Protein AF-0000000081037862 (afdb_homodimer)

Organism: NCBI:txid2518322

pLDDT: mean 84.96, std 15.94, range [25.64, 98.81]

Sequence (468 aa):
MTLSNKYPLRYVFLEILLSYFIVTRISPFDSIDIDLWNFDKNHYYYWLYSTFLILFIVYFSKLTSSYNFKDEFFIPKFNPIFIWQAFLIFVKLLICIFLLLIIFCFILYCLPESVRVWIEVGNSGFMWNIGSKQSLYFMVITSLFTGGVEELFYRAFIITKLKQVGITSLIAALLSSFIFAYGHFYYGFIGFLFALIFGGILSYIYLIHKNIYYSIFVHSFYNIFVSVLLFLLNMTLSNKYPLRYVFLEILLSYFIVTRISPFDSIDIDLWNFDKNHYYYWLYSTFLILFIVYFSKLTSSYNFKDEFFIPKFNPIFIWQAFLIFVKLLICIFLLLIIFCFILYCLPESVRVWIEVGNSGFMWNIGSKQSLYFMVITSLFTGGVEELFYRAFIITKLKQVGITSLIAALLSSFIFAYGHFYYGFIGFLFALIFGGILSYIYLIHKNIYYSIFVHSFYNIFVSVLLFLLN

Solvent-accessible surface area (backbone atoms only — not comparable to full-atom values): 24622 Å² total; per-residue (Å²): 130,79,83,67,89,58,54,60,59,71,55,41,56,50,50,50,51,53,50,49,50,50,74,72,28,48,42,89,57,91,77,57,80,58,58,68,76,40,48,84,79,34,43,66,59,52,52,52,46,37,50,51,49,41,52,47,52,54,52,53,44,50,67,67,39,91,68,58,40,44,71,67,44,18,49,66,84,88,52,79,63,48,57,57,55,16,48,55,54,37,55,56,46,50,55,50,49,52,53,48,48,53,48,46,54,53,48,56,71,70,46,61,70,68,61,50,46,58,59,54,64,49,54,75,35,88,69,86,78,39,84,44,74,67,43,48,55,52,42,47,57,46,19,48,44,51,18,43,39,50,35,48,42,41,44,30,45,46,25,39,48,40,38,52,63,67,43,49,70,68,59,23,31,53,51,28,10,47,56,55,8,59,74,34,41,80,35,26,71,66,35,18,51,51,35,28,52,51,34,38,53,39,32,48,48,26,67,74,65,51,30,46,64,37,34,18,46,29,48,16,50,50,49,36,51,54,48,52,54,49,36,73,73,102,130,78,83,66,89,58,56,59,59,70,55,42,56,50,50,50,51,52,50,49,49,49,72,72,28,49,42,89,57,90,76,57,79,60,59,69,75,40,46,85,79,35,42,65,58,52,53,52,46,36,49,51,49,41,52,48,53,53,50,54,46,49,68,67,42,92,68,59,40,44,70,67,44,19,49,66,84,88,54,80,63,47,58,56,55,15,47,53,53,37,53,56,45,48,57,50,50,52,52,48,49,53,51,46,54,52,48,57,70,68,46,61,70,69,58,49,46,58,59,52,62,48,53,74,34,88,69,86,78,40,84,44,72,66,44,48,55,51,42,48,57,47,21,47,44,50,18,42,39,51,36,48,43,42,45,30,45,45,25,39,48,40,38,50,63,65,43,50,69,68,58,23,31,51,52,27,11,46,56,56,7,60,75,34,40,78,36,24,69,66,35,20,52,52,34,29,52,52,33,39,53,40,32,48,47,26,68,73,66,51,31,47,64,38,33,20,46,29,48,15,50,50,48,36,50,54,49,50,53,49,37,72,74,100

Structure (mmCIF, N/CA/C/O backbone):
data_AF-0000000081037862-model_v1
#
loop_
_entity.id
_entity.type
_entity.pdbx_description
1 polymer 'CAAX amino protease'
#
loop_
_atom_site.group_PDB
_atom_site.id
_atom_site.type_symbol
_atom_site.label_atom_id
_atom_site.label_alt_id
_atom_site.label_comp_id
_atom_site.label_asym_id
_atom_site.label_entity_id
_atom_site.label_seq_id
_atom_site.pdbx_PDB_ins_code
_atom_site.Cartn_x
_atom_site.Cartn_y
_atom_site.Cartn_z
_atom_site.occupancy
_atom_site.B_iso_or_equiv
_atom_site.auth_seq_id
_atom_site.auth_comp_id
_atom_site.auth_asym_id
_atom_site.auth_atom_id
_atom_site.pdbx_PDB_model_num
ATOM 1 N N . MET A 1 1 ? 29.047 -20.688 -0.542 1 25.64 1 MET A N 1
ATOM 2 C CA . MET A 1 1 ? 29.156 -19.234 -0.348 1 25.64 1 MET A CA 1
ATOM 3 C C . MET A 1 1 ? 28.406 -18.797 0.903 1 25.64 1 MET A C 1
ATOM 5 O O . MET A 1 1 ? 27.203 -19.031 1.024 1 25.64 1 MET A O 1
ATOM 9 N N . THR A 1 2 ? 28.984 -18.703 2.01 1 28.7 2 THR A N 1
ATOM 10 C CA . THR A 1 2 ? 28.484 -18.391 3.342 1 28.7 2 THR A CA 1
ATOM 11 C C . THR A 1 2 ? 27.625 -17.125 3.312 1 28.7 2 THR A C 1
ATOM 13 O O . THR A 1 2 ? 28.047 -16.094 2.787 1 28.7 2 THR A O 1
ATOM 16 N N . LEU A 1 3 ? 26.375 -17.25 3.123 1 38.34 3 LEU A N 1
ATOM 17 C CA . LEU A 1 3 ? 25.484 -16.109 3.07 1 38.34 3 LEU A CA 1
ATOM 18 C C . LEU A 1 3 ? 25.875 -15.062 4.109 1 38.34 3 LEU A C 1
ATOM 20 O O . LEU A 1 3 ? 25.641 -15.25 5.305 1 38.34 3 LEU A O 1
ATOM 24 N N . SER A 1 4 ? 27.078 -14.555 4.172 1 39.66 4 SER A N 1
ATOM 25 C CA . SER A 1 4 ? 27.641 -13.625 5.148 1 39.66 4 SER A CA 1
ATOM 26 C C . SER A 1 4 ? 26.594 -12.641 5.641 1 39.66 4 SER A C 1
ATOM 28 O O . SER A 1 4 ? 26.391 -12.484 6.848 1 39.66 4 SER A O 1
ATOM 30 N N . ASN A 1 5 ? 26.547 -11.25 5.117 1 44.09 5 ASN A N 1
ATOM 31 C CA . ASN A 1 5 ? 25.906 -10.125 5.77 1 44.09 5 ASN A CA 1
ATOM 32 C C . ASN A 1 5 ? 24.375 -10.258 5.75 1 44.09 5 ASN A C 1
ATOM 34 O O . ASN A 1 5 ? 23.75 -10.117 4.695 1 44.09 5 ASN A O 1
ATOM 38 N N . LYS A 1 6 ? 23.875 -10.977 6.609 1 54.53 6 LYS A N 1
ATOM 39 C CA . LYS A 1 6 ? 22.469 -11.32 6.797 1 54.53 6 LYS A CA 1
ATOM 40 C C . LYS A 1 6 ? 21.609 -10.062 6.902 1 54.53 6 LYS A C 1
ATOM 42 O O . LYS A 1 6 ? 21.969 -9.109 7.59 1 54.53 6 LYS A O 1
ATOM 47 N N . TYR A 1 7 ? 20.812 -9.891 5.953 1 66.75 7 TYR A N 1
ATOM 48 C CA . TYR A 1 7 ? 19.734 -8.898 6.035 1 66.75 7 TYR A CA 1
ATOM 49 C C . TYR A 1 7 ? 19.062 -8.945 7.402 1 66.75 7 TYR A C 1
ATOM 51 O O . TYR A 1 7 ? 18.734 -10.023 7.906 1 66.75 7 TYR A O 1
ATOM 59 N N . PRO A 1 8 ? 19.219 -7.941 8.281 1 72.75 8 PRO A N 1
ATOM 60 C CA . PRO A 1 8 ? 18.656 -7.977 9.633 1 72.75 8 PRO A CA 1
ATOM 61 C C . PRO A 1 8 ? 17.219 -8.492 9.648 1 72.75 8 PRO A C 1
ATOM 63 O O . PRO A 1 8 ? 16.391 -8.055 8.844 1 72.75 8 PRO A O 1
ATOM 66 N N . LEU A 1 9 ? 16.984 -9.516 10.438 1 76.25 9 LEU A N 1
ATOM 67 C CA . LEU A 1 9 ? 15.719 -10.234 10.562 1 76.25 9 LEU A CA 1
ATOM 68 C C . LEU A 1 9 ? 14.555 -9.266 10.734 1 76.25 9 LEU A C 1
ATOM 70 O O . LEU A 1 9 ? 13.484 -9.453 10.141 1 76.25 9 LEU A O 1
ATOM 74 N N . ARG A 1 10 ? 14.758 -8.211 11.539 1 78.44 10 ARG A N 1
ATOM 75 C CA . ARG A 1 10 ? 13.68 -7.277 11.836 1 78.44 10 ARG A CA 1
ATOM 76 C C . ARG A 1 10 ? 13.211 -6.562 10.57 1 78.44 10 ARG A C 1
ATOM 78 O O . ARG A 1 10 ? 12.023 -6.25 10.43 1 78.44 10 ARG A O 1
ATOM 85 N N . TYR A 1 11 ? 14 -6.461 9.68 1 87.5 11 TYR A N 1
ATOM 86 C CA . TYR A 1 11 ? 13.617 -5.766 8.453 1 87.5 11 TYR A CA 1
ATOM 87 C C . TYR A 1 11 ? 12.844 -6.695 7.523 1 87.5 11 TYR A C 1
ATOM 89 O O . TYR A 1 11 ? 11.906 -6.266 6.852 1 87.5 11 TYR A O 1
ATOM 97 N N . VAL A 1 12 ? 13.133 -7.977 7.648 1 90.56 12 VAL A N 1
ATOM 98 C CA . VAL A 1 12 ? 12.453 -8.93 6.781 1 90.56 12 VAL A CA 1
ATOM 99 C C . VAL A 1 12 ? 11 -9.086 7.211 1 90.56 12 VAL A C 1
ATOM 101 O O . VAL A 1 12 ? 10.086 -9.031 6.379 1 90.56 12 VAL A O 1
ATOM 104 N N . PHE A 1 13 ? 10.758 -9.195 8.523 1 92.69 13 PHE A N 1
ATOM 105 C CA . PHE A 1 13 ? 9.398 -9.32 9.039 1 92.69 13 PHE A CA 1
ATOM 106 C C . PHE A 1 13 ? 8.586 -8.062 8.734 1 92.69 13 PHE A C 1
ATOM 108 O O . PHE A 1 13 ? 7.43 -8.148 8.328 1 92.69 13 PHE A O 1
ATOM 115 N N . LEU A 1 14 ? 9.219 -6.938 8.961 1 94.62 14 LEU A N 1
ATOM 116 C CA . LEU A 1 14 ? 8.555 -5.672 8.672 1 94.62 14 LEU A CA 1
ATOM 117 C C . LEU A 1 14 ? 8.211 -5.559 7.191 1 94.62 14 LEU A C 1
ATOM 119 O O . LEU A 1 14 ? 7.102 -5.16 6.836 1 9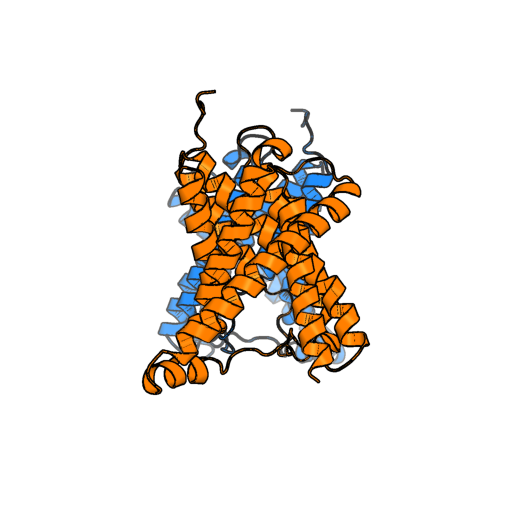4.62 14 LEU A O 1
ATOM 123 N N . GLU A 1 15 ? 9.094 -5.93 6.359 1 96.06 15 GLU A N 1
ATOM 124 C CA . GLU A 1 15 ? 8.914 -5.836 4.914 1 96.06 15 GLU A CA 1
ATOM 125 C C . GLU A 1 15 ? 7.824 -6.781 4.43 1 96.06 15 GLU A C 1
ATOM 127 O O . GLU A 1 15 ? 7.016 -6.418 3.576 1 96.06 15 GLU A O 1
ATOM 132 N N . ILE A 1 16 ? 7.797 -7.98 5.023 1 96.25 16 ILE A N 1
ATOM 133 C CA . ILE A 1 16 ? 6.758 -8.945 4.672 1 96.25 16 ILE A CA 1
ATOM 134 C C . ILE A 1 16 ? 5.398 -8.438 5.148 1 96.25 16 ILE A C 1
ATOM 136 O O . ILE A 1 16 ? 4.418 -8.477 4.402 1 96.25 16 ILE A O 1
ATOM 140 N N . LEU A 1 17 ? 5.395 -7.918 6.344 1 94.81 17 LEU A N 1
ATOM 141 C CA . LEU A 1 17 ? 4.145 -7.414 6.906 1 94.81 17 LEU A CA 1
ATOM 142 C C . LEU A 1 17 ? 3.615 -6.238 6.086 1 94.81 17 LEU A C 1
ATOM 144 O O . LEU A 1 17 ? 2.443 -6.223 5.707 1 94.81 17 LEU A O 1
ATOM 148 N N . LEU A 1 18 ? 4.445 -5.27 5.82 1 95.06 18 LEU A N 1
ATOM 149 C CA . LEU A 1 18 ? 4.047 -4.086 5.062 1 95.06 18 LEU A CA 1
ATOM 150 C C . LEU A 1 18 ? 3.559 -4.473 3.67 1 95.06 18 LEU A C 1
ATOM 152 O O . LEU A 1 18 ? 2.488 -4.035 3.24 1 95.06 18 LEU A O 1
ATOM 156 N N . SER A 1 19 ? 4.355 -5.305 2.992 1 96.31 19 SER A N 1
ATOM 157 C CA . SER A 1 19 ? 3.994 -5.68 1.628 1 96.31 19 SER A CA 1
ATOM 158 C C . SER A 1 19 ? 2.725 -6.523 1.604 1 96.31 19 SER A C 1
ATOM 160 O O . SER A 1 19 ? 1.899 -6.387 0.697 1 96.31 19 SER A O 1
ATOM 162 N N . TYR A 1 20 ? 2.529 -7.422 2.586 1 95.31 20 TYR A N 1
ATOM 163 C CA . TYR A 1 20 ? 1.333 -8.25 2.639 1 95.31 20 TYR A CA 1
ATOM 164 C C . TYR A 1 20 ? 0.08 -7.395 2.775 1 95.31 20 TYR A C 1
ATOM 166 O O . TYR A 1 20 ? -0.902 -7.602 2.057 1 95.31 20 TYR A O 1
ATOM 174 N N . PHE A 1 21 ? 0.146 -6.441 3.654 1 92.25 21 PHE A N 1
ATOM 175 C CA . PHE A 1 21 ? -1.003 -5.566 3.861 1 92.25 21 PHE A CA 1
ATOM 176 C C . PHE A 1 21 ? -1.286 -4.742 2.613 1 92.25 21 PHE A C 1
ATOM 178 O O . PHE A 1 21 ? -2.445 -4.562 2.229 1 92.25 21 PHE A O 1
ATOM 185 N N . ILE A 1 22 ? -0.271 -4.266 1.992 1 93.75 22 ILE A N 1
ATOM 186 C CA . ILE A 1 22 ? -0.435 -3.453 0.792 1 93.75 22 ILE A CA 1
ATOM 187 C C . ILE A 1 22 ? -1.044 -4.297 -0.324 1 93.75 22 ILE A C 1
ATOM 189 O O . ILE A 1 22 ? -2.018 -3.889 -0.961 1 93.75 22 ILE A O 1
ATOM 193 N N . VAL A 1 23 ? -0.574 -5.488 -0.521 1 93.69 23 VAL A N 1
ATOM 194 C CA . VAL A 1 23 ? -0.993 -6.34 -1.628 1 93.69 23 VAL A CA 1
ATOM 195 C C . VAL A 1 23 ? -2.41 -6.848 -1.381 1 93.69 23 VAL A C 1
ATOM 197 O O . VAL A 1 23 ? -3.197 -6.996 -2.32 1 93.69 23 VAL A O 1
ATOM 200 N N . THR A 1 24 ? -2.816 -7.023 -0.118 1 89.81 24 THR A N 1
ATOM 201 C CA . THR A 1 24 ? -4.094 -7.672 0.158 1 89.81 24 THR A CA 1
ATOM 202 C C . THR A 1 24 ? -5.172 -6.637 0.464 1 89.81 24 THR A C 1
ATOM 204 O O . THR A 1 24 ? -6.367 -6.93 0.378 1 89.81 24 THR A O 1
ATOM 207 N N . ARG A 1 25 ? -4.742 -5.395 0.786 1 85.88 25 ARG A N 1
ATOM 208 C CA . ARG A 1 25 ? -5.758 -4.48 1.298 1 85.88 25 ARG A CA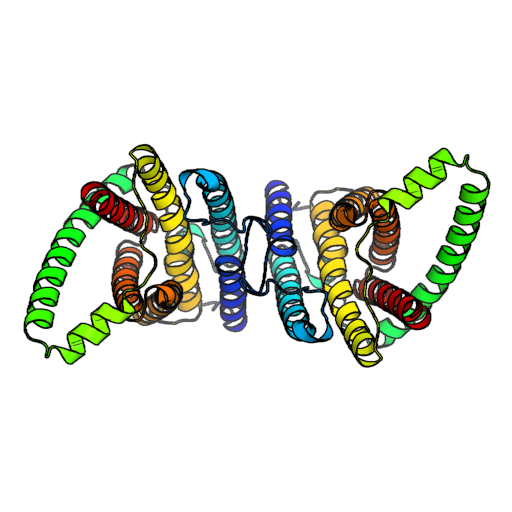 1
ATOM 209 C C . ARG A 1 25 ? -5.879 -3.248 0.409 1 85.88 25 ARG A C 1
ATOM 211 O O . ARG A 1 25 ? -6.77 -2.416 0.61 1 85.88 25 ARG A O 1
ATOM 218 N N . ILE A 1 26 ? -5.02 -3.102 -0.438 1 82.44 26 ILE A N 1
ATOM 219 C CA . ILE A 1 26 ? -5.141 -1.946 -1.319 1 82.44 26 ILE A CA 1
ATOM 220 C C . ILE A 1 26 ? -6.348 -2.125 -2.238 1 82.44 26 ILE A C 1
ATOM 222 O O . ILE A 1 26 ? -6.59 -3.221 -2.75 1 82.44 26 ILE A O 1
ATOM 226 N N . SER A 1 27 ? -7.355 -1.199 -2.076 1 70.56 27 SER A N 1
ATOM 227 C CA . SER A 1 27 ? -8.555 -1.265 -2.906 1 70.56 27 SER A CA 1
ATOM 228 C C . SER A 1 27 ? -8.602 -0.109 -3.9 1 70.56 27 SER A C 1
ATOM 230 O O . SER A 1 27 ? -8.422 1.051 -3.521 1 70.56 27 SER A O 1
ATOM 232 N N . PRO A 1 28 ? -8.344 -0.389 -5.203 1 57.66 28 PRO A N 1
ATOM 233 C CA . PRO A 1 28 ? -8.281 0.734 -6.145 1 57.66 28 PRO A CA 1
ATOM 234 C C . PRO A 1 28 ? -9.508 1.645 -6.047 1 57.66 28 PRO A C 1
ATOM 236 O O . PRO A 1 28 ? -9.438 2.822 -6.41 1 57.66 28 PRO A O 1
ATOM 239 N N . PHE A 1 29 ? -10.898 1.04 -5.801 1 54.66 29 PHE A N 1
ATOM 240 C CA . PHE A 1 29 ? -11.969 1.973 -6.125 1 54.66 29 PHE A CA 1
ATOM 241 C C . PHE A 1 29 ? -13.078 1.907 -5.082 1 54.66 29 PHE A C 1
ATOM 243 O O . PHE A 1 29 ? -13.531 0.82 -4.715 1 54.66 29 PHE A O 1
ATOM 250 N N . ASP A 1 30 ? -13.18 2.951 -4.211 1 52.38 30 ASP A N 1
ATOM 251 C CA . ASP A 1 30 ? -14.172 3.107 -3.152 1 52.38 30 ASP A CA 1
ATOM 252 C C . ASP A 1 30 ? -15.547 2.615 -3.609 1 52.38 30 ASP A C 1
ATOM 254 O O . ASP A 1 30 ? -16.312 2.068 -2.814 1 52.38 30 ASP A O 1
ATOM 258 N N . SER A 1 31 ? -15.93 3.109 -4.727 1 47.5 31 SER A N 1
ATOM 259 C CA . SER A 1 31 ? -17.328 3.018 -5.113 1 47.5 31 SER A CA 1
ATOM 260 C C . SER A 1 31 ? -17.609 1.757 -5.93 1 47.5 31 SER A C 1
ATOM 262 O O . SER A 1 31 ? -18.688 1.603 -6.504 1 47.5 31 SER A O 1
ATOM 264 N N . ILE A 1 32 ? -16.672 1.044 -6.055 1 47.44 32 ILE A N 1
ATOM 265 C CA . ILE A 1 32 ? -17.078 -0.074 -6.902 1 47.44 32 ILE A CA 1
ATOM 266 C C . ILE A 1 32 ? -17.812 -1.116 -6.07 1 47.44 32 ILE A C 1
ATOM 268 O O . ILE A 1 32 ? -17.219 -1.78 -5.219 1 47.44 32 ILE A O 1
ATOM 272 N N . ASP A 1 33 ? -18.766 -0.677 -5.32 1 47.47 33 ASP A N 1
ATOM 273 C CA . ASP A 1 33 ? -19.688 -1.709 -4.836 1 47.47 33 ASP A CA 1
ATOM 274 C C . ASP A 1 33 ? -19.578 -2.979 -5.68 1 47.47 33 ASP A C 1
ATOM 276 O O . ASP A 1 33 ? -20.312 -3.941 -5.461 1 47.47 33 ASP A O 1
ATOM 280 N N . ILE A 1 34 ? -19.234 -2.871 -6.969 1 47.66 34 ILE A N 1
ATOM 281 C CA . ILE A 1 34 ? -19.594 -3.814 -8.023 1 47.66 34 ILE A CA 1
ATOM 282 C C . ILE A 1 34 ? -18.766 -5.09 -7.871 1 47.66 34 ILE A C 1
ATOM 284 O O . ILE A 1 34 ? -17.625 -5.047 -7.422 1 47.66 34 ILE A O 1
ATOM 288 N N . ASP A 1 35 ? -19.406 -6.129 -8.172 1 54.09 35 ASP A N 1
ATOM 289 C CA . ASP A 1 35 ? -18.938 -7.48 -8.469 1 54.09 35 ASP A CA 1
ATOM 290 C C . ASP A 1 35 ? -17.625 -7.453 -9.242 1 54.09 35 ASP A C 1
ATOM 292 O O . ASP A 1 35 ? -17.625 -7.336 -10.469 1 54.09 35 ASP A O 1
ATOM 296 N N . LEU A 1 36 ? -16.562 -7.074 -8.57 1 54.84 36 LEU A N 1
ATOM 297 C CA . LEU A 1 36 ? -15.25 -7.105 -9.203 1 54.84 36 LEU A CA 1
ATOM 298 C C . LEU A 1 36 ? -15.148 -8.25 -10.203 1 54.84 36 LEU A C 1
ATOM 300 O O . LEU A 1 36 ? -14.398 -8.164 -11.172 1 54.84 36 LEU A O 1
ATOM 304 N N . TRP A 1 37 ? -16.031 -9.211 -9.844 1 57.97 37 TRP A N 1
ATOM 305 C CA . TRP A 1 37 ? -15.922 -10.398 -10.688 1 57.97 37 TRP A CA 1
ATOM 306 C C . TRP A 1 37 ? -16.859 -10.305 -11.883 1 57.97 37 TRP A C 1
ATOM 308 O O . TRP A 1 37 ? -16.953 -11.234 -12.688 1 57.97 37 TRP A O 1
ATOM 318 N N . ASN A 1 38 ? -17.484 -9.047 -11.758 1 64.69 38 ASN A N 1
ATOM 319 C CA . ASN A 1 38 ? -18.156 -8.758 -13.023 1 64.69 38 ASN A CA 1
ATOM 320 C C . ASN A 1 38 ? -17.172 -8.211 -14.055 1 64.69 38 ASN A C 1
ATOM 322 O O . ASN A 1 38 ? -17.109 -7 -14.281 1 64.69 38 ASN A O 1
ATOM 326 N N . PHE A 1 39 ? -16.438 -9.055 -14.656 1 66.19 39 PHE A N 1
ATOM 327 C CA . PHE A 1 39 ? -15.297 -8.75 -15.516 1 66.19 39 PHE A CA 1
ATOM 328 C C . PHE A 1 39 ? -15.742 -7.996 -16.766 1 66.19 39 PHE A C 1
ATOM 330 O O . PHE A 1 39 ? -14.953 -7.273 -17.375 1 66.19 39 PHE A O 1
ATOM 337 N N . ASP A 1 40 ? -16.984 -8.125 -17.031 1 68.19 40 ASP A N 1
ATOM 338 C CA . ASP A 1 40 ? -17.453 -7.402 -18.219 1 68.19 40 ASP A CA 1
ATOM 339 C C . ASP A 1 40 ? -17.422 -5.895 -17.984 1 68.19 40 ASP A C 1
ATOM 341 O O . ASP A 1 40 ? -17.078 -5.129 -18.891 1 68.19 40 ASP A O 1
ATOM 345 N N . LYS A 1 41 ? -17.625 -5.512 -16.719 1 71.31 41 LYS A N 1
ATOM 346 C CA . LYS A 1 41 ? -17.734 -4.074 -16.484 1 71.31 41 LYS A CA 1
ATOM 347 C C . LYS A 1 41 ? -16.484 -3.531 -15.789 1 71.31 41 LYS A C 1
ATOM 349 O O . LYS A 1 41 ? -16.094 -2.383 -16.016 1 71.31 41 LYS A O 1
ATOM 354 N N . ASN A 1 42 ? -15.812 -4.449 -15.109 1 75.25 42 ASN A N 1
ATOM 355 C CA . ASN A 1 42 ? -14.828 -3.887 -14.188 1 75.25 42 ASN A CA 1
ATOM 356 C C . ASN A 1 42 ? -13.43 -4.426 -14.461 1 75.25 42 ASN A C 1
ATOM 358 O O . ASN A 1 42 ? -12.508 -4.207 -13.672 1 75.25 42 ASN A O 1
ATOM 362 N N . HIS A 1 43 ? -13.219 -5.023 -15.711 1 80 43 HIS A N 1
ATOM 363 C CA . HIS A 1 43 ? -11.938 -5.668 -15.984 1 80 43 HIS A CA 1
ATOM 364 C C . HIS A 1 43 ? -10.812 -4.645 -16.047 1 80 43 HIS A C 1
ATOM 366 O O . HIS A 1 43 ? -9.688 -4.922 -15.609 1 80 43 HIS A O 1
ATOM 372 N N . TYR A 1 44 ? -11.102 -3.465 -16.469 1 83.75 44 TYR A N 1
ATOM 373 C CA . TYR A 1 44 ? -10.062 -2.457 -16.625 1 83.75 44 TYR A CA 1
ATOM 374 C C . TYR A 1 44 ? -9.523 -2.008 -15.281 1 83.75 44 TYR A C 1
ATOM 376 O O . TYR A 1 44 ? -8.328 -1.746 -15.133 1 83.75 44 TYR A O 1
ATOM 384 N N . TYR A 1 45 ? -10.367 -1.936 -14.281 1 82.62 45 TYR A N 1
ATOM 385 C CA . TYR A 1 45 ? -9.938 -1.556 -12.938 1 82.62 45 TYR A CA 1
ATOM 386 C C . TYR A 1 45 ? -9.016 -2.615 -12.344 1 82.62 45 TYR A C 1
ATOM 388 O O . TYR A 1 45 ? -8.016 -2.289 -11.703 1 82.62 45 TYR A O 1
ATOM 396 N N . TYR A 1 46 ? -9.383 -3.844 -12.672 1 85.81 46 TYR A N 1
ATOM 397 C CA . TYR A 1 46 ? -8.562 -4.938 -12.172 1 85.81 46 TYR A CA 1
ATOM 398 C C . TYR A 1 46 ? -7.18 -4.922 -12.812 1 85.81 46 TYR A C 1
ATOM 400 O O . TYR A 1 46 ? -6.172 -5.148 -12.133 1 85.81 46 TYR A O 1
ATOM 408 N N . TRP A 1 47 ? -7.152 -4.652 -14.078 1 90.94 47 TRP A N 1
ATOM 409 C CA . TRP A 1 47 ? -5.883 -4.641 -14.797 1 90.94 47 TRP A CA 1
ATOM 410 C C . TRP A 1 47 ? -4.992 -3.504 -14.312 1 90.94 47 TRP A C 1
ATOM 412 O O . TRP A 1 47 ? -3.789 -3.689 -14.117 1 90.94 47 TRP A O 1
ATOM 422 N N . LEU A 1 48 ? -5.613 -2.359 -14.102 1 89.12 48 LEU A N 1
ATOM 423 C CA . LEU A 1 48 ? -4.863 -1.205 -13.617 1 89.12 48 LEU A CA 1
ATOM 424 C C . LEU A 1 48 ? -4.332 -1.452 -12.211 1 89.12 48 LEU A C 1
ATOM 426 O O . LEU A 1 48 ? -3.162 -1.177 -11.93 1 89.12 48 LEU A O 1
ATOM 430 N N . TYR A 1 49 ? -5.164 -1.945 -11.445 1 89 49 TYR A N 1
ATOM 431 C CA . TYR A 1 49 ? -4.812 -2.285 -10.07 1 89 49 TYR A CA 1
ATOM 432 C C . TYR A 1 49 ? -3.689 -3.314 -10.031 1 89 49 TYR A C 1
ATOM 434 O O . TYR A 1 49 ? -2.736 -3.172 -9.266 1 89 49 TYR A O 1
ATOM 442 N N . SER A 1 50 ? -3.795 -4.297 -10.828 1 93.25 50 SER A N 1
ATOM 443 C CA . SER A 1 50 ? -2.783 -5.348 -10.883 1 93.25 50 SER A CA 1
ATOM 444 C C . SER A 1 50 ? -1.45 -4.801 -11.391 1 93.25 50 SER A C 1
ATOM 446 O O . SER A 1 50 ? -0.388 -5.215 -10.922 1 93.25 50 SER A O 1
ATOM 448 N N . THR A 1 51 ? -1.572 -3.91 -12.336 1 94.69 51 THR A N 1
ATOM 449 C CA . THR A 1 51 ? -0.359 -3.275 -12.844 1 94.69 51 THR A CA 1
ATOM 450 C C . THR A 1 51 ? 0.352 -2.51 -11.734 1 94.69 51 THR A C 1
ATOM 452 O O . THR A 1 51 ? 1.572 -2.604 -11.586 1 94.69 51 THR A O 1
ATOM 455 N N . PHE A 1 52 ? -0.38 -1.768 -10.953 1 93.88 52 PHE A N 1
ATOM 456 C CA . PHE A 1 52 ? 0.181 -1.055 -9.812 1 93.88 52 PHE A CA 1
ATOM 457 C C . PHE A 1 52 ? 0.874 -2.02 -8.859 1 93.88 52 PHE A C 1
ATOM 459 O O . PHE A 1 52 ? 1.998 -1.769 -8.422 1 93.88 52 PHE A O 1
ATOM 466 N N . LEU A 1 53 ? 0.172 -3.109 -8.562 1 96.12 53 LEU A N 1
ATOM 467 C CA . LEU A 1 53 ? 0.715 -4.066 -7.605 1 96.12 53 LEU A CA 1
ATOM 468 C C . LEU A 1 53 ? 2 -4.695 -8.141 1 96.12 53 LEU A C 1
ATOM 470 O O . LEU A 1 53 ? 2.951 -4.906 -7.383 1 96.12 53 LEU A O 1
ATOM 474 N N . ILE A 1 54 ? 2.021 -5.023 -9.406 1 97.56 54 ILE A N 1
ATOM 475 C CA . ILE A 1 54 ? 3.217 -5.605 -10.016 1 97.56 54 ILE A CA 1
ATOM 476 C C . ILE A 1 54 ? 4.383 -4.625 -9.898 1 97.56 54 ILE A C 1
ATOM 478 O O . ILE A 1 54 ? 5.477 -5 -9.469 1 97.56 54 ILE A O 1
ATOM 482 N N . LEU A 1 55 ? 4.145 -3.395 -10.203 1 96.62 55 LEU A N 1
ATOM 483 C CA . LEU A 1 55 ? 5.18 -2.371 -10.102 1 96.62 55 LEU A CA 1
ATOM 484 C C . LEU A 1 55 ? 5.66 -2.215 -8.664 1 96.62 55 LEU A C 1
ATOM 486 O O . LEU A 1 55 ? 6.859 -2.102 -8.414 1 96.62 55 LEU A O 1
ATOM 490 N N . PHE A 1 56 ? 4.746 -2.184 -7.75 1 97.06 56 PHE A N 1
ATOM 491 C CA . PHE A 1 56 ? 5.094 -2.043 -6.344 1 97.06 56 PHE A CA 1
ATOM 492 C C . PHE A 1 56 ? 5.953 -3.215 -5.879 1 97.06 56 PHE A C 1
ATOM 494 O O . PHE A 1 56 ? 7.012 -3.018 -5.277 1 97.06 56 PHE A O 1
ATOM 501 N N . ILE A 1 57 ? 5.504 -4.457 -6.164 1 98 57 ILE A N 1
ATOM 502 C CA . ILE A 1 57 ? 6.195 -5.648 -5.688 1 98 57 ILE A CA 1
ATOM 503 C C . ILE A 1 57 ? 7.613 -5.688 -6.258 1 98 57 ILE A C 1
ATOM 505 O O . ILE A 1 57 ? 8.578 -5.922 -5.527 1 98 57 ILE A O 1
ATOM 509 N N . VAL A 1 58 ? 7.742 -5.406 -7.539 1 97.62 58 VAL A N 1
ATOM 510 C CA . VAL A 1 58 ? 9.039 -5.469 -8.203 1 97.62 58 VAL A CA 1
ATOM 511 C C . VAL A 1 58 ? 9.961 -4.383 -7.652 1 97.62 58 VAL A C 1
ATOM 513 O O . VAL A 1 58 ? 11.109 -4.652 -7.309 1 97.62 58 VAL A O 1
ATOM 516 N N . TYR A 1 59 ? 9.461 -3.201 -7.516 1 96.5 59 TYR A N 1
ATOM 517 C CA . TYR A 1 59 ? 10.289 -2.094 -7.043 1 96.5 59 TYR A CA 1
ATOM 518 C C . TYR A 1 59 ? 10.664 -2.283 -5.578 1 96.5 59 TYR A C 1
ATOM 520 O O . TYR A 1 59 ? 11.805 -2.021 -5.188 1 96.5 59 TYR A O 1
ATOM 528 N N . PHE A 1 60 ? 9.68 -2.689 -4.734 1 96.31 60 PHE A N 1
ATOM 529 C CA . PHE A 1 60 ? 9.938 -2.932 -3.32 1 96.31 60 PHE A CA 1
ATOM 530 C C . PHE A 1 60 ? 10.953 -4.059 -3.141 1 96.31 60 PHE A C 1
ATOM 532 O O . PHE A 1 60 ? 11.805 -4 -2.252 1 96.31 60 PHE A O 1
ATOM 539 N N . SER A 1 61 ? 10.867 -5.113 -4.023 1 96 61 SER A N 1
ATOM 540 C CA . SER A 1 61 ? 11.859 -6.184 -4.031 1 96 61 SER A CA 1
ATOM 541 C C . SER A 1 61 ? 13.25 -5.652 -4.371 1 96 61 SER A C 1
ATOM 543 O O . SER A 1 61 ? 14.234 -6.043 -3.746 1 96 61 SER A O 1
ATOM 545 N N . LYS A 1 62 ? 13.273 -4.777 -5.316 1 95 62 LYS A N 1
ATOM 546 C CA . LYS A 1 62 ? 14.547 -4.176 -5.707 1 95 62 LYS A CA 1
ATOM 547 C C . LYS A 1 62 ? 15.156 -3.369 -4.566 1 95 62 LYS A C 1
ATOM 549 O O . LYS A 1 62 ? 16.344 -3.473 -4.289 1 95 62 LYS A O 1
ATOM 554 N N . LEU A 1 63 ? 14.336 -2.59 -3.857 1 93.62 63 LEU A N 1
ATOM 555 C CA . LEU A 1 63 ? 14.789 -1.736 -2.764 1 93.62 63 LEU A CA 1
ATOM 556 C C . LEU A 1 63 ? 15.281 -2.572 -1.589 1 93.62 63 LEU A C 1
ATOM 558 O O . LEU A 1 63 ? 16.141 -2.127 -0.823 1 93.62 63 LEU A O 1
ATOM 562 N N . THR A 1 64 ? 14.75 -3.781 -1.444 1 93.75 64 THR A N 1
ATOM 563 C CA . THR A 1 64 ? 15.016 -4.555 -0.238 1 93.75 64 THR A CA 1
ATOM 564 C C . THR A 1 64 ? 15.867 -5.781 -0.558 1 93.75 64 THR A C 1
ATOM 566 O O . THR A 1 64 ? 15.891 -6.742 0.21 1 93.75 64 THR A O 1
ATOM 569 N N . SER A 1 65 ? 16.469 -5.82 -1.705 1 93.06 65 SER A N 1
ATOM 570 C CA . SER A 1 65 ? 17.375 -6.902 -2.088 1 93.06 65 SER A CA 1
ATOM 571 C C . SER A 1 65 ? 18.688 -6.824 -1.318 1 93.06 65 SER A C 1
ATOM 573 O O . SER A 1 65 ? 19.125 -5.734 -0.936 1 93.06 65 SER A O 1
ATOM 575 N N . SER A 1 66 ? 19.266 -7.922 -1.049 1 89.81 66 SER A N 1
ATOM 576 C CA . SER A 1 66 ? 20.531 -7.984 -0.309 1 89.81 66 SER A CA 1
ATOM 577 C C . SER A 1 66 ? 21.734 -7.895 -1.247 1 89.81 66 SER A C 1
ATOM 579 O O . SER A 1 66 ? 22.828 -7.551 -0.82 1 89.81 66 SER A O 1
ATOM 581 N N . TYR A 1 67 ? 21.609 -8.266 -2.527 1 90.31 67 TYR A N 1
ATOM 582 C CA . TYR A 1 67 ? 22.625 -8.141 -3.566 1 90.31 67 TYR A CA 1
ATOM 583 C C . TYR A 1 67 ? 21.984 -7.812 -4.914 1 90.31 67 TYR A C 1
ATOM 585 O O . TYR A 1 67 ? 21.203 -6.863 -5.023 1 90.31 67 TYR A O 1
ATOM 593 N N . ASN A 1 68 ? 22.172 -8.656 -5.816 1 92.75 68 ASN A N 1
ATOM 594 C CA . ASN A 1 68 ? 21.547 -8.383 -7.109 1 92.75 68 ASN A CA 1
ATOM 595 C C . ASN A 1 68 ? 20.078 -8.805 -7.125 1 92.75 68 ASN A C 1
ATOM 597 O O . ASN A 1 68 ? 19.781 -9.992 -7 1 92.75 68 ASN A O 1
ATOM 601 N N . PHE A 1 69 ? 19.25 -7.801 -7.344 1 92.75 69 PHE A N 1
ATOM 602 C CA . PHE A 1 69 ? 17.812 -7.977 -7.234 1 92.75 69 PHE A CA 1
ATOM 603 C C . PHE A 1 69 ? 17.312 -9.047 -8.203 1 92.75 69 PHE A C 1
ATOM 605 O O . PHE A 1 69 ? 16.547 -9.922 -7.828 1 92.75 69 PHE A O 1
ATOM 612 N N . LYS A 1 70 ? 17.719 -9.062 -9.461 1 95.94 70 LYS A N 1
ATOM 613 C CA . LYS A 1 70 ? 17.25 -10 -10.477 1 95.94 70 LYS A CA 1
ATOM 614 C C . LYS A 1 70 ? 17.688 -11.422 -10.156 1 95.94 70 LYS A C 1
ATOM 616 O O . LYS A 1 70 ? 16.906 -12.367 -10.328 1 95.94 70 LYS A O 1
ATOM 621 N N . ASP A 1 71 ? 18.859 -11.586 -9.688 1 96.19 71 ASP A N 1
ATOM 622 C CA . ASP A 1 71 ? 19.406 -12.891 -9.32 1 96.19 71 ASP A CA 1
ATOM 623 C C . ASP A 1 71 ? 18.75 -13.43 -8.055 1 96.19 71 ASP A C 1
ATOM 625 O O . ASP A 1 71 ? 18.375 -14.602 -7.98 1 96.19 71 ASP A O 1
ATOM 629 N N . GLU A 1 72 ? 18.609 -12.531 -7.098 1 95.81 72 GLU A N 1
ATOM 630 C CA . GLU A 1 72 ? 18.109 -12.953 -5.793 1 95.81 72 GLU A CA 1
ATOM 631 C C . GLU A 1 72 ? 16.641 -13.375 -5.871 1 95.81 72 GLU A C 1
ATOM 633 O O . GLU A 1 72 ? 16.219 -14.32 -5.195 1 95.81 72 GLU A O 1
ATOM 638 N N . PHE A 1 73 ? 15.867 -12.695 -6.707 1 97.31 73 PHE A N 1
ATOM 639 C CA . PHE A 1 73 ? 14.438 -12.938 -6.785 1 97.31 73 PHE A CA 1
ATOM 640 C C . PHE A 1 73 ? 14.094 -13.773 -8.016 1 97.31 73 PHE A C 1
ATOM 642 O O . PHE A 1 73 ? 12.922 -13.938 -8.359 1 97.31 73 PHE A O 1
ATOM 649 N N . PHE A 1 74 ? 15.172 -14.289 -8.719 1 98.06 74 PHE A N 1
ATOM 650 C CA . PHE A 1 74 ? 15.055 -15.188 -9.859 1 98.06 74 PHE A CA 1
ATOM 651 C C . PHE A 1 74 ? 14.188 -14.562 -10.945 1 98.06 74 PHE A C 1
ATOM 653 O O . PHE A 1 74 ? 13.242 -15.188 -11.438 1 98.06 74 PHE A O 1
ATOM 660 N N . ILE A 1 75 ? 14.492 -13.312 -11.281 1 98.06 75 ILE A N 1
ATOM 661 C CA . ILE A 1 75 ? 13.812 -12.586 -12.352 1 98.06 75 ILE A CA 1
ATOM 662 C C . ILE A 1 75 ? 14.781 -12.359 -13.508 1 98.06 75 ILE A C 1
ATOM 664 O O . ILE A 1 75 ? 15.281 -11.25 -13.703 1 98.06 75 ILE A O 1
ATOM 668 N N . PRO A 1 76 ? 15.047 -13.406 -14.273 1 97.5 76 PRO A N 1
ATOM 669 C CA . PRO A 1 76 ? 15.945 -13.234 -15.414 1 97.5 76 PRO A CA 1
ATOM 670 C C . PRO A 1 76 ? 15.359 -12.32 -16.5 1 97.5 76 PRO A C 1
ATOM 672 O O . PRO A 1 76 ? 14.18 -11.945 -16.422 1 97.5 76 PRO A O 1
ATOM 675 N N . LYS A 1 77 ? 16.219 -11.922 -17.438 1 97 77 LYS A N 1
ATOM 676 C CA . LYS A 1 77 ? 15.727 -11.203 -18.609 1 97 77 LYS A CA 1
ATOM 677 C C . LYS A 1 77 ? 14.688 -12.023 -19.359 1 97 77 LYS A C 1
ATOM 679 O O . LYS A 1 77 ? 14.906 -13.211 -19.641 1 97 77 LYS A O 1
ATOM 684 N N . PHE A 1 78 ? 13.586 -11.422 -19.641 1 97.06 78 PHE A N 1
ATOM 685 C CA . PHE A 1 78 ? 12.477 -12.133 -20.266 1 97.06 78 PHE A CA 1
ATOM 686 C C . PHE A 1 78 ? 12.867 -12.633 -21.641 1 97.06 78 PHE A C 1
ATOM 688 O O . PHE A 1 78 ? 13.516 -11.914 -22.422 1 97.06 78 PHE A O 1
ATOM 695 N N . ASN A 1 79 ? 12.516 -13.852 -21.938 1 97.69 79 ASN A N 1
ATOM 696 C CA . ASN A 1 79 ? 12.617 -14.5 -23.25 1 97.69 79 ASN A CA 1
ATOM 697 C C . ASN A 1 79 ? 11.305 -15.172 -23.641 1 97.69 79 ASN A C 1
ATOM 699 O O . ASN A 1 79 ? 10.758 -15.969 -22.875 1 97.69 79 ASN A O 1
ATOM 703 N N . PRO A 1 80 ? 10.789 -14.867 -24.875 1 96.88 80 PRO A N 1
ATOM 704 C CA . PRO A 1 80 ? 9.508 -15.43 -25.297 1 96.88 80 PRO A CA 1
ATOM 705 C C . PRO A 1 80 ? 9.477 -16.953 -25.219 1 96.88 80 PRO A C 1
ATOM 707 O O . PRO A 1 80 ? 8.406 -17.547 -25.078 1 96.88 80 PRO A O 1
ATOM 710 N N . ILE A 1 81 ? 10.562 -17.594 -25.297 1 98 81 ILE A N 1
ATOM 711 C CA . ILE A 1 81 ? 10.633 -19.047 -25.234 1 98 81 ILE A CA 1
ATOM 712 C C . ILE A 1 81 ? 10.141 -19.531 -23.875 1 98 81 ILE A C 1
ATOM 714 O O . ILE A 1 81 ? 9.742 -20.688 -23.734 1 98 81 ILE A O 1
ATOM 718 N N . PHE A 1 82 ? 10.203 -18.672 -22.859 1 98 82 PHE A N 1
ATOM 719 C CA . PHE A 1 82 ? 9.75 -19.016 -21.516 1 98 82 PHE A CA 1
ATOM 720 C C . PHE A 1 82 ? 8.273 -19.406 -21.531 1 98 82 PHE A C 1
ATOM 722 O O . PHE A 1 82 ? 7.844 -20.266 -20.75 1 98 82 PHE A O 1
ATOM 729 N N . ILE A 1 83 ? 7.543 -18.75 -22.422 1 97.75 83 ILE A N 1
ATOM 730 C CA . ILE A 1 83 ? 6.109 -19.016 -22.516 1 97.75 83 ILE A CA 1
ATOM 731 C C . ILE A 1 83 ? 5.883 -20.453 -22.969 1 97.75 83 ILE A C 1
ATOM 733 O O . ILE A 1 83 ? 5.102 -21.188 -22.344 1 97.75 83 ILE A O 1
ATOM 737 N N . TRP A 1 84 ? 6.613 -20.828 -23.953 1 97.62 84 TRP A N 1
ATOM 738 C CA . TRP A 1 84 ? 6.484 -22.188 -24.484 1 97.62 84 TRP A CA 1
ATOM 739 C C . TRP A 1 84 ? 6.965 -23.219 -23.469 1 97.62 84 TRP A C 1
ATOM 741 O O . TRP A 1 84 ? 6.32 -24.25 -23.266 1 97.62 84 TRP A O 1
ATOM 751 N N . GLN A 1 85 ? 8.039 -23 -22.844 1 98.19 85 GLN A N 1
ATOM 752 C CA . GLN A 1 85 ? 8.578 -23.906 -21.828 1 98.19 85 GLN A CA 1
ATOM 753 C C . GLN A 1 85 ? 7.625 -24.031 -20.656 1 98.19 85 GLN A C 1
ATOM 755 O O . GLN A 1 85 ? 7.43 -25.141 -20.125 1 98.19 85 GLN A O 1
ATOM 760 N N . ALA A 1 86 ? 7.043 -22.922 -20.312 1 98.25 86 ALA A N 1
ATOM 761 C CA . ALA A 1 86 ? 6.059 -22.938 -19.219 1 98.25 86 ALA A CA 1
ATOM 762 C C . ALA A 1 86 ? 4.828 -23.75 -19.625 1 98.25 86 ALA A C 1
ATOM 764 O O . ALA A 1 86 ? 4.242 -24.453 -18.797 1 98.25 86 ALA A O 1
ATOM 765 N N . PHE A 1 87 ? 4.453 -23.609 -20.875 1 97.31 87 PHE A N 1
ATOM 766 C CA . PHE A 1 87 ? 3.311 -24.359 -21.375 1 97.31 87 PHE A CA 1
ATOM 767 C C . PHE A 1 87 ? 3.566 -25.859 -21.281 1 97.31 87 PHE A C 1
ATOM 769 O O . PHE A 1 87 ? 2.682 -26.625 -20.875 1 97.31 87 PHE A O 1
ATOM 776 N N . LEU A 1 88 ? 4.75 -26.312 -21.594 1 96.81 88 LEU A N 1
ATOM 777 C CA . LEU A 1 88 ? 5.105 -27.719 -21.5 1 96.81 88 LEU A CA 1
ATOM 778 C C . LEU A 1 88 ? 5.066 -28.188 -20.047 1 96.81 88 LEU A C 1
ATOM 780 O O . LEU A 1 88 ? 4.613 -29.297 -19.766 1 96.81 88 LEU A O 1
ATOM 784 N N . ILE A 1 89 ? 5.547 -27.359 -19.156 1 97 89 ILE A N 1
ATOM 785 C CA . ILE A 1 89 ? 5.48 -27.672 -17.734 1 97 89 ILE A CA 1
ATOM 786 C C . ILE A 1 89 ? 4.023 -27.797 -17.297 1 97 89 ILE A C 1
ATOM 788 O O . ILE A 1 89 ? 3.67 -28.719 -16.547 1 97 89 ILE A O 1
ATOM 792 N N . PHE A 1 90 ? 3.209 -26.906 -17.812 1 96.5 90 PHE A N 1
ATOM 793 C CA . PHE A 1 90 ? 1.787 -26.891 -17.484 1 96.5 90 PHE A CA 1
ATOM 794 C C . PHE A 1 90 ? 1.118 -28.172 -17.969 1 96.5 90 PHE A C 1
ATOM 796 O O . PHE A 1 90 ? 0.32 -28.781 -17.25 1 96.5 90 PHE A O 1
ATOM 803 N N . VAL A 1 91 ? 1.396 -28.656 -19.156 1 93.62 91 VAL A N 1
ATOM 804 C CA . VAL A 1 91 ? 0.822 -29.875 -19.719 1 93.62 91 VAL A CA 1
ATOM 805 C C . VAL A 1 91 ? 1.2 -31.078 -18.844 1 93.62 91 VAL A C 1
ATOM 807 O O . VAL A 1 91 ? 0.361 -31.938 -18.562 1 93.62 91 VAL A O 1
ATOM 810 N N . LYS A 1 92 ? 2.43 -31.109 -18.422 1 91.44 92 LYS A N 1
ATOM 811 C CA . LYS A 1 92 ? 2.861 -32.188 -17.531 1 91.44 92 LYS A CA 1
ATOM 812 C C . LYS A 1 92 ? 2.1 -32.125 -16.203 1 91.44 92 LYS A C 1
ATOM 814 O O . LYS A 1 92 ? 1.728 -33.188 -15.656 1 91.44 92 LYS A O 1
ATOM 819 N N . LEU A 1 93 ? 1.889 -30.953 -15.758 1 90.88 93 LEU A N 1
ATOM 820 C CA . LEU A 1 93 ? 1.159 -30.766 -14.508 1 90.88 93 LEU A CA 1
ATOM 821 C C . LEU A 1 93 ? -0.296 -31.188 -14.656 1 90.88 93 LEU A C 1
ATOM 823 O O . LEU A 1 93 ? -0.869 -31.781 -13.734 1 90.88 93 LEU A O 1
ATOM 827 N N . LEU A 1 94 ? -0.919 -30.844 -15.742 1 88.5 94 LEU A N 1
ATOM 828 C CA . LEU A 1 94 ? -2.309 -31.203 -16 1 88.5 94 LEU A CA 1
ATOM 829 C C . LEU A 1 94 ? -2.486 -32.719 -15.969 1 88.5 94 LEU A C 1
ATOM 831 O O . LEU A 1 94 ? -3.465 -33.219 -15.414 1 88.5 94 LEU A O 1
ATOM 835 N N . ILE A 1 95 ? -1.542 -33.375 -16.484 1 84.12 95 ILE A N 1
ATOM 836 C CA . ILE A 1 95 ? -1.576 -34.844 -16.5 1 84.12 95 ILE A CA 1
ATOM 837 C C . ILE A 1 95 ? -1.532 -35.344 -15.062 1 84.12 95 ILE A C 1
ATOM 839 O O . ILE A 1 95 ? -2.311 -36.25 -14.688 1 84.12 95 ILE A O 1
ATOM 843 N N . CYS A 1 96 ? -0.773 -34.656 -14.25 1 78.88 96 CYS A N 1
ATOM 844 C CA . CYS A 1 96 ? -0.64 -35.062 -12.852 1 78.88 96 CYS A CA 1
ATOM 845 C C . CYS A 1 96 ? -1.906 -34.719 -12.07 1 78.88 96 CYS A C 1
ATOM 847 O O . CYS A 1 96 ? -2.357 -35.531 -11.25 1 78.88 96 CYS A O 1
ATOM 849 N N . ILE A 1 97 ? -2.424 -33.531 -12.328 1 76.69 97 ILE A N 1
ATOM 850 C CA . ILE A 1 97 ? -3.635 -33.094 -11.641 1 76.69 97 ILE A CA 1
ATOM 851 C C . ILE A 1 97 ? -4.797 -34 -12.016 1 76.69 97 ILE A C 1
ATOM 853 O O . ILE A 1 97 ? -5.598 -34.375 -11.148 1 76.69 97 ILE A O 1
ATOM 857 N N . PHE A 1 98 ? -4.914 -34.344 -13.273 1 76.06 98 PHE A N 1
ATOM 858 C CA . PHE A 1 98 ? -5.965 -35.25 -13.727 1 76.06 98 PHE A CA 1
ATOM 859 C C . PHE A 1 98 ? -5.848 -36.625 -13.023 1 76.06 98 PHE A C 1
ATOM 861 O O . PHE A 1 98 ? -6.848 -37.188 -12.578 1 76.06 98 PHE A O 1
ATOM 868 N N . LEU A 1 99 ? -4.676 -37.031 -12.852 1 74.12 99 LEU A N 1
ATOM 869 C CA . LEU A 1 99 ? -4.445 -38.281 -12.148 1 74.12 99 LEU A CA 1
ATOM 870 C C . LEU A 1 99 ? -4.832 -38.156 -10.68 1 74.12 99 LEU A C 1
ATOM 872 O O . LEU A 1 99 ? -5.457 -39.062 -10.117 1 74.12 99 LEU A O 1
ATOM 876 N N . LEU A 1 100 ? -4.566 -37 -10.109 1 71.5 100 LEU A N 1
ATOM 877 C CA . LEU A 1 100 ? -4.902 -36.75 -8.711 1 71.5 100 LEU A CA 1
ATOM 878 C C . LEU A 1 100 ? -6.41 -36.656 -8.531 1 71.5 100 LEU A C 1
ATOM 880 O O . LEU A 1 100 ? -6.957 -37.125 -7.535 1 71.5 100 LEU A O 1
ATOM 884 N N . LEU A 1 101 ? -6.988 -35.969 -9.469 1 70.81 101 LEU A N 1
ATOM 885 C CA . LEU A 1 101 ? -8.438 -35.844 -9.414 1 70.81 101 LEU A CA 1
ATOM 886 C C . LEU A 1 101 ? -9.109 -37.219 -9.547 1 70.81 101 LEU A C 1
ATOM 888 O O . LEU A 1 101 ? -10.102 -37.5 -8.859 1 70.81 101 LEU A O 1
ATOM 892 N N . ILE A 1 102 ? -8.617 -38.031 -10.422 1 68 102 ILE A N 1
ATOM 893 C CA . ILE A 1 102 ? -9.141 -39.406 -10.578 1 68 102 ILE A CA 1
ATOM 894 C C . ILE A 1 102 ? -8.992 -40.156 -9.266 1 68 102 ILE A C 1
ATOM 896 O O . ILE A 1 102 ? -9.938 -40.812 -8.805 1 68 102 ILE A O 1
ATOM 900 N N . ILE A 1 103 ? -7.922 -39.938 -8.648 1 68.12 103 ILE A N 1
ATOM 901 C CA . ILE A 1 103 ? -7.656 -40.594 -7.367 1 68.12 103 ILE A CA 1
ATOM 902 C C . ILE A 1 103 ? -8.586 -40.031 -6.297 1 68.12 103 ILE A C 1
ATOM 904 O O . ILE A 1 103 ? -9.156 -40.781 -5.496 1 68.12 103 ILE A O 1
ATOM 908 N N . PHE A 1 104 ? -8.734 -38.75 -6.305 1 68.5 104 PHE A N 1
ATOM 909 C CA . PHE A 1 104 ? -9.602 -38.094 -5.336 1 68.5 104 PHE A CA 1
ATOM 910 C C . PHE A 1 104 ? -11.047 -38.562 -5.504 1 68.5 104 PHE A C 1
ATOM 912 O O . PHE A 1 104 ? -11.727 -38.844 -4.52 1 68.5 104 PHE A O 1
ATOM 919 N N . CYS A 1 105 ? -11.555 -38.562 -6.707 1 66.5 105 CYS A N 1
ATOM 920 C CA . CYS A 1 105 ? -12.906 -39.031 -6.98 1 66.5 105 CYS A CA 1
ATOM 921 C C . CYS A 1 105 ? -13.078 -40.469 -6.539 1 66.5 105 CYS A C 1
ATOM 923 O O . CYS A 1 105 ? -14.125 -40.844 -6 1 66.5 105 CYS A O 1
ATOM 925 N N . PHE A 1 106 ? -12.031 -41.188 -6.73 1 66.88 106 PHE A N 1
ATOM 926 C CA . PHE A 1 106 ? -12.062 -42.594 -6.289 1 66.88 106 PHE A CA 1
ATOM 927 C C . PHE A 1 106 ? -12.156 -42.688 -4.77 1 66.88 106 PHE A C 1
ATOM 929 O O . PHE A 1 106 ? -12.945 -43.469 -4.234 1 66.88 106 PHE A O 1
ATOM 936 N N . ILE A 1 107 ? -11.477 -41.781 -4.086 1 71 107 ILE A N 1
ATOM 937 C CA . ILE A 1 107 ? -11.484 -41.719 -2.625 1 71 107 ILE A CA 1
ATOM 938 C C . ILE A 1 107 ? -12.852 -41.281 -2.127 1 71 107 ILE A C 1
ATOM 940 O O . ILE A 1 107 ? -13.398 -41.844 -1.188 1 71 107 ILE A O 1
ATOM 944 N N . LEU A 1 108 ? -13.336 -40.219 -2.709 1 68.88 108 LEU A N 1
ATOM 945 C CA . LEU A 1 108 ? -14.648 -39.719 -2.322 1 68.88 108 LEU A CA 1
ATOM 946 C C . LEU A 1 108 ? -15.727 -40.781 -2.518 1 68.88 108 LEU A C 1
ATOM 948 O O . LEU A 1 108 ? -16.656 -40.875 -1.715 1 68.88 108 LEU A O 1
ATOM 952 N N . TYR A 1 109 ? -15.602 -41.5 -3.602 1 67.06 109 TYR A N 1
ATOM 953 C CA . TYR A 1 109 ? -16.531 -42.594 -3.887 1 67.06 109 TYR A CA 1
ATOM 954 C C . TYR A 1 109 ? -16.5 -43.625 -2.787 1 67.06 109 TYR A C 1
ATOM 956 O O . TYR A 1 109 ? -17.547 -44.219 -2.441 1 67.06 109 TYR A O 1
ATOM 964 N N . CYS A 1 110 ? -15.383 -43.688 -2.131 1 74.31 110 CYS A N 1
ATOM 965 C CA . CYS A 1 110 ? -15.227 -44.688 -1.097 1 74.31 110 CYS A CA 1
ATOM 966 C C . CYS A 1 110 ? -15.602 -44.156 0.273 1 74.31 110 CYS A C 1
ATOM 968 O O . CYS A 1 110 ? -15.766 -44.906 1.229 1 74.31 110 CYS A O 1
ATOM 970 N N . LEU A 1 111 ? -15.703 -42.844 0.392 1 72.38 111 LEU A N 1
ATOM 971 C CA . LEU A 1 111 ? -15.984 -42.219 1.688 1 72.38 111 LEU A CA 1
ATOM 972 C C . LEU A 1 111 ? -17.469 -42.312 2.008 1 72.38 111 LEU A C 1
ATOM 974 O O . LEU A 1 111 ? -18.312 -42.344 1.101 1 72.38 111 LEU A O 1
ATOM 978 N N . PRO A 1 112 ? -17.844 -42.375 3.396 1 74.94 112 PRO A N 1
ATOM 979 C CA . PRO A 1 112 ? -19.25 -42.375 3.803 1 74.94 112 PRO A CA 1
ATOM 980 C C . PRO A 1 112 ? -19.984 -41.094 3.383 1 74.94 112 PRO A C 1
ATOM 982 O O . PRO A 1 112 ? -19.359 -40.062 3.184 1 74.94 112 PRO A O 1
ATOM 985 N N . GLU A 1 113 ? -21.312 -41.094 3.127 1 71.31 113 GLU A N 1
ATOM 986 C CA . GLU A 1 113 ? -22.188 -40.031 2.656 1 71.31 113 GLU A CA 1
ATOM 987 C C . GLU A 1 113 ? -22.047 -38.781 3.527 1 71.31 113 GLU A C 1
ATOM 989 O O . GLU A 1 113 ? -22.125 -37.656 3.027 1 71.31 113 GLU A O 1
ATOM 994 N N . SER A 1 114 ? -21.828 -38.938 4.773 1 67.69 114 SER A N 1
ATOM 995 C CA . SER A 1 114 ? -21.75 -37.812 5.699 1 67.69 114 SER A CA 1
ATOM 996 C C . SER A 1 114 ? -20.562 -36.906 5.379 1 67.69 114 SER A C 1
ATOM 998 O O . SER A 1 114 ? -20.672 -35.688 5.426 1 67.69 114 SER A O 1
ATOM 1000 N N . VAL A 1 115 ? -19.547 -37.594 5.035 1 65.62 115 VAL A N 1
ATOM 1001 C CA . VAL A 1 115 ? -18.328 -36.844 4.734 1 65.62 115 VAL A CA 1
ATOM 1002 C C . VAL A 1 115 ? -18.469 -36.156 3.375 1 65.62 115 VAL A C 1
ATOM 1004 O O . VAL A 1 115 ? -18.016 -35.031 3.189 1 65.62 115 VAL A O 1
ATOM 1007 N N . ARG A 1 116 ? -19.172 -36.688 2.627 1 64.31 116 ARG A N 1
ATOM 1008 C CA . ARG A 1 116 ? -19.375 -36.156 1.291 1 64.31 116 ARG A CA 1
ATOM 1009 C C . ARG A 1 116 ? -20.203 -34.875 1.35 1 64.31 116 ARG A C 1
ATOM 1011 O O . ARG A 1 116 ? -19.906 -33.906 0.652 1 64.31 116 ARG A O 1
ATOM 1018 N N . VAL A 1 117 ? -21.172 -34.875 2.17 1 63.09 117 VAL A N 1
ATOM 1019 C CA . VAL A 1 117 ? -22.062 -33.75 2.348 1 63.09 117 VAL A CA 1
ATOM 1020 C C . VAL A 1 117 ? -21.281 -32.562 2.934 1 63.09 117 VAL A C 1
ATOM 1022 O O . VAL A 1 117 ? -21.484 -31.422 2.525 1 63.09 117 VAL A O 1
ATOM 1025 N N . TRP A 1 118 ? -20.531 -32.875 3.805 1 60.84 118 TRP A N 1
ATOM 1026 C CA . TRP A 1 118 ? -19.719 -31.844 4.43 1 60.84 118 TRP A CA 1
ATOM 1027 C C . TRP A 1 118 ? -18.812 -31.156 3.406 1 60.84 118 TRP A C 1
ATOM 1029 O O . TRP A 1 118 ? -18.656 -29.938 3.42 1 60.84 118 TRP A O 1
ATOM 1039 N N . ILE A 1 119 ? -18.312 -32 2.584 1 61.22 119 ILE A N 1
ATOM 1040 C CA . ILE A 1 119 ? -17.438 -31.516 1.529 1 61.22 119 ILE A CA 1
ATOM 1041 C C . ILE A 1 119 ? -18.25 -30.703 0.516 1 61.22 119 ILE A C 1
ATOM 1043 O O . ILE A 1 119 ? -17.766 -29.688 0.003 1 61.22 119 ILE A O 1
ATOM 1047 N N . GLU A 1 120 ? -19.375 -31.156 0.203 1 58.47 120 GLU A N 1
ATOM 1048 C CA . GLU A 1 120 ? -20.219 -30.516 -0.798 1 58.47 120 GLU A CA 1
ATOM 1049 C C . GLU A 1 120 ? -20.812 -29.203 -0.272 1 58.47 120 GLU A C 1
ATOM 1051 O O . GLU A 1 120 ? -20.953 -28.234 -1.02 1 58.47 120 GLU A O 1
ATOM 1056 N N . VAL A 1 121 ? -21.422 -29.203 0.909 1 54.59 121 VAL A N 1
ATOM 1057 C CA . VAL A 1 121 ? -22.109 -28.047 1.475 1 54.59 121 VAL A CA 1
ATOM 1058 C C . VAL A 1 121 ? -21.141 -26.859 1.521 1 54.59 121 VAL A C 1
ATOM 1060 O O . VAL A 1 121 ? -21.547 -25.719 1.307 1 54.59 121 VAL A O 1
ATOM 1063 N N . GLY A 1 122 ? -20.047 -27.062 1.852 1 53.66 122 GLY A N 1
ATOM 1064 C CA . GLY A 1 122 ? -19.125 -25.953 1.998 1 53.66 122 GLY A CA 1
ATOM 1065 C C . GLY A 1 122 ? -18.734 -25.328 0.673 1 53.66 122 GLY A C 1
ATOM 1066 O O . GLY A 1 122 ? -17.953 -24.359 0.64 1 53.66 122 GLY A O 1
ATOM 1067 N N . ASN A 1 123 ? -19.141 -25.984 -0.31 1 52.56 123 ASN A N 1
ATOM 1068 C CA . ASN A 1 123 ? -18.75 -25.562 -1.647 1 52.56 123 ASN A CA 1
ATOM 1069 C C . ASN A 1 123 ? -19.562 -24.375 -2.123 1 52.56 123 ASN A C 1
ATOM 1071 O O . ASN A 1 123 ? -19.859 -24.25 -3.314 1 52.56 123 ASN A O 1
ATOM 1075 N N . SER A 1 124 ? -20.328 -23.781 -1.216 1 50.56 124 SER A N 1
ATOM 1076 C CA . SER A 1 124 ? -21.109 -22.641 -1.674 1 50.56 124 SER A CA 1
ATOM 1077 C C . SER A 1 124 ? -20.234 -21.609 -2.365 1 50.56 124 SER A C 1
ATOM 1079 O O . SER A 1 124 ? -20.641 -20.469 -2.584 1 50.56 124 SER A O 1
ATOM 1081 N N . GLY A 1 125 ? -19.078 -21.906 -2.699 1 48.53 125 GLY A N 1
ATOM 1082 C CA . GLY A 1 125 ? -18.062 -20.891 -2.951 1 48.53 125 GLY A CA 1
ATOM 1083 C C . GLY A 1 125 ? -18.312 -20.109 -4.227 1 48.53 125 GLY A C 1
ATOM 1084 O O . GLY A 1 125 ? -19.219 -20.438 -4.996 1 48.53 125 GLY A O 1
ATOM 1085 N N . PHE A 1 126 ? -17.672 -19.047 -4.438 1 51.25 126 PHE A N 1
ATOM 1086 C CA . PHE A 1 126 ? -17.438 -18.125 -5.535 1 51.25 126 PHE A CA 1
ATOM 1087 C C . PHE A 1 126 ? -17.297 -18.875 -6.859 1 51.25 126 PHE A C 1
ATOM 1089 O O . PHE A 1 126 ? -16.484 -19.781 -6.973 1 51.25 126 PHE A O 1
ATOM 1096 N N . MET A 1 127 ? -18.375 -18.922 -7.672 1 57.69 127 MET A N 1
ATOM 1097 C CA . MET A 1 127 ? -18.25 -19.453 -9.023 1 57.69 127 MET A CA 1
ATOM 1098 C C . MET A 1 127 ? -18.016 -18.328 -10.023 1 57.69 127 MET A C 1
ATOM 1100 O O . MET A 1 127 ? -18.734 -17.344 -10.047 1 57.69 127 MET A O 1
ATOM 1104 N N . TRP A 1 128 ? -16.875 -18.328 -10.594 1 62.81 128 TRP A N 1
ATOM 1105 C CA . TRP A 1 128 ? -16.656 -17.453 -11.742 1 62.81 128 TRP A CA 1
ATOM 1106 C C . TRP A 1 128 ? -17.734 -17.656 -12.797 1 62.81 128 TRP A C 1
ATOM 1108 O O . TRP A 1 128 ? -18.109 -18.797 -13.102 1 62.81 128 TRP A O 1
ATOM 1118 N N . ASN A 1 129 ? -18.547 -16.578 -13.016 1 65.38 129 ASN A N 1
ATOM 1119 C CA . ASN A 1 129 ? -19.547 -16.672 -14.078 1 65.38 129 ASN A CA 1
ATOM 1120 C C . ASN A 1 129 ? -18.953 -16.25 -15.422 1 65.38 129 ASN A C 1
ATOM 1122 O O . ASN A 1 129 ? -18.797 -15.062 -15.695 1 65.38 129 ASN A O 1
ATOM 1126 N N . ILE A 1 130 ? -18.5 -17.266 -16.156 1 75.06 130 ILE A N 1
ATOM 1127 C CA . ILE A 1 130 ? -18.016 -17.031 -17.516 1 75.06 130 ILE A CA 1
ATOM 1128 C C . ILE A 1 130 ? -19.094 -17.438 -18.516 1 75.06 130 ILE A C 1
ATOM 1130 O O . ILE A 1 130 ? -19.188 -18.625 -18.875 1 75.06 130 ILE A O 1
ATOM 1134 N N . GLY A 1 131 ? -19.969 -16.453 -18.859 1 74.44 131 GLY A N 1
ATOM 1135 C CA . GLY A 1 131 ? -21.141 -16.812 -19.656 1 74.44 131 GLY A CA 1
ATOM 1136 C C . GLY A 1 131 ? -21.047 -16.344 -21.094 1 74.44 131 GLY A C 1
ATOM 1137 O O . GLY A 1 131 ? -21.906 -16.672 -21.922 1 74.44 131 GLY A O 1
ATOM 1138 N N . SER A 1 132 ? -19.984 -15.633 -21.438 1 83.5 132 SER A N 1
ATOM 1139 C CA . SER A 1 132 ? -19.875 -15.125 -22.797 1 83.5 132 SER A CA 1
ATOM 1140 C C . SER A 1 132 ? -18.453 -15.25 -23.328 1 83.5 132 SER A C 1
ATOM 1142 O O . SER A 1 132 ? -17.516 -15.406 -22.547 1 83.5 132 SER A O 1
ATOM 1144 N N . LYS A 1 133 ? -18.344 -15.273 -24.656 1 86.44 133 LYS A N 1
ATOM 1145 C CA . LYS A 1 133 ? -17.031 -15.305 -25.281 1 86.44 133 LYS A CA 1
ATOM 1146 C C . LYS A 1 133 ? -16.203 -14.094 -24.859 1 86.44 133 LYS A C 1
ATOM 1148 O O . LYS A 1 133 ? -14.992 -14.211 -24.656 1 86.44 133 LYS A O 1
ATOM 1153 N N . GLN A 1 134 ? -16.859 -13.039 -24.75 1 87.81 134 GLN A N 1
ATOM 1154 C CA . GLN A 1 134 ? -16.172 -11.82 -24.344 1 87.81 134 GLN A CA 1
ATOM 1155 C C . GLN A 1 134 ? -15.602 -11.969 -22.922 1 87.81 134 GLN A C 1
ATOM 1157 O O . GLN A 1 134 ? -14.453 -11.594 -22.672 1 87.81 134 GLN A O 1
ATOM 1162 N N . SER A 1 135 ? -16.406 -12.516 -22.109 1 84 135 SER A N 1
ATOM 1163 C CA . SER A 1 135 ? -15.953 -12.727 -20.734 1 84 135 SER A CA 1
ATOM 1164 C C . SER A 1 135 ? -14.773 -13.688 -20.688 1 84 135 SER A C 1
ATOM 1166 O O . SER A 1 135 ? -13.867 -13.531 -19.875 1 84 135 SER A O 1
ATOM 1168 N N . LEU A 1 136 ? -14.773 -14.641 -21.578 1 87.69 136 LEU A N 1
ATOM 1169 C CA . LEU A 1 136 ? -13.672 -15.594 -21.625 1 87.69 136 LEU A CA 1
ATOM 1170 C C . LEU A 1 136 ? -12.375 -14.898 -22.062 1 87.69 136 LEU A C 1
ATOM 1172 O O . LEU A 1 136 ? -11.32 -15.141 -21.469 1 87.69 136 LEU A O 1
ATOM 1176 N N . TYR A 1 137 ? -12.492 -14.031 -23.031 1 90.56 137 TYR A N 1
ATOM 1177 C CA . TYR A 1 137 ? -11.328 -13.281 -23.484 1 90.56 137 TYR A CA 1
ATOM 1178 C C . TYR A 1 137 ? -10.766 -12.422 -22.359 1 90.56 137 TYR A C 1
ATOM 1180 O O . TYR A 1 137 ? -9.547 -12.375 -22.156 1 90.56 137 TYR A O 1
ATOM 1188 N N . PHE A 1 138 ? -11.617 -11.781 -21.656 1 89.19 138 PHE A N 1
ATOM 1189 C CA . PHE A 1 138 ? -11.188 -10.938 -20.562 1 89.19 138 PHE A CA 1
ATOM 1190 C C . PHE A 1 138 ? -10.523 -11.766 -19.469 1 89.19 138 PHE A C 1
ATOM 1192 O O . PHE A 1 138 ? -9.57 -11.312 -18.828 1 89.19 138 PHE A O 1
ATOM 1199 N N . MET A 1 139 ? -11 -12.945 -19.375 1 88.5 139 MET A N 1
ATOM 1200 C CA . MET A 1 139 ? -10.445 -13.805 -18.328 1 88.5 139 MET A CA 1
ATOM 1201 C C . MET A 1 139 ? -9.039 -14.258 -18.688 1 88.5 139 MET A C 1
ATOM 1203 O O . MET A 1 139 ? -8.195 -14.445 -17.812 1 88.5 139 MET A O 1
ATOM 1207 N N . VAL A 1 140 ? -8.812 -14.445 -19.938 1 91.38 140 VAL A N 1
ATOM 1208 C CA . VAL A 1 140 ? -7.477 -14.828 -20.375 1 91.38 140 VAL A CA 1
ATOM 1209 C C . VAL A 1 140 ? -6.473 -13.75 -19.984 1 91.38 140 VAL A C 1
ATOM 1211 O O . VAL A 1 140 ? -5.438 -14.055 -19.391 1 91.38 140 VAL A O 1
ATOM 1214 N N . ILE A 1 141 ? -6.809 -12.5 -20.25 1 93.56 141 ILE A N 1
ATOM 1215 C CA . ILE A 1 141 ? -5.938 -11.383 -19.906 1 93.56 141 ILE A CA 1
ATOM 1216 C C . ILE A 1 141 ? -5.832 -11.25 -18.391 1 93.56 141 ILE A C 1
ATOM 1218 O O . ILE A 1 141 ? -4.734 -11.07 -17.844 1 93.56 141 ILE A O 1
ATOM 1222 N N . THR A 1 142 ? -6.938 -11.375 -17.719 1 92.19 142 THR A N 1
ATOM 1223 C CA . THR A 1 142 ? -6.984 -11.258 -16.266 1 92.19 142 THR A CA 1
ATOM 1224 C C . THR A 1 142 ? -6.113 -12.328 -15.617 1 92.19 142 THR A C 1
ATOM 1226 O O . THR A 1 142 ? -5.484 -12.07 -14.586 1 92.19 142 THR A O 1
ATOM 1229 N N . SER A 1 143 ? -6.098 -13.5 -16.234 1 94 143 SER A N 1
ATOM 1230 C CA . SER A 1 143 ? -5.309 -14.602 -15.695 1 94 143 SER A CA 1
ATOM 1231 C C . SER A 1 143 ? -3.82 -14.273 -15.703 1 94 143 SER A C 1
ATOM 1233 O O . SER A 1 143 ? -3.086 -14.664 -14.797 1 94 143 SER A O 1
ATOM 1235 N N . LEU A 1 144 ? -3.406 -13.523 -16.688 1 96.31 144 LEU A N 1
ATOM 1236 C CA . LEU A 1 144 ? -2.008 -13.117 -16.75 1 96.31 144 LEU A CA 1
ATOM 1237 C C . LEU A 1 144 ? -1.671 -12.141 -15.625 1 96.31 144 LEU A C 1
ATOM 1239 O O . LEU A 1 144 ? -0.61 -12.25 -15.008 1 96.31 144 LEU A O 1
ATOM 1243 N N . PHE A 1 145 ? -2.553 -11.242 -15.344 1 95.69 145 PHE A N 1
ATOM 1244 C CA . PHE A 1 145 ? -2.354 -10.281 -14.266 1 95.69 145 PHE A CA 1
ATOM 1245 C C . PHE A 1 145 ? -2.385 -10.977 -12.906 1 95.69 145 PHE A C 1
ATOM 1247 O O . PHE A 1 145 ? -1.544 -10.703 -12.047 1 95.69 145 PHE A O 1
ATOM 1254 N N . THR A 1 146 ? -3.371 -11.914 -12.773 1 94.75 146 THR A N 1
ATOM 1255 C CA . THR A 1 146 ? -3.523 -12.625 -11.516 1 94.75 146 THR A CA 1
ATOM 1256 C C . THR A 1 146 ? -2.293 -13.484 -11.219 1 94.75 146 THR A C 1
ATOM 1258 O O . THR A 1 146 ? -1.727 -13.414 -10.125 1 94.75 146 THR A O 1
ATOM 1261 N N . GLY A 1 147 ? -1.919 -14.234 -12.219 1 97.56 147 GLY A N 1
ATOM 1262 C CA . GLY A 1 147 ? -0.708 -15.023 -12.07 1 97.56 147 GLY A CA 1
ATOM 1263 C C . GLY A 1 147 ? 0.527 -14.188 -11.805 1 97.56 147 GLY A C 1
ATOM 1264 O O . GLY A 1 147 ? 1.368 -14.547 -10.984 1 97.56 147 GLY A O 1
ATOM 1265 N N . GLY A 1 148 ? 0.635 -13.062 -12.516 1 98.19 148 GLY A N 1
ATOM 1266 C CA . GLY A 1 148 ? 1.761 -12.156 -12.328 1 98.19 148 GLY A CA 1
ATOM 1267 C C . GLY A 1 148 ? 1.86 -11.617 -10.914 1 98.19 148 GLY A C 1
ATOM 1268 O O . GLY A 1 148 ? 2.91 -11.719 -10.273 1 98.19 148 GLY A O 1
ATOM 1269 N N . VAL A 1 149 ? 0.801 -11.078 -10.398 1 97.81 149 VAL A N 1
ATOM 1270 C CA . VAL A 1 149 ? 0.789 -10.461 -9.078 1 97.81 149 VAL A CA 1
ATOM 1271 C C . VAL A 1 149 ? 1.067 -11.516 -8.008 1 97.81 149 VAL A C 1
ATOM 1273 O O . VAL A 1 149 ? 1.942 -11.336 -7.16 1 97.81 149 VAL A O 1
ATOM 1276 N N . GLU A 1 150 ? 0.352 -12.617 -8.086 1 98.31 150 GLU A N 1
ATOM 1277 C CA . GLU A 1 150 ? 0.407 -13.625 -7.031 1 98.31 150 GLU A CA 1
ATOM 1278 C C . GLU A 1 150 ? 1.758 -14.336 -7.016 1 98.31 150 GLU A C 1
ATOM 1280 O O . GLU A 1 150 ? 2.33 -14.57 -5.949 1 98.31 150 GLU A O 1
ATOM 1285 N N . GLU A 1 151 ? 2.326 -14.625 -8.18 1 98.81 151 GLU A N 1
ATOM 1286 C CA . GLU A 1 151 ? 3.613 -15.312 -8.227 1 98.81 151 GLU A CA 1
ATOM 1287 C C . GLU A 1 151 ? 4.75 -14.383 -7.809 1 98.81 151 GLU A C 1
ATOM 1289 O O . GLU A 1 151 ? 5.664 -14.797 -7.094 1 98.81 151 GLU A O 1
ATOM 1294 N N . LEU A 1 152 ? 4.688 -13.164 -8.273 1 98.75 152 LEU A N 1
ATOM 1295 C CA . LEU A 1 152 ? 5.703 -12.203 -7.863 1 98.75 152 LEU A CA 1
ATOM 1296 C C . LEU A 1 152 ? 5.684 -12.008 -6.352 1 98.75 152 LEU A C 1
ATOM 1298 O O . LEU A 1 152 ? 6.738 -11.891 -5.723 1 98.75 152 LEU A O 1
ATOM 1302 N N . PHE A 1 153 ? 4.555 -12.047 -5.781 1 98.69 153 PHE A N 1
ATOM 1303 C CA . PHE A 1 153 ? 4.445 -11.742 -4.359 1 98.69 153 PHE A CA 1
ATOM 1304 C C . PHE A 1 153 ? 4.703 -12.984 -3.518 1 98.69 153 PHE A C 1
ATOM 1306 O O . PHE A 1 153 ? 5.574 -12.977 -2.646 1 98.69 153 PHE A O 1
ATOM 1313 N N . TYR A 1 154 ? 3.998 -14.102 -3.777 1 98.56 154 TYR A N 1
ATOM 1314 C CA . TYR A 1 154 ? 4.039 -15.258 -2.895 1 98.56 154 TYR A CA 1
ATOM 1315 C C . TYR A 1 154 ? 5.25 -16.141 -3.197 1 98.56 154 TYR A C 1
ATOM 1317 O O . TYR A 1 154 ? 5.781 -16.797 -2.305 1 98.56 154 TYR A O 1
ATOM 1325 N N . ARG A 1 155 ? 5.703 -16.219 -4.398 1 98.31 155 ARG A N 1
ATOM 1326 C CA . ARG A 1 155 ? 6.852 -17.047 -4.734 1 98.31 155 ARG A CA 1
ATOM 1327 C C . ARG A 1 155 ? 8.141 -16.234 -4.73 1 98.31 155 ARG A C 1
ATOM 1329 O O . ARG A 1 155 ? 9.039 -16.484 -3.922 1 98.31 155 ARG A O 1
ATOM 1336 N N . ALA A 1 156 ? 8.164 -15.156 -5.492 1 98.38 156 ALA A N 1
ATOM 1337 C CA . ALA A 1 156 ? 9.406 -14.391 -5.574 1 98.38 156 ALA A CA 1
ATOM 1338 C C . ALA A 1 156 ? 9.664 -13.617 -4.285 1 98.38 156 ALA A C 1
ATOM 1340 O O . ALA A 1 156 ? 10.664 -13.844 -3.6 1 98.38 156 ALA A O 1
ATOM 1341 N N . PHE A 1 157 ? 8.805 -12.812 -3.846 1 98.44 157 PHE A N 1
ATOM 1342 C CA . PHE A 1 157 ? 9.055 -11.891 -2.744 1 98.44 157 PHE A CA 1
ATOM 1343 C C . PHE A 1 157 ? 9.094 -12.633 -1.414 1 98.44 157 PHE A C 1
ATOM 1345 O O . PHE A 1 157 ? 10.102 -12.602 -0.71 1 98.44 157 PHE A O 1
ATOM 1352 N N . ILE A 1 158 ? 8 -13.352 -1.07 1 98.31 158 ILE A N 1
ATOM 1353 C CA . ILE A 1 158 ? 7.875 -13.953 0.254 1 98.31 158 ILE A CA 1
ATOM 1354 C C . ILE A 1 158 ? 8.953 -15.016 0.441 1 98.31 158 ILE A C 1
ATOM 1356 O O . ILE A 1 158 ? 9.648 -15.031 1.456 1 98.31 158 ILE A O 1
ATOM 1360 N N . ILE A 1 159 ? 9.117 -15.883 -0.489 1 98.31 159 ILE A N 1
ATOM 1361 C CA . ILE A 1 159 ? 10.102 -16.953 -0.366 1 98.31 159 ILE A CA 1
ATOM 1362 C C . ILE A 1 159 ? 11.5 -16.359 -0.228 1 98.31 159 ILE A C 1
ATOM 1364 O O . ILE A 1 159 ? 12.266 -16.766 0.646 1 98.31 159 ILE A O 1
ATOM 1368 N N . THR A 1 160 ? 11.82 -15.383 -1.07 1 97.56 160 THR A N 1
ATOM 1369 C CA . THR A 1 160 ? 13.148 -14.781 -1.037 1 97.56 160 THR A CA 1
ATOM 1370 C C . THR A 1 160 ? 13.391 -14.07 0.292 1 97.56 160 THR A C 1
ATOM 1372 O O . THR A 1 160 ? 14.461 -14.195 0.882 1 97.56 160 THR A O 1
ATOM 1375 N N . LYS A 1 161 ? 12.438 -13.344 0.804 1 96.75 161 LYS A N 1
ATOM 1376 C CA . LYS A 1 161 ? 12.578 -12.641 2.076 1 96.75 161 LYS A CA 1
ATOM 1377 C C . LYS A 1 161 ? 12.836 -13.617 3.217 1 96.75 161 LYS A C 1
ATOM 1379 O O . LYS A 1 161 ? 13.68 -13.367 4.082 1 96.75 161 LYS A O 1
ATOM 1384 N N . LEU A 1 162 ? 12.125 -14.734 3.189 1 96.44 162 LEU A N 1
ATOM 1385 C CA . LEU A 1 162 ? 12.312 -15.75 4.219 1 96.44 162 LEU A CA 1
ATOM 1386 C C . LEU A 1 162 ? 13.695 -16.391 4.109 1 96.44 162 LEU A C 1
ATOM 1388 O O . LEU A 1 162 ? 14.359 -16.625 5.121 1 96.44 162 LEU A O 1
ATOM 1392 N N . LYS A 1 163 ? 14.117 -16.578 2.932 1 95.88 163 LYS A N 1
ATOM 1393 C CA . LYS A 1 163 ? 15.43 -17.188 2.713 1 95.88 163 LYS A CA 1
ATOM 1394 C C . LYS A 1 163 ? 16.547 -16.219 3.098 1 95.88 163 LYS A C 1
ATOM 1396 O O . LYS A 1 163 ? 17.641 -16.656 3.486 1 95.88 163 LYS A O 1
ATOM 1401 N N . GLN A 1 164 ? 16.328 -14.93 2.963 1 94.06 164 GLN A N 1
ATOM 1402 C CA . GLN A 1 164 ? 17.312 -13.906 3.326 1 94.06 164 GLN A CA 1
ATOM 1403 C C . GLN A 1 164 ? 17.703 -14.023 4.793 1 94.06 164 GLN A C 1
ATOM 1405 O O . GLN A 1 164 ? 18.797 -13.594 5.184 1 94.06 164 GLN A O 1
ATOM 1410 N N . VAL A 1 165 ? 16.797 -14.617 5.602 1 93.12 165 VAL A N 1
ATOM 1411 C CA . VAL A 1 165 ? 17.109 -14.703 7.023 1 93.12 165 VAL A CA 1
ATOM 1412 C C . VAL A 1 165 ? 17.5 -16.141 7.383 1 93.12 165 VAL A C 1
ATOM 1414 O O . VAL A 1 165 ? 17.484 -16.516 8.555 1 93.12 165 VAL A O 1
ATOM 1417 N N . GLY A 1 166 ? 17.688 -16.984 6.395 1 92.94 166 GLY A N 1
ATOM 1418 C CA . GLY A 1 166 ? 18.281 -18.297 6.621 1 92.94 166 GLY A CA 1
ATOM 1419 C C . GLY A 1 166 ? 17.25 -19.422 6.629 1 92.94 166 GLY A C 1
ATOM 1420 O O . GLY A 1 166 ? 17.594 -20.578 6.887 1 92.94 166 GLY A O 1
ATOM 1421 N N . ILE A 1 167 ? 16.047 -19.125 6.406 1 94.88 167 ILE A N 1
ATOM 1422 C CA . ILE A 1 167 ? 15.031 -20.172 6.332 1 94.88 167 ILE A CA 1
ATOM 1423 C C . ILE A 1 167 ? 15.273 -21.031 5.094 1 94.88 167 ILE A C 1
ATOM 1425 O O . ILE A 1 167 ? 15.586 -20.516 4.02 1 94.88 167 ILE A O 1
ATOM 1429 N N . THR A 1 168 ? 15.125 -22.312 5.227 1 97.19 168 THR A N 1
ATOM 1430 C CA . THR A 1 168 ? 15.391 -23.234 4.133 1 97.19 168 THR A CA 1
ATOM 1431 C C . THR A 1 168 ? 14.344 -23.094 3.033 1 97.19 168 THR A C 1
ATOM 1433 O O . THR A 1 168 ? 13.227 -22.625 3.287 1 97.19 168 THR A O 1
ATOM 1436 N N . SER A 1 169 ? 14.703 -23.469 1.854 1 97.62 169 SER A N 1
ATOM 1437 C CA . SER A 1 169 ? 13.812 -23.344 0.702 1 97.62 169 SER A CA 1
ATOM 1438 C C . SER A 1 169 ? 12.5 -24.078 0.946 1 97.62 169 SER A C 1
ATOM 1440 O O . SER A 1 169 ? 11.43 -23.562 0.602 1 97.62 169 SER A O 1
ATOM 1442 N N . LEU A 1 170 ? 12.602 -25.25 1.495 1 97.25 170 LEU A N 1
ATOM 1443 C CA . LEU A 1 170 ? 11.406 -26.062 1.718 1 97.25 170 LEU A CA 1
ATOM 1444 C C . LEU A 1 170 ? 10.453 -25.375 2.68 1 97.25 170 LEU A C 1
ATOM 1446 O O . LEU A 1 170 ? 9.25 -25.266 2.4 1 97.25 170 LEU A O 1
ATOM 1450 N N . ILE A 1 171 ? 10.961 -24.906 3.793 1 97.81 171 ILE A N 1
ATOM 1451 C CA . ILE A 1 171 ? 10.125 -24.25 4.797 1 97.81 171 ILE A CA 1
ATOM 1452 C C . ILE A 1 171 ? 9.57 -22.953 4.23 1 97.81 171 ILE A C 1
ATOM 1454 O O . ILE A 1 171 ? 8.414 -22.609 4.473 1 97.81 171 ILE A O 1
ATOM 1458 N N . ALA A 1 172 ? 10.414 -22.219 3.537 1 98.25 172 ALA A N 1
ATOM 1459 C CA . ALA A 1 172 ? 9.961 -20.984 2.9 1 98.25 172 ALA A CA 1
ATOM 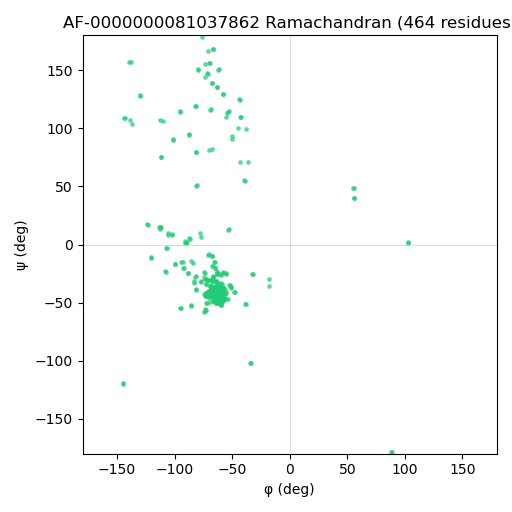1460 C C . ALA A 1 172 ? 8.812 -21.266 1.927 1 98.25 172 ALA A C 1
ATOM 1462 O O . ALA A 1 172 ? 7.836 -20.516 1.89 1 98.25 172 ALA A O 1
ATOM 1463 N N . ALA A 1 173 ? 8.953 -22.281 1.167 1 98.31 173 ALA A N 1
ATOM 1464 C CA . ALA A 1 173 ? 7.922 -22.688 0.213 1 98.31 173 ALA A CA 1
ATOM 1465 C C . ALA A 1 173 ? 6.625 -23.047 0.929 1 98.31 173 ALA A C 1
ATOM 1467 O O . ALA A 1 173 ? 5.539 -22.641 0.506 1 98.31 173 ALA A O 1
ATOM 1468 N N . LEU A 1 174 ? 6.734 -23.781 1.979 1 98 174 LEU A N 1
ATOM 1469 C CA . LEU A 1 174 ? 5.57 -24.203 2.742 1 98 174 LEU A CA 1
ATOM 1470 C C . LEU A 1 174 ? 4.863 -23.016 3.371 1 98 174 LEU A C 1
ATOM 1472 O O . LEU A 1 174 ? 3.635 -22.906 3.303 1 98 174 LEU A O 1
ATOM 1476 N N . LEU A 1 175 ? 5.633 -22.141 3.945 1 97.88 175 LEU A N 1
ATOM 1477 C CA . LEU A 1 175 ? 5.062 -20.969 4.586 1 97.88 175 LEU A CA 1
ATOM 1478 C C . LEU A 1 175 ? 4.395 -20.062 3.557 1 97.88 175 LEU A C 1
ATOM 1480 O O . LEU A 1 175 ? 3.283 -19.578 3.775 1 97.88 175 LEU A O 1
ATOM 1484 N N . SER A 1 176 ? 5.07 -19.844 2.473 1 98.31 176 SER A N 1
ATOM 1485 C CA . SER A 1 176 ? 4.508 -19.031 1.399 1 98.31 176 SER A CA 1
ATOM 1486 C C . SER A 1 176 ? 3.207 -19.625 0.873 1 98.31 176 SER A C 1
ATOM 1488 O O . SER A 1 176 ? 2.23 -18.906 0.648 1 98.31 176 SER A O 1
ATOM 1490 N N . SER A 1 177 ? 3.186 -20.922 0.661 1 97.81 177 SER A N 1
ATOM 1491 C CA . SER A 1 177 ? 2.002 -21.609 0.161 1 97.81 177 SER A CA 1
ATOM 1492 C C . SER A 1 177 ? 0.856 -21.547 1.165 1 97.81 177 SER A C 1
ATOM 1494 O O . SER A 1 177 ? -0.309 -21.438 0.778 1 97.81 177 SER A O 1
ATOM 1496 N N . PHE A 1 178 ? 1.207 -21.609 2.42 1 97.75 178 PHE A N 1
ATOM 1497 C CA . PHE A 1 178 ? 0.196 -21.5 3.465 1 97.75 178 PHE A CA 1
ATOM 1498 C C . PHE A 1 178 ? -0.442 -20.109 3.449 1 97.75 178 PHE A C 1
ATOM 1500 O O . PHE A 1 178 ? -1.665 -19.984 3.541 1 97.75 178 PHE A O 1
ATOM 1507 N N . ILE A 1 179 ? 0.359 -19.125 3.357 1 97.56 179 ILE A N 1
ATOM 1508 C CA . ILE A 1 179 ? -0.141 -17.75 3.307 1 97.56 179 ILE A CA 1
ATOM 1509 C C . ILE A 1 179 ? -1.014 -17.562 2.066 1 97.56 179 ILE A C 1
ATOM 1511 O O . ILE A 1 179 ? -2.08 -16.953 2.137 1 97.56 179 ILE A O 1
ATOM 1515 N N . PHE A 1 180 ? -0.574 -18.047 0.953 1 97.5 180 PHE A N 1
ATOM 1516 C CA . PHE A 1 180 ? -1.339 -18 -0.288 1 97.5 180 PHE A CA 1
ATOM 1517 C C . PHE A 1 180 ? -2.688 -18.703 -0.111 1 97.5 180 PHE A C 1
ATOM 1519 O O . PHE A 1 180 ? -3.725 -18.156 -0.49 1 97.5 180 PHE A O 1
ATOM 1526 N N . ALA A 1 181 ? -2.674 -19.859 0.489 1 95.44 181 ALA A N 1
ATOM 1527 C CA . ALA A 1 181 ? -3.879 -20.656 0.696 1 95.44 181 ALA A CA 1
ATOM 1528 C C . ALA A 1 181 ? -4.852 -19.953 1.632 1 95.44 181 ALA A C 1
ATOM 1530 O O . ALA A 1 181 ? -6.07 -20.031 1.444 1 95.44 181 ALA A O 1
ATOM 1531 N N . TYR A 1 182 ? -4.316 -19.328 2.594 1 94.75 182 TYR A N 1
ATOM 1532 C CA . TYR A 1 182 ? -5.152 -18.562 3.523 1 94.75 182 TYR A CA 1
ATOM 1533 C C . TYR A 1 182 ? -5.984 -17.531 2.787 1 94.75 182 TYR A C 1
ATOM 1535 O O . TYR A 1 182 ? -7.141 -17.281 3.139 1 94.75 182 TYR A O 1
ATOM 1543 N N . GLY A 1 183 ? -5.422 -16.922 1.798 1 90.56 183 GLY A N 1
ATOM 1544 C CA . GLY A 1 183 ? -6.125 -15.938 0.996 1 90.56 183 GLY A CA 1
ATOM 1545 C C . GLY A 1 183 ? -7.25 -16.531 0.171 1 90.56 183 GLY A C 1
ATOM 1546 O O . GLY A 1 18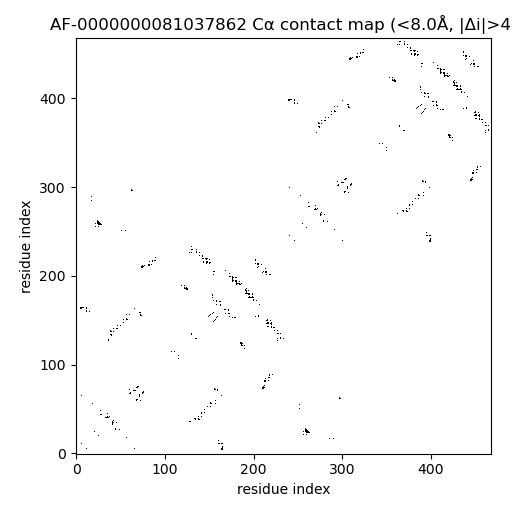3 ? -8.078 -15.805 -0.379 1 90.56 183 GLY A O 1
ATOM 1547 N N . HIS A 1 184 ? -7.34 -17.797 0.109 1 89.12 184 HIS A N 1
ATOM 1548 C CA . HIS A 1 184 ? -8.352 -18.484 -0.693 1 89.12 184 HIS A CA 1
ATOM 1549 C C . HIS A 1 184 ? -9.352 -19.219 0.191 1 89.12 184 HIS A C 1
ATOM 1551 O O . HIS A 1 184 ? -10.133 -20.047 -0.299 1 89.12 184 HIS A O 1
ATOM 1557 N N . PHE A 1 185 ? -9.328 -18.906 1.441 1 85.88 185 PHE A N 1
ATOM 1558 C CA . PHE A 1 185 ? -10.195 -19.562 2.408 1 85.88 185 PHE A CA 1
ATOM 1559 C C . PHE A 1 185 ? -11.656 -19.219 2.154 1 85.88 185 PHE A C 1
ATOM 1561 O O . PHE A 1 185 ? -12.555 -19.906 2.631 1 85.88 185 PHE A O 1
ATOM 1568 N N . TYR A 1 186 ? -11.82 -18.172 1.438 1 79.19 186 TYR A N 1
ATOM 1569 C CA . TYR A 1 186 ? -13.188 -17.781 1.112 1 79.19 186 TYR A CA 1
ATOM 1570 C C . TYR A 1 186 ? -13.859 -18.828 0.236 1 79.19 186 TYR A C 1
ATOM 1572 O O . TYR A 1 186 ? -15.086 -18.844 0.113 1 79.19 186 TYR A O 1
ATOM 1580 N N . TYR A 1 187 ? -13.133 -19.766 -0.376 1 77.5 187 TYR A N 1
ATOM 1581 C CA . TYR A 1 187 ? -13.664 -20.906 -1.13 1 77.5 187 TYR A CA 1
ATOM 1582 C C . TYR A 1 187 ? -13.945 -22.094 -0.212 1 77.5 187 TYR A C 1
ATOM 1584 O O . TYR A 1 187 ? -14.25 -23.188 -0.682 1 77.5 187 TYR A O 1
ATOM 1592 N N . GLY A 1 188 ? -13.781 -21.938 1.115 1 81.5 188 GLY A N 1
ATOM 1593 C CA . GLY A 1 188 ? -13.938 -23.031 2.057 1 81.5 188 GLY A CA 1
ATOM 1594 C C . GLY A 1 188 ? -12.648 -23.797 2.283 1 81.5 188 GLY A C 1
ATOM 1595 O O . GLY A 1 188 ? -11.602 -23.453 1.745 1 81.5 188 GLY A O 1
ATOM 1596 N N . PHE A 1 189 ? -12.789 -24.797 3.094 1 82.31 189 PHE A N 1
ATOM 1597 C C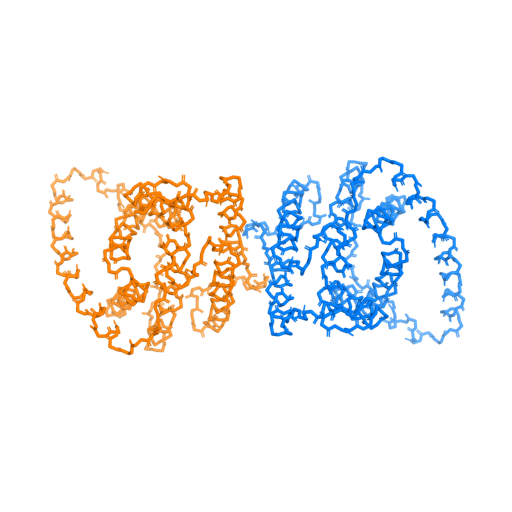A . PHE A 1 189 ? -11.617 -25.578 3.471 1 82.31 189 PHE A CA 1
ATOM 1598 C C . PHE A 1 189 ? -11.039 -26.312 2.264 1 82.31 189 PHE A C 1
ATOM 1600 O O . PHE A 1 189 ? -9.82 -26.438 2.133 1 82.31 189 PHE A O 1
ATOM 1607 N N . ILE A 1 190 ? -11.898 -26.781 1.405 1 79.62 190 ILE A N 1
ATOM 1608 C CA . ILE A 1 190 ? -11.453 -27.469 0.201 1 79.62 190 ILE A CA 1
ATOM 1609 C C . ILE A 1 190 ? -10.68 -26.5 -0.692 1 79.62 190 ILE A C 1
ATOM 1611 O O . ILE A 1 190 ? -9.641 -26.859 -1.246 1 79.62 190 ILE A O 1
ATOM 1615 N N . GLY A 1 191 ? -11.188 -25.297 -0.841 1 82.75 191 GLY A N 1
ATOM 1616 C CA . GLY A 1 191 ? -10.461 -24.281 -1.591 1 82.75 191 GLY A CA 1
ATOM 1617 C C . GLY A 1 191 ? -9.094 -23.969 -1.015 1 82.75 191 GLY A C 1
ATOM 1618 O O . GLY A 1 191 ? -8.117 -23.812 -1.758 1 82.75 191 GLY A O 1
ATOM 1619 N N . PHE A 1 192 ? -9.094 -23.953 0.289 1 88.56 192 PHE A N 1
ATOM 1620 C CA . PHE A 1 192 ? -7.84 -23.734 0.997 1 88.56 192 PHE A CA 1
ATOM 1621 C C . PHE A 1 192 ? -6.84 -24.844 0.685 1 88.56 192 PHE A C 1
ATOM 1623 O O . PHE A 1 192 ? -5.688 -24.562 0.35 1 88.56 192 PHE A O 1
ATOM 1630 N N . LEU A 1 193 ? -7.316 -26.062 0.779 1 87.31 193 LEU A N 1
ATOM 1631 C CA . LEU A 1 193 ? -6.438 -27.203 0.574 1 87.31 193 LEU A CA 1
ATOM 1632 C C . LEU A 1 193 ? -5.914 -27.25 -0.857 1 87.31 193 LEU A C 1
ATOM 1634 O O . LEU A 1 193 ? -4.734 -27.516 -1.085 1 87.31 193 LEU A O 1
ATOM 1638 N N . PHE A 1 194 ? -6.785 -26.984 -1.794 1 85.12 194 PHE A N 1
ATOM 1639 C CA . PHE A 1 194 ? -6.367 -26.953 -3.191 1 85.12 194 PHE A CA 1
ATOM 1640 C C . PHE A 1 194 ? -5.344 -25.844 -3.426 1 85.12 194 PHE A C 1
ATOM 1642 O O . PHE A 1 194 ? -4.344 -26.062 -4.117 1 85.12 194 PHE A O 1
ATOM 1649 N N . ALA A 1 195 ? -5.594 -24.719 -2.836 1 92.06 195 ALA A N 1
ATOM 1650 C CA . ALA A 1 195 ? -4.664 -23.594 -2.977 1 92.06 195 ALA A CA 1
ATOM 1651 C C . ALA A 1 195 ? -3.318 -23.922 -2.332 1 92.06 195 ALA A C 1
ATOM 1653 O O . ALA A 1 195 ? -2.27 -23.5 -2.83 1 92.06 195 ALA A O 1
ATOM 1654 N N . LEU A 1 196 ? -3.344 -24.594 -1.225 1 94.12 196 LEU A N 1
ATOM 1655 C CA . LEU A 1 196 ? -2.121 -24.984 -0.532 1 94.12 196 LEU A CA 1
ATOM 1656 C C . LEU A 1 196 ? -1.266 -25.891 -1.408 1 94.12 196 LEU A C 1
ATOM 1658 O O . LEU A 1 196 ? -0.063 -25.656 -1.559 1 94.12 196 LEU A O 1
ATOM 1662 N N . ILE A 1 197 ? -1.913 -26.875 -1.999 1 91.06 197 ILE A N 1
ATOM 1663 C CA . ILE A 1 197 ? -1.216 -27.828 -2.855 1 91.06 197 ILE A CA 1
ATOM 1664 C C . ILE A 1 197 ? -0.704 -27.109 -4.105 1 91.06 197 ILE A C 1
ATOM 1666 O O . ILE A 1 197 ? 0.461 -27.266 -4.48 1 91.06 197 ILE A O 1
ATOM 1670 N N . PHE A 1 198 ? -1.59 -26.359 -4.719 1 91.88 198 PHE A N 1
ATOM 1671 C CA . PHE A 1 198 ? -1.223 -25.625 -5.922 1 91.88 198 PHE A CA 1
ATOM 1672 C C . PHE A 1 198 ? -0.079 -24.656 -5.637 1 91.88 198 PHE A C 1
ATOM 1674 O O . PHE A 1 198 ? 0.878 -24.578 -6.41 1 91.88 198 PHE A O 1
ATOM 1681 N N . GLY A 1 199 ? -0.189 -23.938 -4.5 1 96 199 GLY A N 1
ATOM 1682 C CA . GLY A 1 199 ? 0.887 -23.047 -4.082 1 96 199 GLY A CA 1
ATOM 1683 C C . GLY A 1 199 ? 2.209 -23.766 -3.887 1 96 199 GLY A C 1
ATOM 1684 O O . GLY A 1 199 ? 3.268 -23.234 -4.215 1 96 199 GLY A O 1
ATOM 1685 N N . GLY A 1 200 ? 2.117 -24.938 -3.348 1 96.31 200 GLY A N 1
ATOM 1686 C CA . GLY A 1 200 ? 3.316 -25.75 -3.197 1 96.31 200 GLY A CA 1
ATOM 1687 C C . GLY A 1 200 ? 3.953 -26.125 -4.52 1 96.31 200 GLY A C 1
ATOM 1688 O O . GLY A 1 200 ? 5.176 -26.062 -4.668 1 96.31 200 GLY A O 1
ATOM 1689 N N . ILE A 1 201 ? 3.168 -26.547 -5.445 1 95 201 ILE A N 1
ATOM 1690 C CA . ILE A 1 201 ? 3.648 -26.922 -6.77 1 95 201 ILE A CA 1
ATOM 1691 C C . ILE A 1 201 ? 4.312 -25.734 -7.445 1 95 201 ILE A C 1
ATOM 1693 O O . ILE A 1 201 ? 5.402 -25.859 -8.008 1 95 201 ILE A O 1
ATOM 1697 N N . LEU A 1 202 ? 3.705 -24.594 -7.375 1 97.12 202 LEU A N 1
ATOM 1698 C CA . LEU A 1 202 ? 4.25 -23.391 -7.984 1 97.12 202 LEU A CA 1
ATOM 1699 C C . LEU A 1 202 ? 5.547 -22.984 -7.301 1 97.12 202 LEU A C 1
ATOM 1701 O O . LEU A 1 202 ? 6.473 -22.5 -7.957 1 97.12 202 LEU A O 1
ATOM 1705 N N . SER A 1 203 ? 5.586 -23.141 -5.98 1 98.38 203 SER A N 1
ATOM 1706 C CA . SER A 1 203 ? 6.82 -22.859 -5.254 1 98.38 203 SER A CA 1
ATOM 1707 C C . SER A 1 203 ? 7.949 -23.781 -5.715 1 98.38 203 SER A C 1
ATOM 1709 O O . SER A 1 203 ? 9.094 -23.344 -5.852 1 98.38 203 SER A O 1
ATOM 1711 N N . TYR A 1 204 ? 7.586 -25.031 -5.918 1 96.94 204 TYR A N 1
ATOM 1712 C CA . TYR A 1 204 ? 8.562 -26 -6.418 1 96.94 204 TYR A CA 1
ATOM 1713 C C . TYR A 1 204 ? 9.102 -25.578 -7.781 1 96.94 204 TYR A C 1
ATOM 1715 O O . TYR A 1 204 ? 10.312 -25.578 -8.008 1 96.94 204 TYR A O 1
ATOM 1723 N N . ILE A 1 205 ? 8.242 -25.203 -8.68 1 97.62 205 ILE A N 1
ATOM 1724 C CA . ILE A 1 205 ? 8.625 -24.766 -10.016 1 97.62 205 ILE A CA 1
ATOM 1725 C C . ILE A 1 205 ? 9.547 -23.547 -9.922 1 97.62 205 ILE A C 1
ATOM 1727 O O . ILE A 1 205 ? 10.578 -23.484 -10.594 1 97.62 205 ILE A O 1
ATOM 1731 N N . TYR A 1 206 ? 9.219 -22.609 -9.109 1 98.25 206 TYR A N 1
ATOM 1732 C CA . TYR A 1 206 ? 9.984 -21.375 -8.906 1 98.25 206 TYR A CA 1
ATOM 1733 C C . TYR A 1 206 ? 11.391 -21.688 -8.406 1 98.25 206 TYR A C 1
ATOM 1735 O O . TYR A 1 206 ? 12.375 -21.172 -8.938 1 98.25 206 TYR A O 1
ATOM 1743 N N . LEU A 1 207 ? 11.453 -22.562 -7.402 1 98.25 207 LEU A N 1
ATOM 1744 C CA . LEU A 1 207 ? 12.711 -22.812 -6.711 1 98.25 207 LEU A CA 1
ATOM 1745 C C . LEU A 1 207 ? 13.617 -23.719 -7.547 1 98.25 207 LEU A C 1
ATOM 1747 O O . LEU A 1 207 ? 14.844 -23.594 -7.496 1 98.25 207 LEU A O 1
ATOM 1751 N N . ILE A 1 208 ? 13.07 -24.625 -8.328 1 97.38 208 ILE A N 1
ATOM 1752 C CA . ILE A 1 208 ? 13.883 -25.578 -9.086 1 97.38 208 ILE A CA 1
ATOM 1753 C C . ILE A 1 208 ? 14.391 -24.922 -10.359 1 97.38 208 ILE A C 1
ATOM 1755 O O . ILE A 1 208 ? 15.555 -25.094 -10.742 1 97.38 208 ILE A O 1
ATOM 1759 N N . HIS A 1 209 ? 13.547 -24.109 -10.992 1 97.75 209 HIS A N 1
ATOM 1760 C CA . HIS A 1 209 ? 13.922 -23.531 -12.281 1 97.75 209 HIS A CA 1
ATOM 1761 C C . HIS A 1 209 ? 14.586 -22.172 -12.094 1 97.75 209 HIS A C 1
ATOM 1763 O O . HIS A 1 209 ? 15.219 -21.656 -13.023 1 97.75 209 HIS A O 1
ATOM 1769 N N .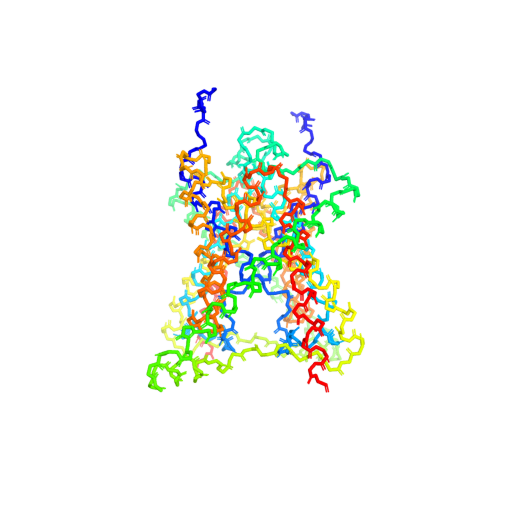 LYS A 1 210 ? 14.367 -21.531 -10.922 1 98.12 210 LYS A N 1
ATOM 1770 C CA . LYS A 1 210 ? 14.945 -20.219 -10.625 1 98.12 210 LYS A CA 1
ATOM 1771 C C . LYS A 1 210 ? 14.578 -19.203 -11.695 1 98.12 210 LYS A C 1
ATOM 1773 O O . LYS A 1 210 ? 15.445 -18.484 -12.195 1 98.12 210 LYS A O 1
ATOM 1778 N N . ASN A 1 211 ? 13.414 -19.281 -12.117 1 98.56 211 ASN A N 1
ATOM 1779 C CA . ASN A 1 211 ? 12.805 -18.422 -13.133 1 98.56 211 ASN A CA 1
ATOM 1780 C C . ASN A 1 211 ? 11.336 -18.141 -12.812 1 98.56 211 ASN A C 1
ATOM 1782 O O . ASN A 1 211 ? 10.477 -19 -12.977 1 98.56 211 ASN A O 1
ATOM 1786 N N . ILE A 1 212 ? 11.086 -16.891 -12.422 1 98.75 212 ILE A N 1
ATOM 1787 C CA . ILE A 1 212 ? 9.766 -16.516 -11.93 1 98.75 212 ILE A CA 1
ATOM 1788 C C . ILE A 1 212 ? 8.742 -16.609 -13.055 1 98.75 212 ILE A C 1
ATOM 1790 O O . ILE A 1 212 ? 7.555 -16.859 -12.805 1 98.75 212 ILE A O 1
ATOM 1794 N N . TYR A 1 213 ? 9.125 -16.438 -14.305 1 98.69 213 TYR A N 1
ATOM 1795 C CA . TYR A 1 213 ? 8.203 -16.438 -15.445 1 98.69 213 TYR A CA 1
ATOM 1796 C C . TYR A 1 213 ? 7.535 -17.797 -15.609 1 98.69 213 TYR A C 1
ATOM 1798 O O . TYR A 1 213 ? 6.387 -17.875 -16.047 1 98.69 213 TYR A O 1
ATOM 1806 N N . TYR A 1 214 ? 8.219 -18.844 -15.266 1 98.69 214 TYR A N 1
ATOM 1807 C CA . TYR A 1 214 ? 7.633 -20.172 -15.383 1 98.69 214 TYR A CA 1
ATOM 1808 C C . TYR A 1 214 ? 6.426 -20.328 -14.461 1 98.69 214 TYR A C 1
ATOM 1810 O O . TYR A 1 214 ? 5.363 -20.781 -14.898 1 98.69 214 TYR A O 1
ATOM 1818 N N . SER A 1 215 ? 6.613 -19.969 -13.195 1 98.5 215 SER A N 1
ATOM 1819 C CA . SER A 1 215 ? 5.484 -20.078 -12.281 1 98.5 215 SER A CA 1
ATOM 1820 C C . SER A 1 215 ? 4.355 -19.141 -12.688 1 98.5 215 SER A C 1
ATOM 1822 O O . SER A 1 215 ? 3.178 -19.484 -12.578 1 98.5 215 SER A O 1
ATOM 1824 N N . ILE A 1 216 ? 4.668 -17.906 -13.188 1 98.75 216 ILE A N 1
ATOM 1825 C CA . ILE A 1 216 ? 3.666 -16.938 -13.617 1 98.75 216 ILE A CA 1
ATOM 1826 C C . ILE A 1 216 ? 2.82 -17.531 -14.734 1 98.75 216 ILE A C 1
ATOM 1828 O O . ILE A 1 216 ? 1.59 -17.531 -14.664 1 98.75 216 ILE A O 1
ATOM 1832 N N . PHE A 1 217 ? 3.488 -18.031 -15.734 1 98.62 217 PHE A N 1
ATOM 1833 C CA . PHE A 1 217 ? 2.764 -18.516 -16.906 1 98.62 217 PHE A CA 1
ATOM 1834 C C . PHE A 1 217 ? 2.031 -19.812 -16.594 1 98.62 217 PHE A C 1
ATOM 1836 O O . PHE A 1 217 ? 0.9 -20.016 -17.031 1 98.62 217 PHE A O 1
ATOM 1843 N N . VAL A 1 218 ? 2.621 -20.719 -15.859 1 97.88 218 VAL A N 1
ATOM 1844 C CA . VAL A 1 218 ? 1.947 -21.953 -15.477 1 97.88 218 VAL A CA 1
ATOM 1845 C C . VAL A 1 218 ? 0.679 -21.641 -14.695 1 97.88 218 VAL A C 1
ATOM 1847 O O . VAL A 1 218 ? -0.381 -22.219 -14.945 1 97.88 218 VAL A O 1
ATOM 1850 N N . HIS A 1 219 ? 0.772 -20.766 -13.703 1 97.62 219 HIS A N 1
ATOM 1851 C CA . HIS A 1 219 ? -0.376 -20.312 -12.93 1 97.62 219 HIS A CA 1
ATOM 1852 C C . HIS A 1 219 ? -1.457 -19.734 -13.836 1 97.62 219 HIS A C 1
ATOM 1854 O O . HIS A 1 219 ? -2.635 -20.078 -13.703 1 97.62 219 HIS A O 1
ATOM 1860 N N . SER A 1 220 ? -1.041 -18.875 -14.766 1 97.5 220 SER A N 1
ATOM 1861 C CA . SER A 1 220 ? -1.969 -18.234 -15.695 1 97.5 220 SER A CA 1
ATOM 1862 C C . SER A 1 220 ? -2.652 -19.266 -16.594 1 97.5 220 SER A C 1
ATOM 1864 O O . SER A 1 220 ? -3.861 -19.188 -16.812 1 97.5 220 SER A O 1
ATOM 1866 N N . PHE A 1 221 ? -1.855 -20.188 -17.109 1 96.81 221 PHE A N 1
ATOM 1867 C CA . PHE A 1 221 ? -2.412 -21.25 -17.953 1 96.81 221 PHE A CA 1
ATOM 1868 C C . PHE A 1 221 ? -3.447 -22.062 -17.188 1 96.81 221 PHE A C 1
ATOM 1870 O O . PHE A 1 221 ? -4.473 -22.453 -17.734 1 96.81 221 PHE A O 1
ATOM 1877 N N . TYR A 1 222 ? -3.168 -22.328 -15.953 1 93.12 222 TYR A N 1
ATOM 1878 C CA . TYR A 1 222 ? -4.121 -23.047 -15.117 1 93.12 222 TYR A CA 1
ATOM 1879 C C . TYR A 1 222 ? -5.438 -22.281 -15.016 1 93.12 222 TYR A C 1
ATOM 1881 O O . TYR A 1 222 ? -6.512 -22.859 -15.195 1 93.12 222 TYR A O 1
ATOM 1889 N N . ASN A 1 223 ? -5.375 -20.984 -14.719 1 92.56 223 ASN A N 1
ATOM 1890 C CA . ASN A 1 223 ? -6.574 -20.156 -14.625 1 92.56 223 ASN A CA 1
ATOM 1891 C C . ASN A 1 223 ? -7.352 -20.156 -15.938 1 92.56 223 ASN A C 1
ATOM 1893 O O . ASN A 1 223 ? -8.586 -20.219 -15.938 1 92.56 223 ASN A O 1
ATOM 1897 N N . ILE A 1 224 ? -6.629 -20.031 -17 1 92.31 224 ILE A N 1
ATOM 1898 C CA . ILE A 1 224 ? -7.262 -20.031 -18.312 1 92.31 224 ILE A CA 1
ATOM 1899 C C . ILE A 1 224 ? -7.961 -21.359 -18.562 1 92.31 224 ILE A C 1
ATOM 1901 O O . ILE A 1 224 ? -9.102 -21.391 -19.031 1 92.31 224 ILE A O 1
ATOM 1905 N N . PHE A 1 225 ? -7.285 -22.406 -18.234 1 90.44 225 PHE A N 1
ATOM 1906 C CA . PHE A 1 225 ? -7.836 -23.75 -18.422 1 90.44 225 PHE A CA 1
ATOM 1907 C C . PHE A 1 225 ? -9.133 -23.906 -17.625 1 90.44 225 PHE A C 1
ATOM 1909 O O . PHE A 1 225 ? -10.141 -24.359 -18.172 1 90.44 225 PHE A O 1
ATOM 1916 N N . VAL A 1 226 ? -9.102 -23.531 -16.391 1 85.81 226 VAL A N 1
ATOM 1917 C CA . VAL A 1 226 ? -10.281 -23.641 -15.539 1 85.81 226 VAL A CA 1
ATOM 1918 C C . VAL A 1 226 ? -11.398 -22.766 -16.094 1 85.81 226 VAL A C 1
ATOM 1920 O O . VAL A 1 226 ? -12.57 -23.156 -16.094 1 85.81 226 VAL A O 1
ATOM 1923 N N . SER A 1 227 ? -11.062 -21.625 -16.609 1 85.75 227 SER A N 1
ATOM 1924 C CA . SER A 1 227 ? -12.047 -20.703 -17.188 1 85.75 227 SER A CA 1
ATOM 1925 C C . SER A 1 227 ? -12.695 -21.297 -18.438 1 85.75 227 SER A C 1
ATOM 1927 O O . SER A 1 227 ? -13.898 -21.156 -18.641 1 85.75 227 SER A O 1
ATOM 1929 N N . VAL A 1 228 ? -11.906 -21.922 -19.25 1 87.44 228 VAL A N 1
ATOM 1930 C CA . VAL A 1 228 ? -12.422 -22.562 -20.469 1 87.44 228 VAL A CA 1
ATOM 1931 C C . VAL A 1 228 ? -13.383 -23.688 -20.094 1 87.44 228 VAL A C 1
ATOM 1933 O O . VAL A 1 228 ? -14.445 -23.812 -20.688 1 87.44 228 VAL A O 1
ATOM 1936 N N . LEU A 1 229 ? -13.016 -24.422 -19.094 1 83.38 229 LEU A N 1
ATOM 1937 C CA . LEU A 1 229 ? -13.875 -25.516 -18.625 1 83.38 229 LEU A CA 1
ATOM 1938 C C . LEU A 1 229 ? -15.211 -24.969 -18.125 1 83.38 229 LEU A C 1
ATOM 1940 O O . LEU A 1 229 ? -16.266 -25.516 -18.453 1 83.38 229 LEU A O 1
ATOM 1944 N N . LEU A 1 230 ? -15.117 -23.891 -17.422 1 78.88 230 LEU A N 1
ATOM 1945 C CA . LEU A 1 230 ? -16.328 -23.281 -16.906 1 78.88 230 LEU A CA 1
ATOM 1946 C C . LEU A 1 230 ? -17.188 -22.719 -18.031 1 78.88 230 LEU A C 1
ATOM 1948 O O . LEU A 1 230 ? -18.422 -22.781 -17.969 1 78.88 230 LEU A O 1
ATOM 1952 N N . PHE A 1 231 ? -16.516 -22.188 -18.969 1 82.75 231 PHE A N 1
ATOM 1953 C CA . PHE A 1 231 ? -17.219 -21.656 -20.125 1 82.75 231 PHE A CA 1
ATOM 1954 C C . PHE A 1 231 ? -17.922 -22.766 -20.891 1 82.75 231 PHE A C 1
ATOM 1956 O O . PHE A 1 231 ? -19.078 -22.594 -21.312 1 82.75 231 PHE A O 1
ATOM 1963 N N . LEU A 1 232 ? -17.359 -23.875 -21.016 1 84.25 232 LEU A N 1
ATOM 1964 C CA . LEU A 1 232 ? -17.906 -24.984 -21.766 1 84.25 232 LEU A CA 1
ATOM 1965 C C . LEU A 1 232 ? -19.062 -25.641 -21 1 84.25 232 LEU A C 1
ATOM 1967 O O . LEU A 1 232 ? -19.953 -26.234 -21.609 1 84.25 232 LEU A O 1
ATOM 1971 N N . LEU A 1 233 ? -19.062 -25.484 -19.781 1 75.5 233 LEU A N 1
ATOM 1972 C CA . LEU A 1 233 ? -20.109 -26.078 -18.953 1 75.5 233 LEU A CA 1
ATOM 1973 C C . LEU A 1 233 ? -21.344 -25.188 -18.906 1 75.5 233 LEU A C 1
ATOM 1975 O O . LEU A 1 233 ? -22.422 -25.625 -18.5 1 75.5 233 LEU A O 1
ATOM 1979 N N . ASN A 1 234 ? -21.297 -23.875 -19.297 1 67.31 234 ASN A N 1
ATOM 1980 C CA . ASN A 1 234 ? -22.438 -22.969 -19.375 1 67.31 234 ASN A CA 1
ATOM 1981 C C . ASN A 1 234 ? -23.016 -22.922 -20.797 1 67.31 234 ASN A C 1
ATOM 1983 O O . ASN A 1 234 ? -24.219 -22.75 -20.969 1 67.31 234 ASN A O 1
ATOM 1987 N N . MET B 1 1 ? 26.75 23.016 -0.643 1 26.06 1 MET B N 1
ATOM 1988 C CA . MET B 1 1 ? 27.016 21.594 -0.836 1 26.06 1 MET B CA 1
ATOM 1989 C C . MET B 1 1 ? 26.297 21.062 -2.068 1 26.06 1 MET B C 1
ATOM 1991 O O . MET B 1 1 ? 25.062 21.156 -2.158 1 26.06 1 MET B O 1
ATOM 1995 N N . THR B 1 2 ? 26.859 21.016 -3.176 1 29.03 2 THR B N 1
ATOM 1996 C CA . THR B 1 2 ? 26.375 20.641 -4.5 1 29.03 2 THR B CA 1
ATOM 1997 C C . THR B 1 2 ? 25.656 19.297 -4.445 1 29.03 2 THR B C 1
ATOM 1999 O O . THR B 1 2 ? 26.188 18.312 -3.926 1 29.03 2 THR B O 1
ATOM 2002 N N . LEU B 1 3 ? 24.391 19.312 -4.289 1 38.41 3 LEU B N 1
ATOM 2003 C CA . LEU B 1 3 ? 23.625 18.062 -4.25 1 38.41 3 LEU B CA 1
ATOM 2004 C C . LEU B 1 3 ? 24.156 17.062 -5.27 1 38.41 3 LEU B C 1
ATOM 2006 O O . LEU B 1 3 ? 23.922 17.219 -6.473 1 38.41 3 LEU B O 1
ATOM 2010 N N . SER B 1 4 ? 25.391 16.688 -5.305 1 39.16 4 SER B N 1
ATOM 2011 C CA . SER B 1 4 ? 26.047 15.812 -6.262 1 39.16 4 SER B CA 1
ATOM 2012 C C . SER B 1 4 ? 25.109 14.711 -6.742 1 39.16 4 SER B C 1
ATOM 2014 O O . SER B 1 4 ? 24.938 14.516 -7.945 1 39.16 4 SER B O 1
ATOM 2016 N N . ASN B 1 5 ? 25.219 13.359 -6.199 1 43.72 5 ASN B N 1
ATOM 2017 C CA . ASN B 1 5 ? 24.688 12.156 -6.82 1 43.72 5 ASN B CA 1
ATOM 2018 C C . ASN B 1 5 ? 23.156 12.156 -6.816 1 43.72 5 ASN B C 1
ATOM 2020 O O . ASN B 1 5 ? 22.531 12 -5.766 1 43.72 5 ASN B O 1
ATOM 2024 N N . LYS B 1 6 ? 22.625 12.789 -7.711 1 53.78 6 LYS B N 1
ATOM 2025 C CA . LYS B 1 6 ? 21.188 13 -7.922 1 53.78 6 LYS B CA 1
ATOM 2026 C C . LYS B 1 6 ? 20.438 11.672 -7.996 1 53.78 6 LYS B C 1
ATOM 2028 O O . LYS B 1 6 ? 20.875 10.742 -8.68 1 53.78 6 LYS B O 1
ATOM 2033 N N . TYR B 1 7 ? 19.688 11.414 -7.031 1 66.44 7 TYR B N 1
ATOM 2034 C CA . TYR B 1 7 ? 18.703 10.328 -7.09 1 66.44 7 TYR B CA 1
ATOM 2035 C C . TYR B 1 7 ? 17.984 10.312 -8.43 1 66.44 7 TYR B C 1
ATOM 2037 O O . TYR B 1 7 ? 17.562 11.359 -8.922 1 66.44 7 TYR B O 1
ATOM 2045 N N . PRO B 1 8 ? 18.203 9.344 -9.312 1 72.31 8 PRO B N 1
ATOM 2046 C CA . PRO B 1 8 ? 17.594 9.328 -10.641 1 72.31 8 PRO B CA 1
ATOM 2047 C C . PRO B 1 8 ? 16.109 9.719 -10.609 1 72.31 8 PRO B C 1
ATOM 2049 O O . PRO B 1 8 ? 15.359 9.219 -9.773 1 72.31 8 PRO B O 1
ATOM 2052 N N . LEU B 1 9 ? 15.773 10.703 -11.367 1 75.31 9 LEU B N 1
ATOM 2053 C CA . LEU B 1 9 ? 14.453 11.312 -11.445 1 75.31 9 LEU B CA 1
ATOM 2054 C C . LEU B 1 9 ? 13.367 10.25 -11.578 1 75.31 9 LEU B C 1
ATOM 2056 O O . LEU B 1 9 ? 12.312 10.352 -10.953 1 75.31 9 LEU B O 1
ATOM 2060 N N . ARG B 1 10 ? 13.641 9.234 -12.391 1 77.75 10 ARG B N 1
ATOM 2061 C CA . ARG B 1 10 ? 12.633 8.211 -12.648 1 77.75 10 ARG B CA 1
ATOM 2062 C C . ARG B 1 10 ? 12.273 7.457 -11.375 1 77.75 10 ARG B C 1
ATOM 2064 O O . ARG B 1 10 ? 11.117 7.062 -11.188 1 77.75 10 ARG B O 1
ATOM 2071 N N . TYR B 1 11 ? 13.094 7.414 -10.516 1 87.38 11 TYR B N 1
ATOM 2072 C CA . TYR B 1 11 ? 12.812 6.695 -9.281 1 87.38 11 TYR B CA 1
ATOM 2073 C C . TYR B 1 11 ? 11.992 7.551 -8.32 1 87.38 11 TYR B C 1
ATOM 2075 O O . TYR B 1 11 ? 11.109 7.043 -7.617 1 87.38 11 TYR B O 1
ATOM 2083 N N . VAL B 1 12 ? 12.164 8.867 -8.461 1 90.44 12 VAL B N 1
ATOM 2084 C CA . VAL B 1 12 ? 11.438 9.758 -7.566 1 90.44 12 VAL B CA 1
ATOM 2085 C C . VAL B 1 12 ? 9.953 9.781 -7.949 1 90.44 12 VAL B C 1
ATOM 2087 O O . VAL B 1 12 ? 9.086 9.664 -7.09 1 90.44 12 VAL B O 1
ATOM 2090 N N . PHE B 1 13 ? 9.672 9.875 -9.258 1 92.69 13 PHE B N 1
ATOM 2091 C CA . PHE B 1 13 ? 8.289 9.883 -9.727 1 92.69 13 PHE B CA 1
ATOM 2092 C C . PHE B 1 13 ? 7.602 8.562 -9.406 1 92.69 13 PHE B C 1
ATOM 2094 O O . PHE B 1 13 ? 6.453 8.555 -8.953 1 92.69 13 PHE B O 1
ATOM 2101 N N . LEU B 1 14 ? 8.305 7.488 -9.648 1 94.69 14 LEU B N 1
ATOM 2102 C CA . LEU B 1 14 ? 7.762 6.172 -9.344 1 94.69 14 LEU B CA 1
ATOM 2103 C C . LEU B 1 14 ? 7.477 6.035 -7.852 1 94.69 14 LEU B C 1
ATOM 2105 O O . LEU B 1 14 ? 6.414 5.543 -7.457 1 94.69 14 LEU B O 1
ATOM 2109 N N . GLU B 1 15 ? 8.352 6.484 -7.043 1 96.06 15 GLU B N 1
ATOM 2110 C CA . GLU B 1 15 ? 8.227 6.379 -5.594 1 96.06 15 GLU B CA 1
ATOM 2111 C C . GLU B 1 15 ? 7.07 7.23 -5.074 1 96.06 15 GLU B C 1
ATOM 2113 O O . GLU B 1 15 ? 6.32 6.801 -4.195 1 96.06 15 GLU B O 1
ATOM 2118 N N . ILE B 1 16 ? 6.93 8.422 -5.66 1 96.25 16 ILE B N 1
ATOM 2119 C CA . ILE B 1 16 ? 5.824 9.297 -5.277 1 96.25 16 ILE B CA 1
ATOM 2120 C C . ILE B 1 16 ? 4.5 8.672 -5.711 1 96.25 16 ILE B C 1
ATOM 2122 O O . ILE B 1 16 ? 3.541 8.633 -4.938 1 96.25 16 ILE B O 1
ATOM 2126 N N . LEU B 1 17 ? 4.492 8.141 -6.91 1 94.81 17 LEU B N 1
ATOM 2127 C CA . LEU B 1 17 ? 3.273 7.535 -7.434 1 94.81 17 LEU B CA 1
ATOM 2128 C C . LEU B 1 17 ? 2.871 6.324 -6.598 1 94.81 17 LEU B C 1
ATOM 2130 O O . LEU B 1 17 ? 1.717 6.207 -6.18 1 94.81 17 LEU B O 1
ATOM 2134 N N . LEU B 1 18 ? 3.785 5.422 -6.363 1 95.12 18 LEU B N 1
ATOM 2135 C CA . LEU B 1 18 ? 3.51 4.211 -5.598 1 95.12 18 LEU B CA 1
ATOM 2136 C C . LEU B 1 18 ? 3.039 4.559 -4.188 1 95.12 18 LEU B C 1
ATOM 2138 O O . LEU B 1 18 ? 2.025 4.031 -3.723 1 95.12 18 LEU B O 1
ATOM 2142 N N . SER B 1 19 ? 3.787 5.461 -3.537 1 96.38 19 SER B N 1
ATOM 2143 C CA . SER B 1 19 ? 3.441 5.805 -2.162 1 96.38 19 SER B CA 1
ATOM 2144 C C . SER B 1 19 ? 2.107 6.539 -2.096 1 96.38 19 SER B C 1
ATOM 2146 O O . SER B 1 19 ? 1.325 6.336 -1.164 1 96.38 19 SER B O 1
ATOM 2148 N N . TYR B 1 20 ? 1.809 7.422 -3.068 1 95.38 20 TYR B N 1
ATOM 2149 C CA . TYR B 1 20 ? 0.543 8.148 -3.082 1 95.38 20 TYR B CA 1
ATOM 2150 C C . TYR B 1 20 ? -0.636 7.188 -3.184 1 95.38 20 TYR B C 1
ATOM 2152 O O . TYR B 1 20 ? -1.61 7.312 -2.438 1 95.38 20 TYR B O 1
ATOM 2160 N N . PHE B 1 21 ? -0.516 6.238 -4.059 1 92.38 21 PHE B N 1
ATOM 2161 C CA . PHE B 1 21 ? -1.592 5.27 -4.234 1 92.38 21 PHE B CA 1
ATOM 2162 C C . PHE B 1 21 ? -1.769 4.426 -2.977 1 92.38 21 PHE B C 1
ATOM 2164 O O . PHE B 1 21 ? -2.895 4.156 -2.557 1 92.38 21 PHE B O 1
ATOM 2171 N N . ILE B 1 22 ? -0.703 4.031 -2.387 1 93.81 22 ILE B N 1
ATOM 2172 C CA . ILE B 1 22 ? -0.761 3.213 -1.181 1 93.81 22 ILE B CA 1
ATOM 2173 C C . ILE B 1 22 ? -1.404 4.008 -0.046 1 93.81 22 ILE B C 1
ATOM 2175 O O . ILE B 1 22 ? -2.318 3.52 0.622 1 93.81 22 ILE B O 1
ATOM 2179 N N . VAL B 1 23 ? -1.03 5.234 0.131 1 93.69 23 VAL B N 1
ATOM 2180 C CA . VAL B 1 23 ? -1.485 6.051 1.25 1 93.69 23 VAL B CA 1
ATOM 2181 C C . VAL B 1 23 ? -2.949 6.441 1.045 1 93.69 23 VAL B C 1
ATOM 2183 O O . VAL B 1 23 ? -3.717 6.523 2.008 1 93.69 23 VAL B O 1
ATOM 2186 N N . THR B 1 24 ? -3.404 6.57 -0.203 1 89.75 24 THR B N 1
ATOM 2187 C CA . THR B 1 24 ? -4.738 7.109 -0.442 1 89.75 24 THR B CA 1
ATOM 2188 C C . THR B 1 24 ? -5.734 5.98 -0.708 1 89.75 24 THR B C 1
ATOM 2190 O O . THR B 1 24 ? -6.945 6.176 -0.588 1 89.75 24 THR B O 1
ATOM 2193 N N . ARG B 1 25 ? -5.211 4.773 -1.031 1 86 25 ARG B N 1
ATOM 2194 C CA . ARG B 1 25 ? -6.156 3.768 -1.503 1 86 25 ARG B CA 1
ATOM 2195 C C . ARG B 1 25 ? -6.145 2.539 -0.601 1 86 25 ARG B C 1
ATOM 2197 O O . ARG B 1 25 ? -6.965 1.635 -0.764 1 86 25 ARG B O 1
ATOM 2204 N N . ILE B 1 26 ? -5.23 2.488 0.213 1 82.56 26 ILE B N 1
ATOM 2205 C CA . ILE B 1 26 ? -5.223 1.332 1.104 1 82.56 26 ILE B CA 1
ATOM 2206 C C . ILE B 1 26 ? -6.398 1.424 2.076 1 82.56 26 ILE B C 1
ATOM 2208 O O . ILE B 1 26 ? -6.707 2.504 2.586 1 82.56 26 ILE B O 1
ATOM 2212 N N . SER B 1 27 ? -7.34 0.443 1.973 1 70.06 27 SER B N 1
ATOM 2213 C CA . SER B 1 27 ? -8.492 0.427 2.861 1 70.06 27 SER B CA 1
ATOM 2214 C C . SER B 1 27 ? -8.445 -0.764 3.812 1 70.06 27 SER B C 1
ATOM 2216 O O . SER B 1 27 ? -8.219 -1.897 3.385 1 70.06 27 SER B O 1
ATOM 2218 N N . PRO B 1 28 ? -8.156 -0.494 5.121 1 57.56 28 PRO B N 1
ATOM 2219 C CA . PRO B 1 28 ? -8.016 -1.642 6.02 1 57.56 28 PRO B CA 1
ATOM 2220 C C . PRO B 1 28 ? -9.195 -2.607 5.934 1 57.56 28 PRO B C 1
ATOM 2222 O O . PRO B 1 28 ? -9.055 -3.789 6.262 1 57.56 28 PRO B O 1
ATOM 2225 N N . PHE B 1 29 ? -10.594 -2.078 5.73 1 54.44 29 PHE B N 1
ATOM 2226 C CA . PHE B 1 29 ? -11.617 -3.059 6.082 1 54.44 29 PHE B CA 1
ATOM 2227 C C . PHE B 1 29 ? -12.734 -3.072 5.047 1 54.44 29 PHE B C 1
ATOM 2229 O O . PHE B 1 29 ? -13.273 -2.021 4.695 1 54.44 29 PHE B O 1
ATOM 2236 N N . ASP B 1 30 ? -12.734 -4.117 4.176 1 51.84 30 ASP B N 1
ATOM 2237 C CA . ASP B 1 30 ? -13.742 -4.344 3.145 1 51.84 30 ASP B CA 1
ATOM 2238 C C . ASP B 1 30 ? -15.133 -3.975 3.646 1 51.84 30 ASP B C 1
ATOM 2240 O O . ASP B 1 30 ? -15.969 -3.479 2.881 1 51.84 30 ASP B O 1
ATOM 2244 N N . SER B 1 31 ? -15.438 -4.516 4.773 1 47.16 31 SER B N 1
ATOM 2245 C CA . SER B 1 31 ? -16.828 -4.543 5.199 1 47.16 31 SER B CA 1
ATOM 2246 C C . SER B 1 31 ? -17.203 -3.297 5.996 1 47.16 31 SER B C 1
ATOM 2248 O O . SER B 1 31 ? -18.266 -3.23 6.605 1 47.16 31 SER B O 1
ATOM 2250 N N . ILE B 1 32 ? -16.312 -2.502 6.105 1 46.69 32 ILE B N 1
ATOM 2251 C CA . ILE B 1 32 ? -16.797 -1.416 6.953 1 46.69 32 ILE B CA 1
ATOM 2252 C C . ILE B 1 32 ? -17.641 -0.461 6.125 1 46.69 32 ILE B C 1
ATOM 2254 O O . ILE B 1 32 ? -17.141 0.235 5.242 1 46.69 32 ILE B O 1
ATOM 2258 N N . ASP B 1 33 ? -18.578 -1.005 5.426 1 46.72 33 ASP B N 1
ATOM 2259 C CA . ASP B 1 33 ? -19.594 -0.075 4.938 1 46.72 33 ASP B CA 1
ATOM 2260 C C . ASP B 1 33 ? -19.562 1.236 5.719 1 46.72 33 ASP B C 1
ATOM 2262 O O . ASP B 1 33 ? -20.281 2.178 5.395 1 46.72 33 ASP B O 1
ATOM 2266 N N . ILE B 1 34 ? -19.281 1.182 7.055 1 48.06 34 ILE B N 1
ATOM 2267 C CA . ILE B 1 34 ? -19.75 2.152 8.039 1 48.06 34 ILE B CA 1
ATOM 2268 C C . ILE B 1 34 ? -18.969 3.455 7.891 1 48.06 34 ILE B C 1
ATOM 2270 O O . ILE B 1 34 ? -17.812 3.443 7.465 1 48.06 34 ILE B O 1
ATOM 2274 N N . ASP B 1 35 ? -19.594 4.473 8.32 1 53.72 35 ASP B N 1
ATOM 2275 C CA . ASP B 1 35 ? -19.203 5.852 8.617 1 53.72 35 ASP B CA 1
ATOM 2276 C C . ASP B 1 35 ? -17.875 5.906 9.367 1 53.72 35 ASP B C 1
ATOM 2278 O O . ASP B 1 35 ? -17.844 5.758 10.586 1 53.72 35 ASP B O 1
ATOM 2282 N N . LEU B 1 36 ? -16.812 5.605 8.664 1 54.91 36 LEU B N 1
ATOM 2283 C CA . LEU B 1 36 ? -15.484 5.727 9.266 1 54.91 36 LEU B CA 1
ATOM 2284 C C . LEU B 1 36 ? -15.461 6.863 10.281 1 54.91 36 LEU B C 1
ATOM 2286 O O . LEU B 1 36 ? -14.68 6.832 11.234 1 54.91 36 LEU B O 1
ATOM 2290 N N . TRP B 1 37 ? -16.422 7.742 9.945 1 57.84 37 TRP B N 1
ATOM 2291 C CA . TRP B 1 37 ? -16.391 8.93 10.797 1 57.84 37 TRP B CA 1
ATOM 2292 C C . TRP B 1 37 ? -17.281 8.742 12.016 1 57.84 37 TRP B C 1
ATOM 2294 O O . TRP B 1 37 ? -17.422 9.656 12.836 1 57.84 37 TRP B O 1
ATOM 2304 N N . ASN B 1 38 ? -17.812 7.426 11.891 1 64.44 38 ASN B N 1
ATOM 2305 C CA . ASN B 1 38 ? -18.406 7.082 13.18 1 64.44 38 ASN B CA 1
ATOM 2306 C C . ASN B 1 38 ? -17.359 6.609 14.18 1 64.44 38 ASN B C 1
ATOM 2308 O O . ASN B 1 38 ? -17.203 5.406 14.391 1 64.44 38 ASN B O 1
ATOM 2312 N N . PHE B 1 39 ? -16.672 7.504 14.766 1 66 39 PHE B N 1
ATOM 2313 C CA . PHE B 1 39 ? -15.492 7.297 15.586 1 66 39 PHE B CA 1
ATOM 2314 C C . PHE B 1 39 ? -15.836 6.508 16.844 1 66 39 PHE B C 1
ATOM 2316 O O . PHE B 1 39 ? -14.969 5.852 17.422 1 66 39 PHE B O 1
ATOM 2323 N N . ASP B 1 40 ? -17.078 6.523 17.172 1 67.69 40 ASP B N 1
ATOM 2324 C CA . ASP B 1 40 ? -17.453 5.766 18.359 1 67.69 40 ASP B CA 1
ATOM 2325 C C . ASP B 1 40 ? -17.297 4.266 18.125 1 67.69 40 ASP B C 1
ATOM 2327 O O . ASP B 1 40 ? -16.875 3.533 19.031 1 67.69 40 ASP B O 1
ATOM 2331 N N . LYS B 1 41 ? -17.5 3.867 16.859 1 70.94 41 LYS B N 1
ATOM 2332 C CA . LYS B 1 41 ? -17.484 2.426 16.641 1 70.94 41 LYS B CA 1
ATOM 2333 C C . LYS B 1 41 ? -16.234 1.989 15.898 1 70.94 41 LYS B C 1
ATOM 2335 O O . LYS B 1 41 ? -15.727 0.885 16.109 1 70.94 41 LYS B O 1
ATOM 2340 N N . ASN B 1 42 ? -15.664 2.953 15.188 1 75.12 42 ASN B N 1
ATOM 2341 C CA . ASN B 1 42 ? -14.672 2.479 14.227 1 75.12 42 ASN B CA 1
ATOM 2342 C C . ASN B 1 42 ? -13.312 3.129 14.461 1 75.12 42 ASN B C 1
ATOM 2344 O O . ASN B 1 42 ? -12.398 2.99 13.641 1 75.12 42 ASN B O 1
ATOM 2348 N N . HIS B 1 43 ? -13.109 3.75 15.703 1 79.94 43 HIS B N 1
ATOM 2349 C CA . HIS B 1 43 ? -11.875 4.496 15.938 1 79.94 43 HIS B CA 1
ATOM 2350 C C . HIS B 1 43 ? -10.664 3.572 15.961 1 79.94 43 HIS B C 1
ATOM 2352 O O . HIS B 1 43 ? -9.586 3.943 15.484 1 79.94 43 HIS B O 1
ATOM 2358 N N . TYR B 1 44 ? -10.836 2.375 16.391 1 83.75 44 TYR B N 1
ATOM 2359 C CA . TYR B 1 44 ? -9.711 1.458 16.516 1 83.75 44 TYR B CA 1
ATOM 2360 C C . TYR B 1 44 ? -9.172 1.057 15.148 1 83.75 44 TYR B C 1
ATOM 2362 O O . TYR B 1 44 ? -7.965 0.898 14.969 1 83.75 44 TYR B O 1
ATOM 2370 N N . TYR B 1 45 ? -10.047 0.911 14.188 1 82.5 45 TYR B N 1
ATOM 2371 C CA . TYR B 1 45 ? -9.625 0.571 12.828 1 82.5 45 TYR B CA 1
ATOM 2372 C C . TYR B 1 45 ? -8.812 1.705 12.211 1 82.5 45 TYR B C 1
ATOM 2374 O O . TYR B 1 45 ? -7.809 1.464 11.539 1 82.5 45 TYR B O 1
ATOM 2382 N N . TYR B 1 46 ? -9.273 2.898 12.555 1 85.62 46 TYR B N 1
ATOM 2383 C CA . TYR B 1 46 ? -8.562 4.059 12.031 1 85.62 46 TYR B CA 1
ATOM 2384 C C . TYR B 1 46 ? -7.164 4.16 12.633 1 85.62 46 TYR B C 1
ATOM 2386 O O . TYR B 1 46 ? -6.203 4.473 11.93 1 85.62 46 TYR B O 1
ATOM 2394 N N . TRP B 1 47 ? -7.082 3.893 13.898 1 90.81 47 TRP B N 1
ATOM 2395 C CA . TRP B 1 47 ? -5.797 3.988 14.578 1 90.81 47 TRP B CA 1
ATOM 2396 C C . TRP B 1 47 ? -4.828 2.926 14.07 1 90.81 47 TRP B C 1
ATOM 2398 O O . TRP B 1 47 ? -3.65 3.211 13.836 1 90.81 47 TRP B O 1
ATOM 2408 N N . LEU B 1 48 ? -5.352 1.733 13.867 1 88.94 48 LEU B N 1
ATOM 2409 C CA . LEU B 1 48 ? -4.523 0.644 13.359 1 88.94 48 LEU B CA 1
ATOM 2410 C C . LEU B 1 48 ? -4.055 0.933 11.938 1 88.94 48 LEU B C 1
ATOM 2412 O O . LEU B 1 48 ? -2.875 0.757 11.625 1 88.94 48 LEU B O 1
ATOM 2416 N N . TYR B 1 49 ? -4.945 1.351 11.195 1 88.88 49 TYR B N 1
ATOM 2417 C CA . TYR B 1 49 ? -4.66 1.711 9.812 1 88.88 49 TYR B CA 1
ATOM 2418 C C . TYR B 1 49 ? -3.633 2.832 9.742 1 88.88 49 TYR B C 1
ATOM 2420 O O . TYR B 1 49 ? -2.695 2.773 8.938 1 88.88 49 TYR B O 1
ATOM 2428 N N . SER B 1 50 ? -3.801 3.811 10.539 1 93.19 50 SER B N 1
ATOM 2429 C CA . SER B 1 50 ? -2.879 4.941 10.57 1 93.19 50 SER B CA 1
ATOM 2430 C C . SER B 1 50 ? -1.491 4.508 11.031 1 93.19 50 SER B C 1
ATOM 2432 O O . SER B 1 50 ? -0.481 5.008 10.531 1 93.19 50 SER B O 1
ATOM 2434 N N . THR B 1 51 ? -1.507 3.613 11.984 1 94.56 51 THR B N 1
ATOM 2435 C CA . THR B 1 51 ? -0.23 3.084 12.453 1 94.56 51 THR B CA 1
ATOM 2436 C C . THR B 1 51 ? 0.509 2.377 11.32 1 94.56 51 THR B C 1
ATOM 2438 O O . THR B 1 51 ? 1.713 2.57 11.141 1 94.56 51 THR B O 1
ATOM 2441 N N . PHE B 1 52 ? -0.189 1.578 10.562 1 93.81 52 PHE B N 1
ATOM 2442 C CA . PHE B 1 52 ? 0.396 0.911 9.406 1 93.81 52 PHE B CA 1
ATOM 2443 C C . PHE B 1 52 ? 0.976 1.928 8.43 1 93.81 52 PHE B C 1
ATOM 2445 O O . PHE B 1 52 ? 2.104 1.771 7.957 1 93.81 52 PHE B O 1
ATOM 2452 N N . LEU B 1 53 ? 0.18 2.947 8.148 1 96 53 LEU B N 1
ATOM 2453 C CA . LEU B 1 53 ? 0.612 3.947 7.18 1 96 53 LEU B CA 1
ATOM 2454 C C . LEU B 1 53 ? 1.854 4.684 7.672 1 96 53 LEU B C 1
ATOM 2456 O O . LEU B 1 53 ? 2.762 4.973 6.887 1 96 53 LEU B O 1
ATOM 2460 N N . ILE B 1 54 ? 1.891 5.012 8.945 1 97.5 54 ILE B N 1
ATOM 2461 C CA . ILE B 1 54 ? 3.051 5.691 9.508 1 97.5 54 ILE B CA 1
ATOM 2462 C C . ILE B 1 54 ? 4.289 4.816 9.359 1 97.5 54 ILE B C 1
ATOM 2464 O O . ILE B 1 54 ? 5.336 5.281 8.898 1 97.5 54 ILE B O 1
ATOM 2468 N N . LEU B 1 55 ? 4.164 3.566 9.664 1 96.56 55 LEU B N 1
ATOM 2469 C CA . LEU B 1 55 ? 5.277 2.633 9.531 1 96.56 55 LEU B CA 1
ATOM 2470 C C . LEU B 1 55 ? 5.723 2.518 8.078 1 96.56 55 LEU B C 1
ATOM 2472 O O . LEU B 1 55 ? 6.922 2.504 7.789 1 96.56 55 LEU B O 1
ATOM 2476 N N . PHE B 1 56 ? 4.785 2.408 7.199 1 97 56 PHE B N 1
ATOM 2477 C CA . PHE B 1 56 ? 5.102 2.297 5.781 1 97 56 PHE B CA 1
ATOM 2478 C C . PHE B 1 56 ? 5.84 3.535 5.289 1 97 56 PHE B C 1
ATOM 2480 O O . PHE B 1 56 ? 6.895 3.428 4.66 1 97 56 PHE B O 1
ATOM 2487 N N . ILE B 1 57 ? 5.297 4.734 5.582 1 97.94 57 ILE B N 1
ATOM 2488 C CA . ILE B 1 57 ? 5.867 5.98 5.086 1 97.94 57 ILE B CA 1
ATOM 2489 C C . ILE B 1 57 ? 7.293 6.141 5.613 1 97.94 57 ILE B C 1
ATOM 2491 O O . ILE B 1 57 ? 8.211 6.453 4.852 1 97.94 57 ILE B O 1
ATOM 2495 N N . VAL B 1 58 ? 7.488 5.871 6.887 1 97.62 58 VAL B N 1
ATOM 2496 C CA . VAL B 1 58 ? 8.797 6.047 7.512 1 97.62 58 VAL B CA 1
ATOM 2497 C C . VAL B 1 58 ? 9.781 5.043 6.93 1 97.62 58 VAL B C 1
ATOM 2499 O O . VAL B 1 58 ? 10.898 5.41 6.551 1 97.62 58 VAL B O 1
ATOM 2502 N N . TYR B 1 59 ? 9.391 3.822 6.812 1 96.5 59 TYR B N 1
ATOM 2503 C CA . TYR B 1 59 ? 10.289 2.789 6.312 1 96.5 59 TYR B CA 1
ATOM 2504 C C . TYR B 1 59 ? 10.602 3.006 4.84 1 96.5 59 TYR B C 1
ATOM 2506 O O . TYR B 1 59 ? 11.75 2.838 4.41 1 96.5 59 TYR B O 1
ATOM 2514 N N . PHE B 1 60 ? 9.562 3.318 4.02 1 96.31 60 PHE B N 1
ATOM 2515 C CA . PHE B 1 60 ? 9.758 3.578 2.598 1 96.31 60 PHE B CA 1
ATOM 2516 C C . PHE B 1 60 ? 10.664 4.785 2.387 1 96.31 60 PHE B C 1
ATOM 2518 O O . PHE B 1 60 ? 11.492 4.793 1.473 1 96.31 60 PHE B O 1
ATOM 2525 N N . SER B 1 61 ? 10.523 5.832 3.268 1 96 61 SER B N 1
ATOM 2526 C CA . SER B 1 61 ? 11.414 6.984 3.244 1 96 61 SER B CA 1
ATOM 2527 C C . SER B 1 61 ? 12.852 6.574 3.539 1 96 61 SER B C 1
ATOM 2529 O O . SER B 1 61 ? 13.789 7.043 2.885 1 96 61 SER B O 1
ATOM 2531 N N . LYS B 1 62 ? 12.992 5.699 4.488 1 94.94 62 LYS B N 1
ATOM 2532 C CA . LYS B 1 62 ? 14.32 5.211 4.844 1 94.94 62 LYS B CA 1
ATOM 2533 C C . LYS B 1 62 ? 14.953 4.449 3.682 1 94.94 62 LYS B C 1
ATOM 2535 O O . LYS B 1 62 ? 16.125 4.652 3.365 1 94.94 62 LYS B O 1
ATOM 2540 N N . LEU B 1 63 ? 14.18 3.609 3.004 1 93.69 63 LEU B N 1
ATOM 2541 C CA . LEU B 1 63 ? 14.664 2.789 1.9 1 93.69 63 LEU B CA 1
ATOM 2542 C C . LEU B 1 63 ? 15.055 3.66 0.709 1 93.69 63 LEU B C 1
ATOM 2544 O O . LEU B 1 63 ? 15.922 3.283 -0.082 1 93.69 63 LEU B O 1
ATOM 2548 N N . THR B 1 64 ? 14.422 4.824 0.571 1 93.69 64 THR B N 1
ATOM 2549 C CA . THR B 1 64 ? 14.594 5.617 -0.643 1 93.69 64 THR B CA 1
ATOM 2550 C C . THR B 1 64 ? 15.352 6.906 -0.346 1 93.69 64 THR B C 1
ATOM 2552 O O . THR B 1 64 ? 15.258 7.875 -1.108 1 93.69 64 THR B O 1
ATOM 2555 N N . SER B 1 65 ? 15.984 6.992 0.785 1 93 65 SER B N 1
ATOM 2556 C CA . SER B 1 65 ? 16.812 8.141 1.142 1 93 65 SER B CA 1
ATOM 2557 C C . SER B 1 65 ? 18.094 8.172 0.333 1 93 65 SER B C 1
ATOM 2559 O O . SER B 1 65 ? 18.609 7.125 -0.063 1 93 65 SER B O 1
ATOM 2561 N N . SER B 1 66 ? 18.578 9.32 0.031 1 89.75 66 SER B N 1
ATOM 2562 C CA . SER B 1 66 ? 19.797 9.484 -0.746 1 89.75 66 SER B CA 1
ATOM 2563 C C . SER B 1 66 ? 21.031 9.5 0.157 1 89.75 66 SER B C 1
ATOM 2565 O O . SER B 1 66 ? 22.141 9.242 -0.3 1 89.75 66 SER B O 1
ATOM 2567 N N . TYR B 1 67 ? 20.906 9.859 1.438 1 90.19 67 TYR B N 1
ATOM 2568 C CA . TYR B 1 67 ? 21.969 9.828 2.449 1 90.19 67 TYR B CA 1
ATOM 2569 C C . TYR B 1 67 ? 21.391 9.445 3.812 1 90.19 67 TYR B C 1
ATOM 2571 O O . TYR B 1 67 ? 20.703 8.438 3.945 1 90.19 67 TYR B O 1
ATOM 2579 N N . ASN B 1 68 ? 21.547 10.305 4.711 1 92.81 68 ASN B N 1
ATOM 2580 C CA . ASN B 1 68 ? 20.984 9.984 6.02 1 92.81 68 ASN B CA 1
ATOM 2581 C C . ASN B 1 68 ? 19.5 10.289 6.082 1 92.81 68 ASN B C 1
ATOM 2583 O O . ASN B 1 68 ? 19.094 11.445 5.973 1 92.81 68 ASN B O 1
ATOM 2587 N N . PHE B 1 69 ? 18.766 9.234 6.328 1 92.62 69 PHE B N 1
ATOM 2588 C CA . PHE B 1 69 ? 17.312 9.281 6.266 1 92.62 69 PHE B CA 1
ATOM 2589 C C . PHE B 1 69 ? 16.766 10.312 7.246 1 92.62 69 PHE B C 1
ATOM 2591 O O . PHE B 1 69 ? 15.898 11.117 6.891 1 92.62 69 PHE B O 1
ATOM 2598 N N . LYS B 1 70 ? 17.203 10.352 8.5 1 96 70 LYS B N 1
ATOM 2599 C CA . LYS B 1 70 ? 16.672 11.25 9.531 1 96 70 LYS B CA 1
ATOM 2600 C C . LYS B 1 70 ? 16.984 12.711 9.195 1 96 70 LYS B C 1
ATOM 2602 O O . LYS B 1 70 ? 16.141 13.586 9.391 1 96 70 LYS B O 1
ATOM 2607 N N . ASP B 1 71 ? 18.125 12.953 8.672 1 96.06 71 ASP B N 1
ATOM 2608 C CA . ASP B 1 71 ? 18.531 14.305 8.297 1 96.06 71 ASP B CA 1
ATOM 2609 C C . ASP B 1 71 ? 17.797 14.781 7.051 1 96.06 71 ASP B C 1
ATOM 2611 O O . ASP B 1 71 ? 17.328 15.922 6.992 1 96.06 71 ASP B O 1
ATOM 2615 N N . GLU B 1 72 ? 17.703 13.867 6.102 1 95.75 72 GLU B N 1
ATOM 2616 C CA . GLU B 1 72 ? 17.125 14.25 4.816 1 95.75 72 GLU B CA 1
ATOM 2617 C C . GLU B 1 72 ? 15.633 14.547 4.941 1 95.75 72 GLU B C 1
ATOM 2619 O O . GLU B 1 72 ? 15.117 15.453 4.281 1 95.75 72 GLU B O 1
ATOM 2624 N N . PHE B 1 73 ? 14.953 13.812 5.801 1 97.25 73 PHE B N 1
ATOM 2625 C CA . PHE B 1 73 ? 13.508 13.938 5.93 1 97.25 73 PHE B CA 1
ATOM 2626 C C . PHE B 1 73 ? 13.141 14.742 7.172 1 97.25 73 PHE B C 1
ATOM 2628 O O . PHE B 1 73 ? 11.969 14.812 7.551 1 97.25 73 PHE B O 1
ATOM 2635 N N . PHE B 1 74 ? 14.18 15.352 7.824 1 98.06 74 PHE B N 1
ATOM 2636 C CA . PHE B 1 74 ? 14.023 16.234 8.977 1 98.06 74 PHE B CA 1
ATOM 2637 C C . PHE B 1 74 ? 13.25 15.547 10.086 1 98.06 74 PHE B C 1
ATOM 2639 O O . PHE B 1 74 ? 12.273 16.094 10.609 1 98.06 74 PHE B O 1
ATOM 2646 N N . ILE B 1 75 ? 13.672 14.312 10.414 1 98.06 75 ILE B N 1
ATOM 2647 C CA . ILE B 1 75 ? 13.094 13.539 11.508 1 98.06 75 ILE B CA 1
ATOM 2648 C C . ILE B 1 75 ? 14.109 13.391 12.633 1 98.06 75 ILE B C 1
ATOM 2650 O O . ILE B 1 75 ? 14.711 12.328 12.805 1 98.06 75 ILE B O 1
ATOM 2654 N N . PRO B 1 76 ? 14.305 14.453 13.383 1 97.5 76 PRO B N 1
ATOM 2655 C CA . PRO B 1 76 ? 15.25 14.352 14.5 1 97.5 76 PRO B CA 1
ATOM 2656 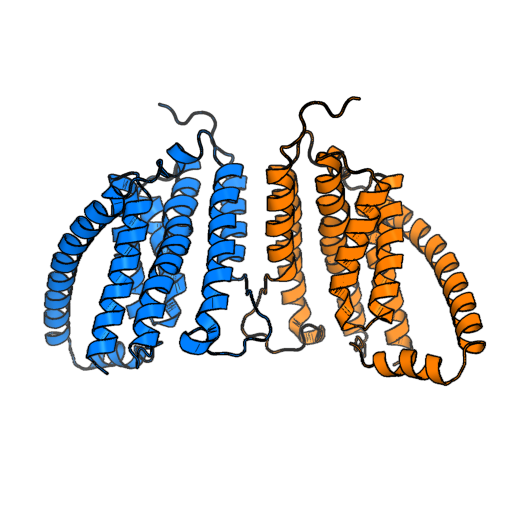C C . PRO B 1 76 ? 14.773 13.398 15.594 1 97.5 76 PRO B C 1
ATOM 2658 O O . PRO B 1 76 ? 13.641 12.922 15.547 1 97.5 76 PRO B O 1
ATOM 2661 N N . LYS B 1 77 ? 15.703 13.078 16.516 1 97 77 LYS B N 1
ATOM 2662 C CA . LYS B 1 77 ? 15.305 12.32 17.703 1 97 77 LYS B CA 1
ATOM 2663 C C . LYS B 1 77 ? 14.227 13.055 18.484 1 97 77 LYS B C 1
ATOM 2665 O O . LYS B 1 77 ? 14.352 14.25 18.75 1 97 77 LYS B O 1
ATOM 2670 N N . PHE B 1 78 ? 13.188 12.367 18.797 1 97.12 78 PHE B N 1
ATOM 2671 C CA . PHE B 1 78 ? 12.047 12.984 19.453 1 97.12 78 PHE B CA 1
ATOM 2672 C C . PHE B 1 78 ? 12.438 13.516 20.828 1 97.12 78 PHE B C 1
ATOM 2674 O O . PHE B 1 78 ? 13.164 12.852 21.578 1 97.12 78 PHE B O 1
ATOM 2681 N N . ASN B 1 79 ? 11.992 14.703 21.125 1 97.62 79 ASN B N 1
ATOM 2682 C CA . ASN B 1 79 ? 12.078 15.367 22.438 1 97.62 79 ASN B CA 1
ATOM 2683 C C . ASN B 1 79 ? 10.734 15.922 22.875 1 97.62 79 ASN B C 1
ATOM 2685 O O . ASN B 1 79 ? 10.094 16.672 22.125 1 97.62 79 ASN B O 1
ATOM 2689 N N . PRO B 1 80 ? 10.281 15.578 24.109 1 96.81 80 PRO B N 1
ATOM 2690 C CA . PRO B 1 80 ? 8.969 16.031 24.578 1 96.81 80 PRO B CA 1
ATOM 2691 C C . PRO B 1 80 ? 8.812 17.547 24.516 1 96.81 80 PRO B C 1
ATOM 2693 O O . PRO B 1 80 ? 7.699 18.062 24.406 1 96.81 80 PRO B O 1
ATOM 2696 N N . ILE B 1 81 ? 9.852 18.266 24.547 1 98 81 ILE B N 1
ATOM 2697 C CA . ILE B 1 81 ? 9.805 19.719 24.484 1 98 81 ILE B CA 1
ATOM 2698 C C . ILE B 1 81 ? 9.227 20.172 23.156 1 98 81 ILE B C 1
ATOM 2700 O O . ILE B 1 81 ? 8.734 21.297 23.016 1 98 81 ILE B O 1
ATOM 2704 N N . PHE B 1 82 ? 9.32 19.312 22.141 1 98.06 82 PHE B N 1
ATOM 2705 C CA . PHE B 1 82 ? 8.797 19.625 20.812 1 98.06 82 PHE B CA 1
ATOM 2706 C C . PHE B 1 82 ? 7.297 19.891 20.875 1 98.06 82 PHE B C 1
ATOM 2708 O O . PHE B 1 82 ? 6.773 20.703 20.109 1 98.06 82 PHE B O 1
ATOM 2715 N N . ILE B 1 83 ? 6.656 19.172 21.797 1 97.69 83 ILE B N 1
ATOM 2716 C CA . ILE B 1 83 ? 5.211 19.328 21.938 1 97.69 83 ILE B CA 1
ATOM 2717 C C . ILE B 1 83 ? 4.879 20.734 22.391 1 97.69 83 ILE B C 1
ATOM 2719 O O . ILE B 1 83 ? 4.02 21.406 21.797 1 97.69 83 ILE B O 1
ATOM 2723 N N . TRP B 1 84 ? 5.609 21.172 23.344 1 97.62 84 TRP B N 1
ATOM 2724 C CA . TRP B 1 84 ? 5.391 22.516 23.875 1 97.62 84 TRP B CA 1
ATOM 2725 C C . TRP B 1 84 ? 5.75 23.578 22.844 1 97.62 84 TRP B C 1
ATOM 2727 O O . TRP B 1 84 ? 5.02 24.562 22.672 1 97.62 84 TRP B O 1
ATOM 2737 N N . GLN B 1 85 ? 6.816 23.453 22.188 1 98.12 85 GLN B N 1
ATOM 2738 C CA . GLN B 1 85 ? 7.246 24.406 21.172 1 98.12 85 GLN B CA 1
ATOM 2739 C C . GLN B 1 85 ? 6.246 24.453 20.016 1 98.12 85 GLN B C 1
ATOM 2741 O O . GLN B 1 85 ? 5.941 25.531 19.5 1 98.12 85 GLN B O 1
ATOM 2746 N N . ALA B 1 86 ? 5.742 23.281 19.688 1 98.25 86 ALA B N 1
ATOM 2747 C CA . ALA B 1 86 ? 4.723 23.234 18.641 1 98.25 86 ALA B CA 1
ATOM 2748 C C . ALA B 1 86 ? 3.445 23.938 19.078 1 98.25 86 ALA B C 1
ATOM 2750 O O . ALA B 1 86 ? 2.777 24.578 18.266 1 98.25 86 ALA B O 1
ATOM 2751 N N . PHE B 1 87 ? 3.127 23.766 20.344 1 97.25 87 PHE B N 1
ATOM 2752 C CA . PHE B 1 87 ? 1.944 24.422 20.891 1 97.25 87 PHE B CA 1
ATOM 2753 C C . PHE B 1 87 ? 2.07 25.938 20.781 1 97.25 87 PHE B C 1
ATOM 2755 O O . PHE B 1 87 ? 1.111 26.625 20.406 1 97.25 87 PHE B O 1
ATOM 2762 N N . LEU B 1 88 ? 3.221 26.484 21.047 1 96.69 88 LEU B N 1
ATOM 2763 C CA . LEU B 1 88 ? 3.459 27.922 20.938 1 96.69 88 LEU B CA 1
ATOM 2764 C C . LEU B 1 88 ? 3.334 28.391 19.484 1 96.69 88 LEU B C 1
ATOM 2766 O O . LEU B 1 88 ? 2.783 29.453 19.219 1 96.69 88 LEU B O 1
ATOM 2770 N N . ILE B 1 89 ? 3.852 27.594 18.578 1 96.88 89 ILE B N 1
ATOM 2771 C CA . ILE B 1 89 ? 3.717 27.891 17.156 1 96.88 89 ILE B CA 1
ATOM 2772 C C . ILE B 1 89 ? 2.238 27.906 16.781 1 96.88 89 ILE B C 1
ATOM 2774 O O . ILE B 1 89 ? 1.789 28.797 16.047 1 96.88 89 ILE B O 1
ATOM 2778 N N . PHE B 1 90 ? 1.516 26.938 17.328 1 96.38 90 PHE B N 1
ATOM 2779 C CA . PHE B 1 90 ? 0.089 26.828 17.047 1 96.38 90 PHE B CA 1
ATOM 2780 C C . PHE B 1 90 ? -0.666 28.047 17.547 1 96.38 90 PHE B C 1
ATOM 2782 O O . PHE B 1 90 ? -1.534 28.578 16.859 1 96.38 90 PHE B O 1
ATOM 2789 N N . VAL B 1 91 ? -0.386 28.562 18.719 1 93.38 91 VAL B N 1
ATOM 2790 C CA . VAL B 1 91 ? -1.041 29.734 19.297 1 93.38 91 VAL B CA 1
ATOM 2791 C C . VAL B 1 91 ? -0.791 30.953 18.422 1 93.38 91 VAL B C 1
ATOM 2793 O O . VAL B 1 91 ? -1.706 31.734 18.172 1 93.38 91 VAL B O 1
ATOM 2796 N N . LYS B 1 92 ? 0.413 31.078 17.953 1 91.19 92 LYS B N 1
ATOM 2797 C CA . LYS B 1 92 ? 0.727 32.188 17.047 1 91.19 92 LYS B CA 1
ATOM 2798 C C . LYS B 1 92 ? -0.067 32.062 15.742 1 91.19 92 LYS B C 1
ATOM 2800 O O . LYS B 1 92 ? -0.538 33.062 15.211 1 91.19 92 LYS B O 1
ATOM 2805 N N . LEU B 1 93 ? -0.197 30.875 15.312 1 90.88 93 LEU B N 1
ATOM 2806 C CA . LEU B 1 93 ? -0.942 30.609 14.086 1 90.88 93 LEU B CA 1
ATOM 2807 C C . LEU B 1 93 ? -2.424 30.922 14.273 1 90.88 93 LEU B C 1
ATOM 2809 O O . LEU B 1 93 ? -3.074 31.438 13.367 1 90.88 93 LEU B O 1
ATOM 2813 N N . LEU B 1 94 ? -2.984 30.531 15.375 1 88.38 94 LEU B N 1
ATOM 2814 C CA . LEU B 1 94 ? -4.391 30.766 15.672 1 88.38 94 LEU B CA 1
ATOM 2815 C C . LEU B 1 94 ? -4.699 32.25 15.625 1 88.38 94 LEU B C 1
ATOM 2817 O O . LEU B 1 94 ? -5.734 32.688 15.094 1 88.38 94 LEU B O 1
ATOM 2821 N N . ILE B 1 95 ? -3.797 33 16.109 1 83.69 95 ILE B N 1
ATOM 2822 C CA . ILE B 1 95 ? -3.957 34.469 16.094 1 83.69 95 ILE B CA 1
ATOM 2823 C C . ILE B 1 95 ? -4.008 34.969 14.641 1 83.69 95 ILE B C 1
ATOM 2825 O O . ILE B 1 95 ? -4.871 35.781 14.289 1 83.69 95 ILE B O 1
ATOM 2829 N N . CYS B 1 96 ? -3.217 34.312 13.82 1 78.62 96 CYS B N 1
ATOM 2830 C CA . CYS B 1 96 ? -3.164 34.688 12.414 1 78.62 96 CYS B CA 1
ATOM 2831 C C . CYS B 1 96 ? -4.418 34.25 11.68 1 78.62 96 CYS B C 1
ATOM 2833 O O . CYS B 1 96 ? -4.965 34.969 10.852 1 78.62 96 CYS B O 1
ATOM 2835 N N . ILE B 1 97 ? -4.816 33 11.977 1 76.44 97 ILE B N 1
ATOM 2836 C CA . ILE B 1 97 ? -6.004 32.438 11.336 1 76.44 97 ILE B CA 1
ATOM 2837 C C . ILE B 1 97 ? -7.23 33.281 11.734 1 76.44 97 ILE B C 1
ATOM 2839 O O . ILE B 1 97 ? -8.086 33.562 10.891 1 76.44 97 ILE B O 1
ATOM 2843 N N . PHE B 1 98 ? -7.34 33.656 12.984 1 75.94 98 PHE B N 1
ATOM 2844 C CA . PHE B 1 98 ? -8.453 34.469 13.453 1 75.94 98 PHE B CA 1
ATOM 2845 C C . PHE B 1 98 ? -8.477 35.812 12.719 1 75.94 98 PHE B C 1
ATOM 2847 O O . PHE B 1 98 ? -9.531 36.281 12.297 1 75.94 98 PHE B O 1
ATOM 2854 N N . LEU B 1 99 ? -7.348 36.312 12.484 1 73.88 99 LEU B N 1
ATOM 2855 C CA . LEU B 1 99 ? -7.25 37.562 11.75 1 73.88 99 LEU B CA 1
ATOM 2856 C C . LEU B 1 99 ? -7.672 37.375 10.297 1 73.88 99 LEU B C 1
ATOM 2858 O O . LEU B 1 99 ? -8.391 38.219 9.734 1 73.88 99 LEU B O 1
ATOM 2862 N N . LEU B 1 100 ? -7.328 36.219 9.742 1 71.69 100 LEU B N 1
ATOM 2863 C CA . LEU B 1 100 ? -7.688 35.906 8.359 1 71.69 100 LEU B CA 1
ATOM 2864 C C . LEU B 1 100 ? -9.188 35.656 8.234 1 71.69 100 LEU B C 1
ATOM 2866 O O . LEU B 1 100 ? -9.805 36.062 7.246 1 71.69 100 LEU B O 1
ATOM 2870 N N . LEU B 1 101 ? -9.672 34.969 9.211 1 70.94 101 LEU B N 1
ATOM 2871 C CA . LEU B 1 101 ? -11.109 34.719 9.211 1 70.94 101 LEU B CA 1
ATOM 2872 C C . LEU B 1 101 ? -11.891 36.031 9.328 1 70.94 101 LEU B C 1
ATOM 2874 O O . LEU B 1 101 ? -12.914 36.219 8.672 1 70.94 101 LEU B O 1
ATOM 2878 N N . ILE B 1 102 ? -11.453 36.938 10.164 1 67.94 102 ILE B N 1
ATOM 2879 C CA . ILE B 1 102 ? -12.078 38.25 10.305 1 67.94 102 ILE B CA 1
ATOM 2880 C C . ILE B 1 102 ? -12.039 38.969 8.969 1 67.94 102 ILE B C 1
ATOM 2882 O O . ILE B 1 102 ? -13.047 39.531 8.531 1 67.94 102 ILE B O 1
ATOM 2886 N N . ILE B 1 103 ? -10.969 38.844 8.32 1 68.12 103 ILE B N 1
ATOM 2887 C CA . ILE B 1 103 ? -10.797 39.5 7.02 1 68.12 103 ILE B CA 1
ATOM 2888 C C . ILE B 1 103 ? -11.711 38.812 5.996 1 68.12 103 ILE B C 1
ATOM 2890 O O . ILE B 1 103 ? -12.367 39.5 5.199 1 68.12 103 ILE B O 1
ATOM 2894 N N . PHE B 1 104 ? -11.758 37.531 6.035 1 68.75 104 PHE B N 1
ATOM 2895 C CA . PHE B 1 104 ? -12.602 36.781 5.113 1 68.75 104 PHE B CA 1
ATOM 2896 C C . PHE B 1 104 ? -14.07 37.125 5.316 1 68.75 104 PHE B C 1
ATOM 2898 O O . PHE B 1 104 ? -14.805 37.312 4.348 1 68.75 104 PHE B O 1
ATOM 2905 N N . CYS B 1 105 ? -14.531 37.125 6.531 1 66.56 105 CYS B N 1
ATOM 2906 C CA . CYS B 1 105 ? -15.914 37.469 6.836 1 66.56 105 CYS B CA 1
ATOM 2907 C C . CYS B 1 105 ? -16.219 38.906 6.367 1 66.56 105 CYS B C 1
ATOM 2909 O O . CYS B 1 105 ? -17.312 39.156 5.855 1 66.56 105 CYS B O 1
ATOM 2911 N N . PHE B 1 106 ? -15.227 39.719 6.508 1 67.31 106 PHE B N 1
ATOM 2912 C CA . PHE B 1 106 ? -15.391 41.094 6.039 1 67.31 106 PHE B CA 1
ATOM 2913 C C . PHE B 1 106 ? -15.531 41.125 4.523 1 67.31 106 PHE B C 1
ATOM 2915 O O . PHE B 1 106 ? -16.406 41.844 3.994 1 67.31 106 PHE B O 1
ATOM 2922 N N . ILE B 1 107 ? -14.789 40.281 3.832 1 71.31 107 ILE B N 1
ATOM 2923 C CA . ILE B 1 107 ? -14.836 40.219 2.375 1 71.31 107 ILE B CA 1
ATOM 2924 C C . ILE B 1 107 ? -16.172 39.625 1.926 1 71.31 107 ILE B C 1
ATOM 2926 O O . ILE B 1 107 ? -16.797 40.125 0.994 1 71.31 107 ILE B O 1
ATOM 2930 N N . LEU B 1 108 ? -16.562 38.562 2.539 1 69.25 108 LEU B N 1
ATOM 2931 C CA . LEU B 1 108 ? -17.828 37.938 2.203 1 69.25 108 LEU B CA 1
ATOM 2932 C C . LEU B 1 108 ? -18.984 38.906 2.406 1 69.25 108 LEU B C 1
ATOM 2934 O O . LEU B 1 108 ? -19.938 38.906 1.631 1 69.25 108 LEU B O 1
ATOM 2938 N N . TYR B 1 109 ? -18.875 39.656 3.467 1 67.44 109 TYR B N 1
ATOM 2939 C CA . TYR B 1 109 ? -19.891 40.688 3.758 1 67.44 109 TYR B CA 1
ATOM 2940 C C . TYR B 1 109 ? -19.969 41.719 2.637 1 67.44 109 TYR B C 1
ATOM 2942 O O . TYR B 1 109 ? -21.062 42.188 2.307 1 67.44 109 TYR B O 1
ATOM 2950 N N . CYS B 1 110 ? -18.875 41.844 1.94 1 74.81 110 CYS B N 1
ATOM 2951 C CA . CYS B 1 110 ? -18.828 42.844 0.886 1 74.81 110 CYS B CA 1
ATOM 2952 C C . CYS B 1 110 ? -19.188 42.25 -0.464 1 74.81 110 CYS B C 1
ATOM 2954 O O . CYS B 1 110 ? -19.438 42.969 -1.427 1 74.81 110 CYS B O 1
ATOM 2956 N N . LEU B 1 111 ? -19.188 40.938 -0.563 1 72.69 111 LEU B N 1
ATOM 2957 C CA . LEU B 1 111 ? -19.453 40.281 -1.841 1 72.69 111 LEU B CA 1
ATOM 2958 C C . LEU B 1 111 ? -20.953 40.25 -2.125 1 72.69 111 LEU B C 1
ATOM 2960 O O . LEU B 1 111 ? -21.766 40.219 -1.196 1 72.69 111 LEU B O 1
ATOM 2964 N N . PRO B 1 112 ? -21.344 40.25 -3.506 1 75.31 112 PRO B N 1
ATOM 2965 C CA . PRO B 1 112 ? -22.766 40.125 -3.875 1 75.31 112 PRO B CA 1
ATOM 2966 C C . PRO B 1 112 ? -23.391 38.812 -3.422 1 75.31 112 PRO B C 1
ATOM 2968 O O . PRO B 1 112 ? -22.672 37.812 -3.229 1 75.31 112 PRO B O 1
ATOM 2971 N N . GLU B 1 113 ? -24.688 38.75 -3.133 1 72 113 GLU B N 1
ATOM 2972 C CA . GLU B 1 113 ? -25.469 37.594 -2.625 1 72 113 GLU B CA 1
ATOM 2973 C C . GLU B 1 113 ? -25.25 36.375 -3.484 1 72 113 GLU B C 1
ATOM 2975 O O . GLU B 1 113 ? -25.219 35.25 -2.969 1 72 113 GLU B O 1
ATOM 2980 N N . SER B 1 114 ? -25.094 36.531 -4.734 1 68.56 114 SER B N 1
ATOM 2981 C CA . SER B 1 114 ? -24.938 35.406 -5.648 1 68.56 114 SER B CA 1
ATOM 2982 C C . SER B 1 114 ? -23.672 34.594 -5.352 1 68.56 114 SER B C 1
ATOM 2984 O O . SER B 1 114 ? -23.688 33.375 -5.371 1 68.56 114 SER B O 1
ATOM 2986 N N . VAL B 1 115 ? -22.703 35.344 -5.051 1 66.25 115 VAL B N 1
ATOM 2987 C CA . VAL B 1 115 ? -21.422 34.719 -4.777 1 66.25 115 VAL B CA 1
ATOM 2988 C C . VAL B 1 115 ? -21.453 34.031 -3.404 1 66.25 115 VAL B C 1
ATOM 2990 O O . VAL B 1 115 ? -20.906 32.969 -3.219 1 66.25 115 VAL B O 1
ATOM 2993 N N . ARG B 1 116 ? -22.188 34.562 -2.635 1 64.81 116 ARG B N 1
ATOM 2994 C CA . ARG B 1 116 ? -22.312 34.031 -1.286 1 64.81 116 ARG B CA 1
ATOM 2995 C C . ARG B 1 116 ? -23.031 32.688 -1.297 1 64.81 116 ARG B C 1
ATOM 2997 O O . ARG B 1 116 ? -22.625 31.75 -0.593 1 64.81 116 ARG B O 1
ATOM 3004 N N . VAL B 1 117 ? -24 32.594 -2.084 1 63.44 117 VAL B N 1
ATOM 3005 C CA . VAL B 1 117 ? -24.797 31.391 -2.213 1 63.44 117 VAL B CA 1
ATOM 3006 C C . VAL B 1 117 ? -23.953 30.266 -2.811 1 63.44 117 VAL B C 1
ATOM 3008 O O . VAL B 1 117 ? -24.031 29.125 -2.379 1 63.44 117 VAL B O 1
ATOM 3011 N N . TRP B 1 118 ? -23.25 30.641 -3.719 1 61.5 118 TRP B N 1
ATOM 3012 C CA . TRP B 1 118 ? -22.375 29.656 -4.355 1 61.5 118 TRP B CA 1
ATOM 3013 C C . TRP B 1 118 ? -21.391 29.078 -3.354 1 61.5 118 TRP B C 1
ATOM 3015 O O . TRP B 1 118 ? -21.141 27.859 -3.355 1 61.5 118 TRP B O 1
ATOM 3025 N N . ILE B 1 119 ? -20.938 29.969 -2.551 1 61.78 119 ILE B N 1
ATOM 3026 C CA . ILE B 1 119 ? -19.984 29.578 -1.521 1 61.78 119 ILE B CA 1
ATOM 3027 C C . ILE B 1 119 ? -20.688 28.719 -0.469 1 61.78 119 ILE B C 1
ATOM 3029 O O . ILE B 1 119 ? -20.109 27.75 0.039 1 61.78 119 ILE B O 1
ATOM 3033 N N . GLU B 1 120 ? -21.844 29.078 -0.127 1 58.88 120 GLU B N 1
ATOM 3034 C CA . GLU B 1 120 ? -22.609 28.391 0.913 1 58.88 120 GLU B CA 1
ATOM 3035 C C . GLU B 1 120 ? -23.109 27.031 0.427 1 58.88 120 GLU B C 1
ATOM 3037 O O . GLU B 1 120 ? -23.125 26.078 1.191 1 58.88 120 GLU B O 1
ATOM 3042 N N . VAL B 1 121 ? -23.75 26.984 -0.729 1 55.12 121 VAL B N 1
ATOM 3043 C CA . VAL B 1 121 ? -24.359 25.766 -1.254 1 55.12 121 VAL B CA 1
ATOM 3044 C C . VAL B 1 121 ? -23.297 24.656 -1.319 1 55.12 121 VAL B C 1
ATOM 3046 O O . VAL B 1 121 ? -23.594 23.484 -1.071 1 55.12 121 VAL B O 1
ATOM 3049 N N . GLY B 1 122 ? -22.219 24.953 -1.688 1 54.03 122 GLY B N 1
ATOM 3050 C CA . GLY B 1 122 ? -21.219 23.922 -1.842 1 54.03 122 GLY B CA 1
ATOM 3051 C C . GLY B 1 122 ? -20.734 23.359 -0.519 1 54.03 122 GLY B C 1
ATOM 3052 O O . GLY B 1 122 ? -19.891 22.453 -0.492 1 54.03 122 GLY B O 1
ATOM 3053 N N . ASN B 1 123 ? -21.156 24.016 0.461 1 53.09 123 ASN B N 1
ATOM 3054 C CA . ASN B 1 123 ? -20.703 23.641 1.797 1 53.09 123 ASN B CA 1
ATOM 3055 C C . ASN B 1 123 ? -21.422 22.406 2.312 1 53.09 123 ASN B C 1
ATOM 3057 O O . ASN B 1 123 ? -21.594 22.234 3.521 1 53.09 123 ASN B O 1
ATOM 3061 N N . SER B 1 124 ? -22.219 21.797 1.469 1 50.56 124 SER B N 1
ATOM 3062 C CA . SER B 1 124 ? -22.938 20.609 1.959 1 50.56 124 SER B CA 1
ATOM 3063 C C . SER B 1 124 ? -21.969 19.594 2.553 1 50.56 124 SER B C 1
ATOM 3065 O O . SER B 1 124 ? -22.359 18.453 2.83 1 50.56 124 SER B O 1
ATOM 3067 N N . GLY B 1 125 ? -20.812 19.906 2.779 1 49 125 GLY B N 1
ATOM 3068 C CA . GLY B 1 125 ? -19.797 18.875 2.934 1 49 125 GLY B CA 1
ATOM 3069 C C . GLY B 1 125 ? -19.859 18.172 4.273 1 49 125 GLY B C 1
ATOM 3070 O O . GLY B 1 125 ? -20.703 18.5 5.113 1 49 125 GLY B O 1
ATOM 3071 N N . PHE B 1 126 ? -19.047 17.234 4.527 1 51.72 126 PHE B N 1
ATOM 3072 C CA . PHE B 1 126 ? -18.703 16.359 5.641 1 51.72 126 PHE B CA 1
ATOM 3073 C C . PHE B 1 126 ? -18.594 17.141 6.938 1 51.72 126 PHE B C 1
ATOM 3075 O O . PHE B 1 126 ? -17.859 18.141 7.004 1 51.72 126 PHE B O 1
ATOM 3082 N N . MET B 1 127 ? -19.656 17.094 7.797 1 57.84 127 MET B N 1
ATOM 3083 C CA . MET B 1 127 ? -19.531 17.656 9.141 1 57.84 127 MET B CA 1
ATOM 3084 C C . MET B 1 127 ? -19.156 16.594 10.156 1 57.84 127 MET B C 1
ATOM 3086 O O . MET B 1 127 ? -19.797 15.531 10.211 1 57.84 127 MET B O 1
ATOM 3090 N N . TRP B 1 128 ? -18.016 16.703 10.711 1 62.84 128 TRP B N 1
ATOM 3091 C CA . TRP B 1 128 ? -17.688 15.875 11.859 1 62.84 128 TRP B CA 1
ATOM 3092 C C . TRP B 1 128 ? -18.75 16 12.953 1 62.84 128 TRP B C 1
ATOM 3094 O O . TRP B 1 128 ? -19.203 17.109 13.25 1 62.84 128 TRP B O 1
ATOM 3104 N N . ASN B 1 129 ? -19.469 14.867 13.195 1 65.44 129 ASN B N 1
ATOM 3105 C CA . ASN B 1 129 ? -20.438 14.883 14.289 1 65.44 129 ASN B CA 1
ATOM 3106 C C . ASN B 1 129 ? -19.781 14.508 15.617 1 65.44 129 ASN B C 1
ATOM 3108 O O . ASN B 1 129 ? -19.516 13.328 15.875 1 65.44 129 ASN B O 1
ATOM 3112 N N . ILE B 1 130 ? -19.375 15.57 16.344 1 75.25 130 ILE B N 1
ATOM 3113 C CA . ILE B 1 130 ? -18.844 15.352 17.688 1 75.25 130 ILE B CA 1
ATOM 3114 C C . ILE B 1 130 ? -19.922 15.68 18.734 1 75.25 130 ILE B C 1
ATOM 3116 O O . ILE B 1 130 ? -20.125 16.844 19.062 1 75.25 130 ILE B O 1
ATOM 3120 N N . GLY B 1 131 ? -20.703 14.617 19.109 1 74.44 131 GLY B N 1
ATOM 3121 C CA . GLY B 1 131 ? -21.859 14.875 19.953 1 74.44 131 GLY B CA 1
ATOM 3122 C C . GLY B 1 131 ? -21.688 14.414 21.375 1 74.44 131 GLY B C 1
ATOM 3123 O O . GLY B 1 131 ? -22.547 14.664 22.234 1 74.44 131 GLY B O 1
ATOM 3124 N N . SER B 1 132 ? -20.562 13.781 21.672 1 83.5 132 SER B N 1
ATOM 3125 C CA . SER B 1 132 ? -20.359 13.281 23.031 1 83.5 132 SER B CA 1
ATOM 3126 C C . SER B 1 132 ? -18.938 13.531 23.516 1 83.5 132 SER B C 1
ATOM 3128 O O . SER B 1 132 ? -18.031 13.758 22.703 1 83.5 132 SER B O 1
ATOM 3130 N N . LYS B 1 133 ? -18.781 13.562 24.844 1 86.38 133 LYS B N 1
ATOM 3131 C CA . LYS B 1 133 ? -17.453 13.695 25.422 1 86.38 133 LYS B CA 1
ATOM 3132 C C . LYS B 1 133 ? -16.547 12.562 24.969 1 86.38 133 LYS B C 1
ATOM 3134 O O . LYS B 1 133 ? -15.352 12.781 24.719 1 86.38 133 LYS B O 1
ATOM 3139 N N . GLN B 1 134 ? -17.109 11.453 24.891 1 87.69 134 GLN B N 1
ATOM 3140 C CA . GLN B 1 134 ? -16.344 10.297 24.453 1 87.69 134 GLN B CA 1
ATOM 3141 C C . GLN B 1 134 ? -15.82 10.484 23.016 1 87.69 134 GLN B C 1
ATOM 3143 O O . GLN B 1 134 ? -14.656 10.219 22.734 1 87.69 134 GLN B O 1
ATOM 3148 N N . SER B 1 135 ? -16.703 10.961 22.219 1 84 135 SER B N 1
ATOM 3149 C CA . SER B 1 135 ? -16.312 11.211 20.844 1 84 135 SER B CA 1
ATOM 3150 C C . SER B 1 135 ? -15.211 12.266 20.766 1 84 135 SER B C 1
ATOM 3152 O O . SER B 1 135 ? -14.32 12.18 19.906 1 84 135 SER B O 1
ATOM 3154 N N . LEU B 1 136 ? -15.266 13.211 21.641 1 87.56 136 LEU B N 1
ATOM 3155 C CA . LEU B 1 136 ? -14.242 14.258 21.672 1 87.56 136 LEU B CA 1
ATOM 3156 C C . LEU B 1 136 ? -12.883 13.68 22.047 1 87.56 136 LEU B C 1
ATOM 3158 O O . LEU B 1 136 ? -11.867 14.008 21.438 1 87.56 136 LEU B O 1
ATOM 3162 N N . TYR B 1 137 ? -12.891 12.797 23.016 1 90.38 137 TYR B N 1
ATOM 3163 C CA . TYR B 1 137 ? -11.648 12.156 23.438 1 90.38 137 TYR B CA 1
ATOM 3164 C C . TYR B 1 137 ? -11.047 11.344 22.297 1 90.38 137 TYR B C 1
ATOM 3166 O O . TYR B 1 137 ? -9.844 11.398 22.047 1 90.38 137 TYR B O 1
ATOM 3174 N N . PHE B 1 138 ? -11.875 10.625 21.625 1 89.06 138 PHE B N 1
ATOM 3175 C CA . PHE B 1 138 ? -11.406 9.812 20.516 1 89.06 138 PHE B CA 1
ATOM 3176 C C . PHE B 1 138 ? -10.852 10.695 19.406 1 89.06 138 PHE B C 1
ATOM 3178 O O . PHE B 1 138 ? -9.891 10.328 18.719 1 89.06 138 PHE B O 1
ATOM 3185 N N . MET B 1 139 ? -11.43 11.836 19.328 1 88.38 139 MET B N 1
ATOM 3186 C CA . MET B 1 139 ? -10.984 12.734 18.266 1 88.38 139 MET B CA 1
ATOM 3187 C C . MET B 1 139 ? -9.602 13.305 18.578 1 88.38 139 MET B C 1
ATOM 3189 O O . MET B 1 139 ? -8.812 13.562 17.672 1 88.38 139 MET B O 1
ATOM 3193 N N . VAL B 1 140 ? -9.352 13.523 19.828 1 91.19 140 VAL B N 1
ATOM 3194 C CA . VAL B 1 140 ? -8.039 14.016 20.219 1 91.19 140 VAL B CA 1
ATOM 3195 C C . VAL B 1 140 ? -6.961 13.023 19.797 1 91.19 140 VAL B C 1
ATOM 3197 O O . VAL B 1 140 ? -5.973 13.406 19.156 1 91.19 140 VAL B O 1
ATOM 3200 N N . ILE B 1 141 ? -7.188 11.75 20.062 1 93.5 141 ILE B N 1
ATOM 3201 C CA . ILE B 1 141 ? -6.238 10.703 19.688 1 93.5 141 ILE B CA 1
ATOM 3202 C C . ILE B 1 141 ? -6.164 10.578 18.172 1 93.5 141 ILE B C 1
ATOM 3204 O O . ILE B 1 141 ? -5.078 10.492 17.609 1 93.5 141 ILE B O 1
ATOM 3208 N N . THR B 1 142 ? -7.293 10.609 17.562 1 92 142 THR B N 1
ATOM 3209 C CA . THR B 1 142 ? -7.379 10.484 16.109 1 92 142 THR B CA 1
ATOM 3210 C C . THR B 1 142 ? -6.621 11.625 15.422 1 92 142 THR B C 1
ATOM 3212 O O . THR B 1 142 ? -6.012 11.422 14.367 1 92 142 THR B O 1
ATOM 3215 N N . SER B 1 143 ? -6.684 12.805 16.031 1 93.94 143 SER B N 1
ATOM 3216 C CA . SER B 1 143 ? -6.008 13.961 15.477 1 93.94 143 SER B CA 1
ATOM 3217 C C . SER B 1 143 ? -4.496 13.758 15.43 1 93.94 143 SER B C 1
ATOM 3219 O O . SER B 1 143 ? -3.83 14.211 14.5 1 93.94 143 SER B O 1
ATOM 3221 N N . LEU B 1 144 ? -3.988 13.047 16.391 1 96.25 144 LEU B N 1
ATOM 3222 C CA . LEU B 1 144 ? -2.561 12.75 16.406 1 96.25 144 LEU B CA 1
ATOM 3223 C C . LEU B 1 144 ? -2.186 11.805 15.266 1 96.25 144 LEU B C 1
ATOM 3225 O O . LEU B 1 144 ? -1.16 12 14.609 1 96.25 144 LEU B O 1
ATOM 3229 N N . PHE B 1 145 ? -2.998 10.836 15.016 1 95.56 145 PHE B N 1
ATOM 3230 C CA . PHE B 1 145 ? -2.76 9.891 13.93 1 95.56 145 PHE B CA 1
ATOM 3231 C C . PHE B 1 145 ? -2.893 10.586 12.578 1 95.56 145 PHE B C 1
ATOM 3233 O O . PHE B 1 145 ? -2.062 10.383 11.688 1 95.56 145 PHE B O 1
ATOM 3240 N N . THR B 1 146 ? -3.959 11.438 12.477 1 94.56 146 THR B N 1
ATOM 3241 C CA . THR B 1 146 ? -4.211 12.141 11.219 1 94.56 146 THR B CA 1
ATOM 3242 C C . THR B 1 146 ? -3.066 13.094 10.891 1 94.56 146 THR B C 1
ATOM 3244 O O . THR B 1 146 ? -2.535 13.078 9.781 1 94.56 146 THR B O 1
ATOM 3247 N N . GLY B 1 147 ? -2.715 13.867 11.883 1 97.56 147 GLY B N 1
ATOM 3248 C CA . GLY B 1 147 ? -1.58 14.758 11.695 1 97.56 147 GLY B CA 1
ATOM 3249 C C . GLY B 1 147 ? -0.289 14.016 11.391 1 97.56 147 GLY B C 1
ATOM 3250 O O . GLY B 1 147 ? 0.493 14.453 10.539 1 97.56 147 GLY B O 1
ATOM 3251 N N . GLY B 1 148 ? -0.068 12.914 12.094 1 98.19 148 GLY B N 1
ATOM 3252 C CA . GLY B 1 148 ? 1.121 12.109 11.867 1 98.19 148 GLY B CA 1
ATOM 3253 C C . GLY B 1 148 ? 1.22 11.57 10.445 1 98.19 148 GLY B C 1
ATOM 3254 O O . GLY B 1 148 ? 2.238 11.758 9.781 1 98.19 148 GLY B O 1
ATOM 3255 N N . VAL B 1 149 ? 0.191 10.945 9.961 1 97.75 149 VAL B N 1
ATOM 3256 C CA . VAL B 1 149 ? 0.189 10.328 8.641 1 97.75 149 VAL B CA 1
ATOM 3257 C C . VAL B 1 149 ? 0.344 11.406 7.566 1 97.75 149 VAL B C 1
ATOM 3259 O O . VAL B 1 149 ? 1.202 11.297 6.688 1 97.75 149 VAL B O 1
ATOM 3262 N N . GLU B 1 150 ? -0.46 12.445 7.664 1 98.31 150 GLU B N 1
ATOM 3263 C CA . GLU B 1 150 ? -0.523 13.453 6.609 1 98.31 150 GLU B CA 1
ATOM 3264 C C . GLU B 1 150 ? 0.763 14.273 6.555 1 98.31 150 GLU B C 1
ATOM 3266 O O . GLU B 1 150 ? 1.281 14.547 5.469 1 98.31 150 GLU B O 1
ATOM 3271 N N . GLU B 1 151 ? 1.349 14.609 7.707 1 98.81 151 GLU B N 1
ATOM 3272 C CA . GLU B 1 151 ? 2.576 15.398 7.711 1 98.81 151 GLU B CA 1
ATOM 3273 C C . GLU B 1 151 ? 3.771 14.57 7.254 1 98.81 151 GLU B C 1
ATOM 3275 O O . GLU B 1 151 ? 4.625 15.055 6.512 1 98.81 151 GLU B O 1
ATOM 3280 N N . LEU B 1 152 ? 3.814 13.352 7.719 1 98.75 152 LEU B N 1
ATOM 3281 C CA . LEU B 1 152 ? 4.895 12.484 7.273 1 98.75 152 LEU B CA 1
ATOM 3282 C C . LEU B 1 152 ? 4.84 12.281 5.762 1 98.75 152 LEU B C 1
ATOM 3284 O O . LEU B 1 152 ? 5.879 12.258 5.098 1 98.75 152 LEU B O 1
ATOM 3288 N N . PHE B 1 153 ? 3.693 12.219 5.234 1 98.69 153 PHE B N 1
ATOM 3289 C CA . PHE B 1 153 ? 3.566 11.906 3.814 1 98.69 153 PHE B CA 1
ATOM 3290 C C . PHE B 1 153 ? 3.695 13.164 2.965 1 98.69 153 PHE B C 1
ATOM 3292 O O . PHE B 1 153 ? 4.531 13.227 2.062 1 98.69 153 PHE B O 1
ATOM 3299 N N . TYR B 1 154 ? 2.92 14.219 3.25 1 98.56 154 TYR B N 1
ATOM 3300 C CA . TYR B 1 154 ? 2.838 15.383 2.369 1 98.56 154 TYR B CA 1
ATOM 3301 C C . TYR B 1 154 ? 3.986 16.344 2.633 1 98.56 154 TYR B C 1
ATOM 3303 O O . TYR B 1 154 ? 4.438 17.047 1.722 1 98.56 154 TYR B O 1
ATOM 3311 N N . ARG B 1 155 ? 4.465 16.469 3.82 1 98.31 155 ARG B N 1
ATOM 3312 C CA . ARG B 1 155 ? 5.551 17.391 4.121 1 98.31 155 ARG B CA 1
ATOM 3313 C C . ARG B 1 155 ? 6.902 16.688 4.078 1 98.31 155 ARG B C 1
ATOM 3315 O O . ARG B 1 155 ? 7.75 17.016 3.244 1 98.31 155 ARG B O 1
ATOM 3322 N N . ALA B 1 156 ? 7.035 15.617 4.836 1 98.38 156 ALA B N 1
ATOM 3323 C CA . ALA B 1 156 ? 8.344 14.961 4.879 1 98.38 156 ALA B CA 1
ATOM 3324 C C . ALA B 1 156 ? 8.617 14.203 3.58 1 98.38 156 ALA B C 1
ATOM 3326 O O . ALA B 1 156 ? 9.578 14.516 2.867 1 98.38 156 ALA B O 1
ATOM 3327 N N . PHE B 1 157 ? 7.816 13.336 3.154 1 98.44 157 PHE B N 1
ATOM 3328 C CA . PHE B 1 157 ? 8.102 12.438 2.043 1 98.44 157 PHE B CA 1
ATOM 3329 C C . PHE B 1 157 ? 8.031 13.188 0.715 1 98.44 157 PHE B C 1
ATOM 3331 O O . PHE B 1 157 ? 9.023 13.242 -0.021 1 98.44 157 PHE B O 1
ATOM 3338 N N . ILE B 1 158 ? 6.871 13.812 0.406 1 98.31 158 ILE B N 1
ATOM 3339 C CA . ILE B 1 158 ? 6.652 14.398 -0.912 1 98.31 158 ILE B CA 1
ATOM 3340 C C . ILE B 1 158 ? 7.629 15.547 -1.132 1 98.31 158 ILE B C 1
ATOM 3342 O O . ILE B 1 158 ? 8.289 15.617 -2.17 1 98.31 158 ILE B O 1
ATOM 3346 N N . ILE B 1 159 ? 7.758 16.422 -0.208 1 98.31 159 ILE B N 1
ATOM 3347 C CA . ILE B 1 159 ? 8.641 17.562 -0.361 1 98.31 159 ILE B CA 1
ATOM 3348 C C . ILE B 1 159 ? 10.078 17.094 -0.545 1 98.31 159 ILE B C 1
ATOM 3350 O O . ILE B 1 159 ? 10.781 17.562 -1.444 1 98.31 159 ILE B O 1
ATOM 3354 N N . THR B 1 160 ? 10.5 16.141 0.293 1 97.5 160 THR B N 1
ATOM 3355 C CA . THR B 1 160 ? 11.875 15.664 0.216 1 97.5 160 THR B CA 1
ATOM 3356 C C . THR B 1 160 ? 12.133 14.969 -1.12 1 97.5 160 THR B C 1
ATOM 3358 O O . THR B 1 160 ? 13.172 15.18 -1.744 1 97.5 160 THR B O 1
ATOM 3361 N N . LYS B 1 161 ? 11.234 14.164 -1.6 1 96.69 161 LYS B N 1
ATOM 3362 C CA . LYS B 1 161 ? 11.398 13.477 -2.877 1 96.69 161 LYS B CA 1
ATOM 3363 C C . LYS B 1 161 ? 11.531 14.469 -4.023 1 96.69 161 LYS B C 1
ATOM 3365 O O . LYS B 1 161 ? 12.367 14.289 -4.914 1 96.69 161 LYS B O 1
ATOM 3370 N N . LEU B 1 162 ? 10.734 15.523 -3.977 1 96.38 162 LEU B N 1
ATOM 3371 C CA . LEU B 1 162 ? 10.805 16.547 -5.012 1 96.38 162 LEU B CA 1
ATOM 3372 C C . LEU B 1 162 ? 12.133 17.297 -4.941 1 96.38 162 LEU B C 1
ATOM 3374 O O . LEU B 1 162 ? 12.742 17.578 -5.977 1 96.38 162 LEU B O 1
ATOM 3378 N N . LYS B 1 163 ? 12.578 17.516 -3.781 1 95.88 163 LYS B N 1
ATOM 3379 C CA . LYS B 1 163 ? 13.836 18.234 -3.604 1 95.88 163 LYS B CA 1
ATOM 3380 C C . LYS B 1 163 ? 15.023 17.375 -4.023 1 95.88 163 LYS B C 1
ATOM 3382 O O . LYS B 1 163 ? 16.062 17.891 -4.445 1 95.88 163 LYS B O 1
ATOM 3387 N N . GLN B 1 164 ? 14.914 16.062 -3.879 1 94 164 GLN B N 1
ATOM 3388 C CA . GLN B 1 164 ? 15.961 15.133 -4.273 1 94 164 GLN B CA 1
ATOM 3389 C C . GLN B 1 164 ? 16.297 15.273 -5.754 1 94 164 GLN B C 1
ATOM 3391 O O . GLN B 1 164 ? 17.406 14.938 -6.18 1 94 164 GLN B O 1
ATOM 3396 N N . VAL B 1 165 ? 15.344 15.797 -6.531 1 93.06 165 VAL B N 1
ATOM 3397 C CA . VAL B 1 165 ? 15.586 15.906 -7.965 1 93.06 165 VAL B CA 1
ATOM 3398 C C . VAL B 1 165 ? 15.852 17.359 -8.336 1 93.06 165 VAL B C 1
ATOM 3400 O O . VAL B 1 165 ? 15.766 17.734 -9.508 1 93.06 165 VAL B O 1
ATOM 3403 N N . GLY B 1 166 ? 15.992 18.219 -7.355 1 92.81 166 GLY B N 1
ATOM 3404 C CA . GLY B 1 166 ? 16.469 19.578 -7.602 1 92.81 166 GLY B CA 1
ATOM 3405 C C . GLY B 1 166 ? 15.352 20.609 -7.574 1 92.81 166 GLY B C 1
ATOM 3406 O O . GLY B 1 166 ? 15.586 21.781 -7.832 1 92.81 166 GLY B O 1
ATOM 3407 N N . ILE B 1 167 ? 14.172 20.203 -7.316 1 94.81 167 ILE B N 1
ATOM 3408 C CA . ILE B 1 167 ? 13.078 21.172 -7.207 1 94.81 167 ILE B CA 1
ATOM 3409 C C . ILE B 1 167 ? 13.281 22.047 -5.977 1 94.81 167 ILE B C 1
ATOM 3411 O O . ILE B 1 167 ? 13.672 21.562 -4.914 1 94.81 167 ILE B O 1
ATOM 3415 N N . THR B 1 168 ? 13.023 23.312 -6.098 1 97.12 168 THR B N 1
ATOM 3416 C CA . THR B 1 168 ? 13.25 24.25 -5.012 1 97.12 168 THR B CA 1
ATOM 3417 C C . THR B 1 168 ? 12.258 24.031 -3.875 1 97.12 168 THR B C 1
ATOM 3419 O O . THR B 1 168 ? 11.172 23.484 -4.094 1 97.12 168 THR B O 1
ATOM 3422 N N . SER B 1 169 ? 12.617 24.438 -2.703 1 97.62 169 SER B N 1
ATOM 3423 C CA . SER B 1 169 ? 11.781 24.25 -1.523 1 97.62 169 SER B CA 1
ATOM 3424 C C . SER B 1 169 ? 10.398 24.875 -1.724 1 97.62 169 SER B C 1
ATOM 3426 O O . SER B 1 169 ? 9.383 24.281 -1.344 1 97.62 169 SER B O 1
ATOM 3428 N N . LEU B 1 170 ? 10.391 26.031 -2.285 1 97.19 170 LEU B N 1
ATOM 3429 C CA . LEU B 1 170 ? 9.125 26.75 -2.471 1 97.19 170 LEU B CA 1
ATOM 3430 C C . LEU B 1 170 ? 8.203 25.969 -3.4 1 97.19 170 LEU B C 1
ATOM 3432 O O . LEU B 1 170 ? 7.027 25.766 -3.084 1 97.19 170 LEU B O 1
ATOM 3436 N N . ILE B 1 171 ? 8.711 25.562 -4.531 1 97.81 171 ILE B N 1
ATOM 3437 C CA . ILE B 1 171 ? 7.902 24.828 -5.504 1 97.81 171 ILE B CA 1
ATOM 3438 C C . ILE B 1 171 ? 7.477 23.484 -4.922 1 97.81 171 ILE B C 1
ATOM 3440 O O . ILE B 1 171 ? 6.344 23.047 -5.125 1 97.81 171 ILE B O 1
ATOM 3444 N N . ALA B 1 172 ? 8.398 22.844 -4.254 1 98.25 172 ALA B N 1
ATOM 3445 C CA . ALA B 1 172 ? 8.078 21.578 -3.602 1 98.25 172 ALA B CA 1
ATOM 3446 C C . ALA B 1 172 ? 6.945 21.75 -2.59 1 98.25 172 ALA B C 1
ATOM 3448 O O . ALA B 1 172 ? 6.031 20.922 -2.52 1 98.25 172 ALA B O 1
ATOM 3449 N N . ALA B 1 173 ? 7.016 22.797 -1.839 1 98.31 173 ALA B N 1
ATOM 3450 C CA . ALA B 1 173 ? 5.984 23.094 -0.851 1 98.31 173 ALA B CA 1
ATOM 3451 C C . ALA B 1 173 ? 4.641 23.344 -1.524 1 98.31 173 ALA B C 1
ATOM 3453 O O . ALA B 1 173 ? 3.609 22.844 -1.068 1 98.31 173 ALA B O 1
ATOM 3454 N N . LEU B 1 174 ? 4.645 24.078 -2.58 1 98 174 LEU B N 1
ATOM 3455 C CA . LEU B 1 174 ? 3.422 24.406 -3.301 1 98 174 LEU B CA 1
ATOM 3456 C C . LEU B 1 174 ? 2.797 23.156 -3.91 1 98 174 LEU B C 1
ATOM 3458 O O . LEU B 1 174 ? 1.586 22.953 -3.803 1 98 174 LEU B O 1
ATOM 3462 N N . LEU B 1 175 ? 3.621 22.344 -4.512 1 97.88 175 LEU B N 1
ATOM 3463 C CA . LEU B 1 175 ? 3.125 21.125 -5.133 1 97.88 175 LEU B CA 1
ATOM 3464 C C . LEU B 1 175 ? 2.574 20.172 -4.082 1 97.88 175 LEU B C 1
ATOM 3466 O O . LEU B 1 175 ? 1.498 19.594 -4.266 1 97.88 175 LEU B O 1
ATOM 3470 N N . SER B 1 176 ? 3.299 20.016 -3.016 1 98.31 176 SER B N 1
ATOM 3471 C CA . SER B 1 176 ? 2.84 19.156 -1.925 1 98.31 176 SER B CA 1
ATOM 3472 C C . SER B 1 176 ? 1.514 19.656 -1.357 1 98.31 176 SER B C 1
ATOM 3474 O O . SER B 1 176 ? 0.608 18.859 -1.102 1 98.31 176 SER B O 1
ATOM 3476 N N . SER B 1 177 ? 1.393 20.938 -1.146 1 97.81 177 SER B N 1
ATOM 3477 C CA . SER B 1 177 ? 0.173 21.531 -0.608 1 97.81 177 SER B CA 1
ATOM 3478 C C . SER B 1 177 ? -0.995 21.359 -1.574 1 97.81 177 SER B C 1
ATOM 3480 O O . SER B 1 177 ? -2.135 21.156 -1.149 1 97.81 177 SER B O 1
ATOM 3482 N N . PHE B 1 178 ? -0.695 21.469 -2.842 1 97.75 178 PHE B N 1
ATOM 3483 C CA . PHE B 1 178 ? -1.727 21.266 -3.854 1 97.75 178 PHE B CA 1
ATOM 3484 C C . PHE B 1 178 ? -2.246 19.828 -3.82 1 97.75 178 PHE B C 1
ATOM 3486 O O . PHE B 1 178 ? -3.455 19.594 -3.873 1 97.75 178 PHE B O 1
ATOM 3493 N N . ILE B 1 179 ? -1.354 18.891 -3.754 1 97.56 179 ILE B N 1
ATOM 3494 C CA . ILE B 1 179 ? -1.737 17.484 -3.689 1 97.56 179 ILE B CA 1
ATOM 3495 C C . ILE B 1 179 ? -2.551 17.234 -2.424 1 97.56 179 ILE B C 1
ATOM 3497 O O . ILE B 1 179 ? -3.561 16.531 -2.457 1 97.56 179 ILE B O 1
ATOM 3501 N N . PHE B 1 180 ? -2.119 17.75 -1.319 1 97.56 180 PHE B N 1
ATOM 3502 C CA . PHE B 1 180 ? -2.838 17.656 -0.055 1 97.56 180 PHE B CA 1
ATOM 3503 C C . PHE B 1 180 ? -4.246 18.234 -0.189 1 97.56 180 PHE B C 1
ATOM 3505 O O . PHE B 1 180 ? -5.219 17.594 0.221 1 97.56 180 PHE B O 1
ATOM 3512 N N . ALA B 1 181 ? -4.352 19.391 -0.793 1 95.5 181 ALA B N 1
ATOM 3513 C CA . ALA B 1 181 ? -5.625 20.094 -0.961 1 95.5 181 ALA B CA 1
ATOM 3514 C C . ALA B 1 181 ? -6.566 19.297 -1.864 1 95.5 181 ALA B C 1
ATOM 3516 O O . ALA B 1 181 ? -7.777 19.266 -1.639 1 95.5 181 ALA B O 1
ATOM 3517 N N . TYR B 1 182 ? -6.012 18.703 -2.85 1 94.81 182 TYR B N 1
ATOM 3518 C CA . TYR B 1 182 ? -6.809 17.875 -3.748 1 94.81 182 TYR B CA 1
ATOM 3519 C C . TYR B 1 182 ? -7.52 16.766 -2.982 1 94.81 182 TYR B C 1
ATOM 3521 O O . TYR B 1 182 ? -8.664 16.422 -3.297 1 94.81 182 TYR B O 1
ATOM 3529 N N . GLY B 1 183 ? -6.871 16.219 -2.01 1 90.62 183 GLY B N 1
ATOM 3530 C CA . GLY B 1 183 ? -7.461 15.18 -1.182 1 90.62 183 GLY B CA 1
ATOM 3531 C C . GLY B 1 183 ? -8.602 15.68 -0.318 1 90.62 183 GLY B C 1
ATOM 3532 O O . GLY B 1 183 ? -9.352 14.883 0.258 1 90.62 183 GLY B O 1
ATOM 3533 N N . HIS B 1 184 ? -8.805 16.953 -0.253 1 89.25 184 HIS B N 1
ATOM 3534 C CA . HIS B 1 184 ? -9.844 17.531 0.583 1 89.25 184 HIS B CA 1
ATOM 3535 C C . HIS B 1 184 ? -10.93 18.188 -0.265 1 89.25 184 HIS B C 1
ATOM 3537 O O . HIS B 1 184 ? -11.758 18.938 0.253 1 89.25 184 HIS B O 1
ATOM 3543 N N . PHE B 1 185 ? -10.93 17.875 -1.514 1 85.88 185 PHE B N 1
ATOM 3544 C CA . PHE B 1 185 ? -11.875 18.453 -2.451 1 85.88 185 PHE B CA 1
ATOM 3545 C C . PHE B 1 185 ? -13.297 17.984 -2.152 1 85.88 185 PHE B C 1
ATOM 3547 O O . PHE B 1 185 ? -14.266 18.594 -2.6 1 85.88 185 PHE B O 1
ATOM 3554 N N . TYR B 1 186 ? -13.344 16.938 -1.427 1 79.06 186 TYR B N 1
ATOM 3555 C CA . TYR B 1 186 ? -14.664 16.422 -1.06 1 79.06 186 TYR B CA 1
ATOM 3556 C C . TYR B 1 186 ? -15.391 17.422 -0.157 1 79.06 186 TYR B C 1
ATOM 3558 O O . TYR B 1 186 ? -16.609 17.328 0.01 1 79.06 186 TYR B O 1
ATOM 3566 N N . TYR B 1 187 ? -14.727 18.422 0.436 1 77.75 187 TYR B N 1
ATOM 3567 C CA . TYR B 1 187 ? -15.328 19.5 1.207 1 77.75 187 TYR B CA 1
ATOM 3568 C C . TYR B 1 187 ? -15.734 20.656 0.301 1 77.75 187 TYR B C 1
ATOM 3570 O O . TYR B 1 187 ? -16.125 21.719 0.781 1 77.75 187 TYR B O 1
ATOM 3578 N N . GLY B 1 188 ? -15.617 20.516 -1.031 1 81.44 188 GLY B N 1
ATOM 3579 C CA . GLY B 1 188 ? -15.898 21.594 -1.965 1 81.44 188 GLY B CA 1
ATOM 3580 C C . GLY B 1 188 ? -14.688 22.469 -2.236 1 81.44 188 GLY B C 1
ATOM 3581 O O . GLY B 1 188 ? -13.594 22.203 -1.739 1 81.44 188 GLY B O 1
ATOM 3582 N N . PHE B 1 189 ? -14.938 23.453 -3.035 1 82.38 189 PHE B N 1
ATOM 3583 C CA . PHE B 1 189 ? -13.844 24.328 -3.453 1 82.38 189 PHE B CA 1
ATOM 3584 C C . PHE B 1 189 ? -13.297 25.109 -2.264 1 82.38 189 PHE B C 1
ATOM 3586 O O . PHE B 1 189 ? -12.086 25.344 -2.176 1 82.38 189 PHE B O 1
ATOM 3593 N N . ILE B 1 190 ? -14.164 25.5 -1.374 1 79.88 190 ILE B N 1
ATOM 3594 C CA . ILE B 1 190 ? -13.734 26.219 -0.186 1 79.88 190 ILE B CA 1
ATOM 3595 C C . ILE B 1 190 ? -12.852 25.328 0.679 1 79.88 190 ILE B C 1
ATOM 3597 O O . ILE B 1 190 ? -11.82 25.766 1.192 1 79.88 190 ILE B O 1
ATOM 3601 N N . GLY B 1 191 ? -13.242 24.078 0.838 1 82.81 191 GLY B N 1
ATOM 3602 C CA . GLY B 1 191 ? -12.414 23.141 1.562 1 82.81 191 GLY B CA 1
ATOM 3603 C C . GLY B 1 191 ? -11.039 22.953 0.938 1 82.81 191 GLY B C 1
ATOM 3604 O O . GLY B 1 191 ? -10.031 22.875 1.647 1 82.81 191 GLY B O 1
ATOM 3605 N N . PHE B 1 192 ? -11.094 22.922 -0.364 1 88.56 192 PHE B N 1
ATOM 3606 C CA . PHE B 1 192 ? -9.844 22.812 -1.116 1 88.56 192 PHE B CA 1
ATOM 3607 C C . PHE B 1 192 ? -8.938 24 -0.836 1 88.56 192 PHE B C 1
ATOM 3609 O O . PHE B 1 192 ? -7.75 23.828 -0.546 1 88.56 192 PHE B O 1
ATOM 3616 N N . LEU B 1 193 ? -9.516 25.172 -0.901 1 87.19 193 LEU B N 1
ATOM 3617 C CA . LEU B 1 193 ? -8.734 26.391 -0.728 1 87.19 193 LEU B CA 1
ATOM 3618 C C . LEU B 1 193 ? -8.164 26.469 0.686 1 87.19 193 LEU B C 1
ATOM 3620 O O . LEU B 1 193 ? -7.004 26.844 0.872 1 87.19 193 LEU B O 1
ATOM 3624 N N . PHE B 1 194 ? -8.969 26.141 1.641 1 85.06 194 PHE B N 1
ATOM 3625 C CA . PHE B 1 194 ? -8.508 26.141 3.023 1 85.06 194 PHE B CA 1
ATOM 3626 C C . PHE B 1 194 ? -7.387 25.141 3.221 1 85.06 194 PHE B C 1
ATOM 3628 O O . PHE B 1 194 ? -6.387 25.422 3.881 1 85.06 194 PHE B O 1
ATOM 3635 N N . ALA B 1 195 ? -7.559 23.984 2.637 1 91.94 195 ALA B N 1
ATOM 3636 C CA . ALA B 1 195 ? -6.535 22.953 2.746 1 91.94 195 ALA B CA 1
ATOM 3637 C C . ALA B 1 195 ? -5.242 23.391 2.059 1 91.94 195 ALA B C 1
ATOM 3639 O O . ALA B 1 195 ? -4.148 23.062 2.52 1 91.94 195 ALA B O 1
ATOM 3640 N N . LEU B 1 196 ? -5.367 24.062 0.957 1 94.06 196 LEU B N 1
ATOM 3641 C CA . LEU B 1 196 ? -4.203 24.547 0.225 1 94.06 196 LEU B CA 1
ATOM 3642 C C . LEU B 1 196 ? -3.398 25.516 1.071 1 94.06 196 LEU B C 1
ATOM 3644 O O . LEU B 1 196 ? -2.176 25.391 1.184 1 94.06 196 LEU B O 1
ATOM 3648 N N . ILE B 1 197 ? -4.105 26.453 1.684 1 90.94 197 ILE B N 1
ATOM 3649 C CA . ILE B 1 197 ? -3.463 27.453 2.516 1 90.94 197 ILE B CA 1
ATOM 3650 C C . ILE B 1 197 ? -2.854 26.797 3.75 1 90.94 197 ILE B C 1
ATOM 3652 O O . ILE B 1 197 ? -1.692 27.047 4.086 1 90.94 197 ILE B O 1
ATOM 3656 N N . PHE B 1 198 ? -3.65 25.984 4.387 1 91.81 198 PHE B N 1
ATOM 3657 C CA . PHE B 1 198 ? -3.184 25.281 5.578 1 91.81 198 PHE B CA 1
ATOM 3658 C C . PHE B 1 198 ? -1.975 24.406 5.258 1 91.81 198 PHE B C 1
ATOM 3660 O O . PHE B 1 198 ? -0.988 24.406 5.996 1 91.81 198 PHE B O 1
ATOM 3667 N N . GLY B 1 199 ? -2.061 23.672 4.125 1 95.94 199 GLY B N 1
ATOM 3668 C CA . GLY B 1 199 ? -0.93 22.875 3.674 1 95.94 199 GLY B CA 1
ATOM 3669 C C . GLY B 1 199 ? 0.321 23.703 3.436 1 95.94 199 GLY B C 1
ATOM 3670 O O . GLY B 1 199 ? 1.432 23.25 3.727 1 95.94 199 GLY B O 1
ATOM 3671 N N . GLY B 1 200 ? 0.113 24.875 2.902 1 96.25 200 GLY B N 1
ATOM 3672 C CA . GLY B 1 200 ? 1.235 25.781 2.711 1 96.25 200 GLY B CA 1
ATOM 3673 C C . GLY B 1 200 ? 1.882 26.203 4.012 1 96.25 200 GLY B C 1
ATOM 3674 O O . GLY B 1 200 ? 3.109 26.25 4.121 1 96.25 200 GLY B O 1
ATOM 3675 N N . ILE B 1 201 ? 1.092 26.547 4.961 1 94.88 201 ILE B N 1
ATOM 3676 C CA . ILE B 1 201 ? 1.581 26.969 6.266 1 94.88 201 ILE B CA 1
ATOM 3677 C C . ILE B 1 201 ? 2.365 25.844 6.922 1 94.88 201 ILE B C 1
ATOM 3679 O O . ILE B 1 201 ? 3.459 26.062 7.449 1 94.88 201 ILE B O 1
ATOM 3683 N N . LEU B 1 202 ? 1.854 24.656 6.863 1 97.06 202 LEU B N 1
ATOM 3684 C CA . LEU B 1 202 ? 2.52 23.5 7.453 1 97.06 202 LEU B CA 1
ATOM 3685 C C . LEU B 1 202 ? 3.826 23.203 6.727 1 97.06 202 LEU B C 1
ATOM 3687 O O . LEU B 1 202 ? 4.809 22.797 7.355 1 97.06 202 LEU B O 1
ATOM 3691 N N . SER B 1 203 ? 3.812 23.375 5.41 1 98.38 203 SER B N 1
ATOM 3692 C CA . SER B 1 203 ? 5.043 23.203 4.641 1 98.38 203 SER B CA 1
ATOM 3693 C C . SER B 1 203 ? 6.102 24.203 5.066 1 98.38 203 SER B C 1
ATOM 3695 O O . SER B 1 203 ? 7.285 23.875 5.172 1 98.38 203 SER B O 1
ATOM 3697 N N . TYR B 1 204 ? 5.637 25.422 5.285 1 96.88 204 TYR B N 1
ATOM 3698 C CA . TYR B 1 204 ? 6.539 26.469 5.758 1 96.88 204 TYR B CA 1
ATOM 3699 C C . TYR B 1 204 ? 7.152 26.094 7.102 1 96.88 204 TYR B C 1
ATOM 3701 O O . TYR B 1 204 ? 8.367 26.203 7.289 1 96.88 204 TYR B O 1
ATOM 3709 N N . ILE B 1 205 ? 6.359 25.641 8.023 1 97.62 205 ILE B N 1
ATOM 3710 C CA . ILE B 1 205 ? 6.816 25.234 9.352 1 97.62 205 ILE B CA 1
ATOM 3711 C C . ILE B 1 205 ? 7.832 24.109 9.219 1 97.62 205 ILE B C 1
ATOM 3713 O O . ILE B 1 205 ? 8.891 24.141 9.859 1 97.62 205 ILE B O 1
ATOM 3717 N N . TYR B 1 206 ? 7.578 23.141 8.43 1 98.25 206 TYR B N 1
ATOM 3718 C CA . TYR B 1 206 ? 8.438 21.984 8.195 1 98.25 206 TYR B CA 1
ATOM 3719 C C . TYR B 1 206 ? 9.797 22.406 7.656 1 98.25 206 TYR B C 1
ATOM 3721 O O . TYR B 1 206 ? 10.836 21.984 8.156 1 98.25 206 TYR B O 1
ATOM 3729 N N . LEU B 1 207 ? 9.75 23.281 6.652 1 98.19 207 LEU B N 1
ATOM 3730 C CA . LEU B 1 207 ? 10.953 23.641 5.922 1 98.19 207 LEU B CA 1
ATOM 3731 C C . LEU B 1 207 ? 11.812 24.609 6.727 1 98.19 207 LEU B C 1
ATOM 3733 O O . LEU B 1 207 ? 13.039 24.578 6.637 1 98.19 207 LEU B O 1
ATOM 3737 N N . ILE B 1 208 ? 11.211 25.469 7.523 1 97.38 208 ILE B N 1
ATOM 3738 C CA . ILE B 1 208 ? 11.961 26.484 8.25 1 97.38 208 ILE B CA 1
ATOM 3739 C C . ILE B 1 208 ? 12.562 25.875 9.516 1 97.38 208 ILE B C 1
ATOM 3741 O O . ILE B 1 208 ? 13.719 26.141 9.859 1 97.38 208 ILE B O 1
ATOM 3745 N N . HIS B 1 209 ? 11.82 25 10.18 1 97.69 209 HIS B N 1
ATOM 3746 C CA . HIS B 1 209 ? 12.281 24.453 11.453 1 97.69 209 HIS B CA 1
ATOM 3747 C C . HIS B 1 209 ? 13.047 23.156 11.25 1 97.69 209 HIS B C 1
ATOM 3749 O O . HIS B 1 209 ? 13.75 22.688 12.156 1 97.69 209 HIS B O 1
ATOM 3755 N N . LYS B 1 210 ? 12.844 22.484 10.078 1 98.12 210 LYS B N 1
ATOM 3756 C CA . LYS B 1 210 ? 13.523 21.234 9.758 1 98.12 210 LYS B CA 1
ATOM 3757 C C . LYS B 1 210 ? 13.281 20.188 10.852 1 98.12 210 LYS B C 1
ATOM 3759 O O . LYS B 1 210 ? 14.219 19.547 11.32 1 98.12 210 LYS B O 1
ATOM 3764 N N . ASN B 1 211 ? 12.125 20.172 11.297 1 98.56 211 ASN B N 1
ATOM 3765 C CA . ASN B 1 211 ? 11.617 19.266 12.328 1 98.56 211 ASN B CA 1
ATOM 3766 C C . ASN B 1 211 ? 10.18 18.859 12.055 1 98.56 211 ASN B C 1
ATOM 3768 O O . ASN B 1 211 ? 9.258 19.656 12.25 1 98.56 211 ASN B O 1
ATOM 3772 N N . ILE B 1 212 ? 10.008 17.594 11.672 1 98.75 212 ILE B N 1
ATOM 3773 C CA . ILE B 1 212 ? 8.711 17.109 11.211 1 98.75 212 ILE B CA 1
ATOM 3774 C C . ILE B 1 212 ? 7.719 17.125 12.375 1 98.75 212 ILE B C 1
ATOM 3776 O O . ILE B 1 212 ? 6.512 17.266 12.156 1 98.75 212 ILE B O 1
ATOM 3780 N N . TYR B 1 213 ? 8.156 17 13.617 1 98.69 213 TYR B N 1
ATOM 3781 C CA . TYR B 1 213 ? 7.281 16.922 14.773 1 98.69 213 TYR B CA 1
ATOM 3782 C C . TYR B 1 213 ? 6.5 18.219 14.969 1 98.69 213 TYR B C 1
ATOM 3784 O O . TYR B 1 213 ? 5.363 18.188 15.445 1 98.69 213 TYR B O 1
ATOM 3792 N N . TYR B 1 214 ? 7.078 19.328 14.602 1 98.62 214 TYR B N 1
ATOM 3793 C CA . TYR B 1 214 ? 6.391 20.594 14.75 1 98.62 214 TYR B CA 1
ATOM 3794 C C . TYR B 1 214 ? 5.148 20.656 13.867 1 98.62 214 TYR B C 1
ATOM 3796 O O . TYR B 1 214 ? 4.062 21 14.336 1 98.62 214 TYR B O 1
ATOM 3804 N N . SER B 1 215 ? 5.332 20.297 12.594 1 98.5 215 SER B N 1
ATOM 3805 C CA . SER B 1 215 ? 4.168 20.297 11.711 1 98.5 215 SER B CA 1
ATOM 3806 C C . SER B 1 215 ? 3.135 19.266 12.156 1 98.5 215 SER B C 1
ATOM 3808 O O . SER B 1 215 ? 1.93 19.516 12.078 1 98.5 215 SER B O 1
ATOM 3810 N N . ILE B 1 216 ? 3.561 18.094 12.648 1 98.75 216 ILE B N 1
ATOM 3811 C CA . ILE B 1 216 ? 2.656 17.047 13.109 1 98.75 216 ILE B CA 1
ATOM 3812 C C . ILE B 1 216 ? 1.802 17.562 14.258 1 98.75 216 ILE B C 1
ATOM 3814 O O . ILE B 1 216 ? 0.573 17.469 14.227 1 98.75 216 ILE B O 1
ATOM 3818 N N . PHE B 1 217 ? 2.453 18.125 15.227 1 98.62 217 PHE B N 1
ATOM 3819 C CA . PHE B 1 217 ? 1.73 18.547 16.422 1 98.62 217 PHE B CA 1
ATOM 3820 C C . PHE B 1 217 ? 0.881 19.766 16.125 1 98.62 217 PHE B C 1
ATOM 3822 O O . PHE B 1 217 ? -0.25 19.875 16.609 1 98.62 217 PHE B O 1
ATOM 3829 N N . VAL B 1 218 ? 1.368 20.719 15.383 1 97.81 218 VAL B N 1
ATOM 3830 C CA . VAL B 1 218 ? 0.581 21.906 15.031 1 97.81 218 VAL B CA 1
ATOM 3831 C C . VAL B 1 218 ? -0.681 21.469 14.289 1 97.81 218 VAL B C 1
ATOM 3833 O O . VAL B 1 218 ? -1.776 21.969 14.578 1 97.81 218 VAL B O 1
ATOM 3836 N N . HIS B 1 219 ? -0.547 20.625 13.281 1 97.56 219 HIS B N 1
ATOM 3837 C CA . HIS B 1 219 ? -1.677 20.062 12.547 1 97.56 219 HIS B CA 1
ATOM 3838 C C . HIS B 1 219 ? -2.676 19.406 13.492 1 97.56 219 HIS B C 1
ATOM 3840 O O . HIS B 1 219 ? -3.883 19.641 13.391 1 97.56 219 HIS B O 1
ATOM 3846 N N . SER B 1 220 ? -2.156 18.594 14.414 1 97.44 220 SER B N 1
ATOM 3847 C CA . SER B 1 220 ? -3 17.875 15.375 1 97.44 220 SER B CA 1
ATOM 3848 C C . SER B 1 220 ? -3.738 18.859 16.281 1 97.44 220 SER B C 1
ATOM 3850 O O . SER B 1 220 ? -4.93 18.688 16.562 1 97.44 220 SER B O 1
ATOM 3852 N N . PHE B 1 221 ? -3 19.844 16.766 1 96.75 221 PHE B N 1
ATOM 3853 C CA . PHE B 1 221 ? -3.613 20.844 17.625 1 96.75 221 PHE B CA 1
ATOM 3854 C C . PHE B 1 221 ? -4.738 21.562 16.891 1 96.75 221 PHE B C 1
ATOM 3856 O O . PHE B 1 221 ? -5.773 21.875 17.484 1 96.75 221 PHE B O 1
ATOM 3863 N N . TYR B 1 222 ? -4.52 21.844 15.664 1 93.06 222 TYR B N 1
ATOM 3864 C CA . TYR B 1 222 ? -5.559 22.469 14.859 1 93.06 222 TYR B CA 1
ATOM 3865 C C . TYR B 1 222 ? -6.809 21.609 14.797 1 93.06 222 TYR B C 1
ATOM 3867 O O . TYR B 1 222 ? -7.922 22.094 15.016 1 93.06 222 TYR B O 1
ATOM 3875 N N . ASN B 1 223 ? -6.645 20.312 14.5 1 92.44 223 ASN B N 1
ATOM 3876 C CA . ASN B 1 223 ? -7.773 19.391 14.438 1 92.44 223 ASN B CA 1
ATOM 3877 C C . ASN B 1 223 ? -8.5 19.328 15.773 1 92.44 223 ASN B C 1
ATOM 3879 O O . ASN B 1 223 ? -9.734 19.297 15.812 1 92.44 223 ASN B O 1
ATOM 3883 N N . ILE B 1 224 ? -7.75 19.281 16.812 1 92.19 224 ILE B N 1
ATOM 3884 C CA . ILE B 1 224 ? -8.336 19.219 18.156 1 92.19 224 ILE B CA 1
ATOM 3885 C C . ILE B 1 224 ? -9.133 20.484 18.438 1 92.19 224 ILE B C 1
ATOM 3887 O O . ILE B 1 224 ? -10.25 20.422 18.938 1 92.19 224 ILE B O 1
ATOM 3891 N N . PHE B 1 225 ? -8.555 21.594 18.078 1 90.31 225 PHE B N 1
ATOM 3892 C CA . PHE B 1 225 ? -9.211 22.875 18.281 1 90.31 225 PHE B CA 1
ATOM 3893 C C . PHE B 1 225 ? -10.539 22.922 17.547 1 90.31 225 PHE B C 1
ATOM 3895 O O . PHE B 1 225 ? -11.57 23.297 18.125 1 90.31 225 PHE B O 1
ATOM 3902 N N . VAL B 1 226 ? -10.516 22.547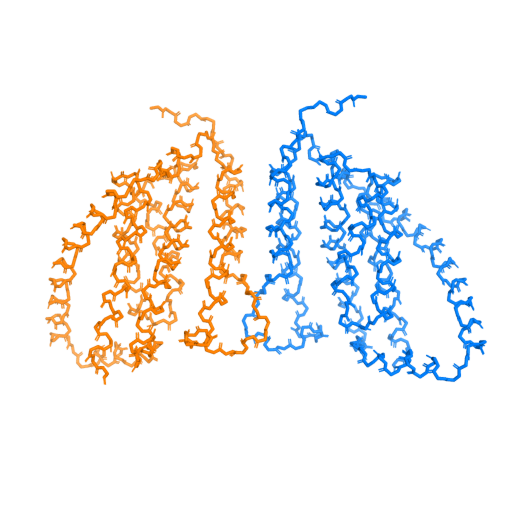 16.297 1 85.62 226 VAL B N 1
ATOM 3903 C CA . VAL B 1 226 ? -11.734 22.562 15.484 1 85.62 226 VAL B CA 1
ATOM 3904 C C . VAL B 1 226 ? -12.758 21.594 16.078 1 85.62 226 VAL B C 1
ATOM 3906 O O . VAL B 1 226 ? -13.953 21.891 16.125 1 85.62 226 VAL B O 1
ATOM 3909 N N . SER B 1 227 ? -12.312 20.469 16.578 1 85.69 227 SER B N 1
ATOM 3910 C CA . SER B 1 227 ? -13.195 19.484 17.188 1 85.69 227 SER B CA 1
ATOM 3911 C C . SER B 1 227 ? -13.852 20.031 18.453 1 85.69 227 SER B C 1
ATOM 3913 O O . SER B 1 227 ? -15.031 19.781 18.703 1 85.69 227 SER B O 1
ATOM 3915 N N . VAL B 1 228 ? -13.094 20.719 19.234 1 87.38 228 VAL B N 1
ATOM 3916 C CA . VAL B 1 228 ? -13.609 21.312 20.469 1 87.38 228 VAL B CA 1
ATOM 3917 C C . VAL B 1 228 ? -14.672 22.344 20.125 1 87.38 228 VAL B C 1
ATOM 3919 O O . VAL B 1 228 ? -15.727 22.406 20.766 1 87.38 228 VAL B O 1
ATOM 3922 N N . LEU B 1 229 ? -14.398 23.125 19.125 1 83.31 229 LEU B N 1
ATOM 3923 C CA . LEU B 1 229 ? -15.359 24.125 18.688 1 83.31 229 LEU B CA 1
ATOM 3924 C C . LEU B 1 229 ? -16.656 23.484 18.234 1 83.31 229 LEU B C 1
ATOM 3926 O O . LEU B 1 229 ? -17.75 23.938 18.594 1 83.31 229 LEU B O 1
ATOM 3930 N N . LEU B 1 230 ? -16.516 22.406 17.531 1 78.75 230 LEU B N 1
ATOM 3931 C CA . LEU B 1 230 ? -17.688 21.703 17.031 1 78.75 230 LEU B CA 1
ATOM 3932 C C . LEU B 1 230 ? -18.469 21.062 18.188 1 78.75 230 LEU B C 1
ATOM 3934 O O . LEU B 1 230 ? -19.703 21.031 18.172 1 78.75 230 LEU B O 1
ATOM 3938 N N . PHE B 1 231 ? -17.719 20.594 19.094 1 82.56 231 PHE B N 1
ATOM 3939 C CA . PHE B 1 231 ? -18.328 20 20.281 1 82.56 231 PHE B CA 1
ATOM 3940 C C . PHE B 1 231 ? -19.109 21.047 21.062 1 82.56 231 PHE B C 1
ATOM 3942 O O . PHE B 1 231 ? -20.234 20.781 21.531 1 82.56 231 PHE B O 1
ATOM 3949 N N . LEU B 1 232 ? -18.641 22.203 21.188 1 84.31 232 LEU B N 1
ATOM 3950 C CA . LEU B 1 232 ? -19.25 23.281 21.953 1 84.31 232 LEU B CA 1
ATOM 3951 C C . LEU B 1 232 ? -20.469 23.844 21.234 1 84.31 232 LEU B C 1
ATOM 3953 O O . LEU B 1 232 ? -21.391 24.344 21.875 1 84.31 232 LEU B O 1
ATOM 3957 N N . LEU B 1 233 ? -20.5 23.688 20 1 75.56 233 LEU B N 1
ATOM 3958 C CA . LEU B 1 233 ? -21.625 24.203 19.219 1 75.56 233 LEU B CA 1
ATOM 3959 C C . LEU B 1 233 ? -22.781 23.203 19.188 1 75.56 233 LEU B C 1
ATOM 3961 O O . LEU B 1 233 ? -23.891 23.547 18.812 1 75.56 233 LEU B O 1
ATOM 3965 N N . ASN B 1 234 ? -22.609 21.906 19.578 1 67.44 234 ASN B N 1
ATOM 3966 C CA . ASN B 1 234 ? -23.672 20.906 19.688 1 67.44 234 ASN B CA 1
ATOM 3967 C C . ASN B 1 234 ? -24.203 20.797 21.125 1 67.44 234 ASN B C 1
ATOM 3969 O O . ASN B 1 234 ? -25.375 20.531 21.328 1 67.44 234 ASN B O 1
#

InterPro domains:
  IPR003675 CAAX prenyl protease 2/Lysostaphin resistance protein A-like domain [PF02517] (135-225)

Foldseek 3Di:
DPLPPFQPLVVLVVLLVVLVCCLQPDDQDPPCPDPCLVCVVNLVVLLVVLVVLLVCLLVSQCVRPPPHSCQLLLADDDDPVLLVVLVVVLVVVVVVVVVVVVVVVVVLVVDDPVVNCVVVVLQPADDRDPADPVSLVSQLVSLLSVLSNLLSSLQRSQLSSCVSNPDDLQVSQQVSQQVQLVSQCRSPPVSSVVSSVLSSVLNVVCVVVSHSSSSSSSSSVVSSVVSVVNNVVD/DPLPPQQPLVVLVVLLVVLVCCLQPDDQDPPCPDDCLVCVVNLVVLLVVLVVLLVCLLVSQCVRPPPHSCQLLLADDDDPVLLVVLVVVLVVVVVVVVVVVVVVVVVLVVDDPVVNCVVVVLQPADDRDDADPVSLVSQLVSLLSVLSNLLSSLQRSQLSSCVSNPDDLQVSQQVSQQVQLVSQCRSPPVSSVVSSVLSSVLNVVCVVVSHSSSSSSSSSVVSSVVSVVNNVVD

Radius of gyration: 26.45 Å; Cα contacts (8 Å, |Δi|>4): 490; chains: 2; bounding box: 55×88×51 Å

Secondary structure (DSSP, 8-state):
----S---HHHHHHHHHHHHHHHHHB-S-TT--S-TT-HHHHHHHHHHHHHHHHHHHHHHHHHT-SS-HHHHTT-PPP-THHHHHHHHHHHHHHHHHHHHHHHHHHHHHHS-HHHHHHHHHTT--------SHHHHHHHHHHHHHHHHHHIIIIIIIHHHHHHHTT--HHHHHHHHHHHHHHTTGGGHHHHHHHHHHHHHHHHHHHHHHT-HHHHHHHHHHHHHHHHHHHHHH-/----S---HHHHHHHHHHHHHHHHHB-S-TT--S-TT-HHHHHHHHHHHHHHHHHHHHHHHHHT-SS-HHHHTT-PPP-THHHHHHHHHHHHHHHHHHHHHHHHHHHHHHS-HHHHHHHHHTT--------SHHHHHHHHHHHHHHHHHHIIIIIIIIIHHHHHTT--HHHHHHHHHHHHHHTTGGGHHHHHHHHHHHHHHHHHHHHHHT-HHHHHHHHHHHHHHHHHHHHHH-